Protein AF-0000000080391213 (afdb_homodimer)

Radius of gyration: 27.23 Å; Cα contacts (8 Å, |Δi|>4): 1472; chains: 2; bounding box: 66×68×64 Å

InterPro domains:
  IPR010766 DRTGG [PF07085] (215-320)
  IPR027417 P-loop containing nucleoside triphosphate hydrolase [G3DSA:3.40.50.300] (3-211)
  IPR027417 P-loop containing nucleoside triphosphate hydrolase [SSF52540] (1-216)
  IPR028979 HPr(Ser) kinase/phosphorylase-like, N-terminal domain superfamily [G3DSA:3.40.1390.20] (212-320)
  IPR028979 HPr(Ser) kinase/phosphorylase-like, N-terminal domain superfamily [SSF75138] (213-327)
  IPR050500 Phosphate Acetyltransferase/Butyryltransferase [PTHR43356] (2-353)

pLDDT: mean 91.55, std 7.46, range [51.5, 98.69]

Foldseek 3Di:
DFEEEEFELAALLCLLLVLLLLLQVLVVLVFFEFEAAQEAEQWDADPNDTAHPQQVLSCVLSVPDDDRCLRHVHYPDPVVLVCLVVVNDDPSLVSNQVSCVVRPPPGDYYYYYFDRHQCPPVSVLCGVLSSCVSNVHAYEYRYEPPDPCSLVSVVVSCVVNVDVLRYLAYEHEAAEPVCVCVCVPPVQVVCVVVVHHYQWYFHHDQQQLWAFQVVLCVLQVKAWLEQPVLRRDTAQEEEEDPDPLVVLLVVLLVGQAYEYEYALDCQSNLLSNLVSNYQEYEHECQHHHDPVSRVSCRVSSHIYIYGNHHRVVSVVSVVVDSSNDRPNDPVSSVVSNVRCVVIGNSCSVCVSRPHDRDD/DFEEEEFELAALLCLLLVLLLLLQVVVVLPFFEFEAAQEAEQWDADPNDTAHPQQVLSCVLSVPDDDRCLRHVHYPDPVVLVCLVVVNDDPSLVSNQVSCVVRPPPGDYYYYYFDRHQCPPVSVLCGVLSSCVSNVHAYEYRYEPPDPCSLVSVVVSCVVNVDVLRYLAYEHEAAEPVCVCVCVPPVQVVCVVVVHHYQWYFHHDQVQLWAFQVVLCVLQVKAWLEQPVLRRDTAQEEAEDPDPLVVLLVVLLVGQAYEYEYALDCQSNLLSNLVSNYQEYEHECQHHHDPVSRVSCRVSSHIYIYGNHHRVVSVVSVVVDSSNDRPNDPVSSVVSNVRCVVIGNSCSVCVSRPHDRDD

Secondary structure (DSSP, 8-state):
-EEEEEEESSTTSSHHHHHHHHHHHHHHTT--EEEE-SEE-SEEEETTEEEEHHHHHHHHHHT----HHHHS-EE--HHHHHHHHHT----HHHHHHHHHHHHTTT-SEEEEE--SSTTTTGGGT--HHHHHHHHT-EEEEEEE-SSTTHHHHHHHHHHHH--GGGEEEEEEEEE-GGGHHHIIIIIHHHHHHTT--EEEEEEP-HHHH-EEHHHHHHHHTPEEEE-GGGTT-EE-EEEE--S-HHHHHHHHHH-TTEEEEEETT-HHHHHHHHHTT-SEEEEETT-PPPHHHHHHHHHHT--EEE-SS-HHHHHHHHHHHHTS----SHHHHHHHHHHHHHHB-HHHHHHHTT-----/-EEEEEEESSTTSSHHHHHHHHHHHHHHTT--EEEE-SEE-SEEEETTEEEEHHHHHHHHHHT----HHHHS-EE--HHHHHHHHHT----HHHHHHHHHHHHTTT-SEEEEE--SSTTTTGGGT--HHHHHHHHT-EEEEEEE-SSTTHHHHHHHHHHHH--GGGEEEEEEEEE-GGGHHHIIIIIHHHHHHTT--EEEEEEP-HHHH-EEHHHHHHHHTPEEEE-GGGTT-EE-EEEE--S-HHHHHHHHHH-TTEEEEEETT-HHHHHHHHHTT-SEEEEETT-PPPHHHHHHHHHHT--EEE-SS-HHHHHHHHHHHHTS----SHHHHHHHHHHHHHHB-HHHHHHHTT-----

Nearest PDB structures (foldseek):
  2ioj-assembly2_B  TM=9.201E-01  e=5.196E-10  Archaeoglobus fulgidus
  1a82-assembly1_A  TM=7.954E-01  e=3.077E-09  Escherichia coli
  1dts-assembly1_A-2  TM=7.934E-01  e=1.525E-08  Escherichia coli
  1dae-assembly1_A  TM=7.671E-01  e=4.704E-08  Escherichia coli
  3l2b-assembly1_B  TM=6.735E-01  e=1.017E-07  Clostridium perfringens str. 13

Structure (mmCIF, N/CA/C/O backbone):
data_AF-0000000080391213-model_v1
#
loop_
_entity.id
_entity.type
_entity.pdbx_description
1 polymer 'Protein with phosphotransacetylase BioD-like N-terminal domain'
#
loop_
_atom_site.group_PDB
_atom_site.id
_atom_site.type_symbol
_atom_site.label_atom_id
_atom_site.label_alt_id
_atom_site.label_comp_id
_atom_site.label_asym_id
_atom_site.label_entity_id
_atom_site.label_seq_id
_atom_site.pdbx_PDB_ins_code
_atom_site.Cartn_x
_atom_site.Cartn_y
_atom_site.Cartn_z
_atom_site.occupancy
_atom_site.B_iso_or_equiv
_atom_site.auth_seq_id
_atom_site.auth_comp_id
_atom_site.auth_asym_id
_atom_site.auth_atom_id
_atom_site.pdbx_PDB_model_num
ATOM 1 N N . MET A 1 1 ? 24.5 25.812 12.531 1 89.44 1 MET A N 1
ATOM 2 C CA . MET A 1 1 ? 23.141 25.438 12.141 1 89.44 1 MET A CA 1
ATOM 3 C C . MET A 1 1 ? 23.047 23.953 11.828 1 89.44 1 MET A C 1
ATOM 5 O O . MET A 1 1 ? 23.922 23.391 11.164 1 89.44 1 MET A O 1
ATOM 9 N N . ALA A 1 2 ? 22.156 23.281 12.492 1 95.31 2 ALA A N 1
ATOM 10 C CA . ALA A 1 2 ? 21.953 21.844 12.312 1 95.31 2 ALA A CA 1
AT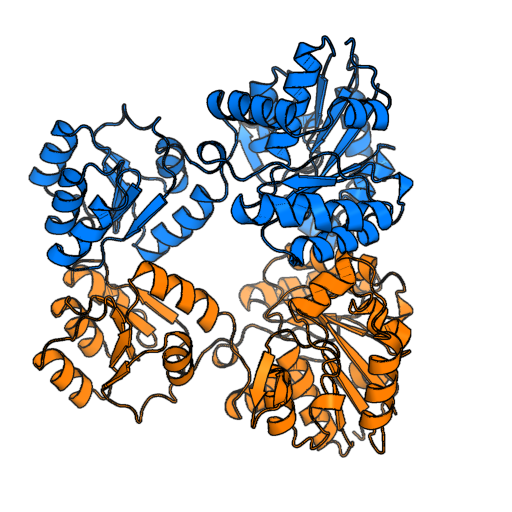OM 11 C C . ALA A 1 2 ? 20.734 21.562 11.445 1 95.31 2 ALA A C 1
ATOM 13 O O . ALA A 1 2 ? 19.812 22.391 11.367 1 95.31 2 ALA A O 1
ATOM 14 N N . SER A 1 3 ? 20.781 20.516 10.711 1 97.25 3 SER A N 1
ATOM 15 C CA . SER A 1 3 ? 19.625 20.141 9.898 1 97.25 3 SER A CA 1
ATOM 16 C C . SER A 1 3 ? 19.453 18.625 9.852 1 97.25 3 SER A C 1
ATOM 18 O O . SER A 1 3 ? 20.438 17.891 9.961 1 97.25 3 SER A O 1
ATOM 20 N N . ILE A 1 4 ? 18.297 18.219 9.68 1 98.19 4 ILE A N 1
ATOM 21 C CA . ILE A 1 4 ? 18 16.797 9.562 1 98.19 4 ILE A CA 1
ATOM 22 C C . ILE A 1 4 ? 16.828 16.578 8.617 1 98.19 4 ILE A C 1
ATOM 24 O O . ILE A 1 4 ? 15.836 17.328 8.664 1 98.19 4 ILE A O 1
ATOM 28 N N . LEU A 1 5 ? 16.984 15.727 7.707 1 98.56 5 LEU A N 1
ATOM 29 C CA . LEU A 1 5 ? 15.883 15.312 6.832 1 98.56 5 LEU A CA 1
ATOM 30 C C . LEU A 1 5 ? 15.086 14.18 7.465 1 98.56 5 LEU A C 1
ATOM 32 O O . LEU A 1 5 ? 15.641 13.141 7.824 1 98.56 5 LEU A O 1
ATOM 36 N N . VAL A 1 6 ? 13.82 14.422 7.691 1 98.25 6 VAL A N 1
ATOM 37 C CA . VAL A 1 6 ? 12.906 13.406 8.211 1 98.25 6 VAL A CA 1
ATOM 38 C C . VAL A 1 6 ? 12.273 12.641 7.055 1 98.25 6 VAL A C 1
ATOM 40 O O . VAL A 1 6 ? 11.414 13.164 6.352 1 98.25 6 VAL A O 1
ATOM 43 N N . SER A 1 7 ? 12.695 11.43 6.902 1 98 7 SER A N 1
ATOM 44 C CA . SER A 1 7 ? 12.227 10.562 5.824 1 98 7 SER A CA 1
ATOM 45 C C . SER A 1 7 ? 11.273 9.492 6.348 1 98 7 SER A C 1
ATOM 47 O O . SER A 1 7 ? 10.961 9.461 7.539 1 98 7 SER A O 1
ATOM 49 N N . SER A 1 8 ? 10.703 8.734 5.379 1 97.06 8 SER A N 1
ATOM 50 C CA . SER A 1 8 ? 9.797 7.664 5.785 1 97.06 8 SER A CA 1
ATOM 51 C C . SER A 1 8 ? 9.789 6.523 4.773 1 97.06 8 SER A C 1
ATOM 53 O O . SER A 1 8 ? 10.219 6.699 3.633 1 97.06 8 SER A O 1
ATOM 55 N N . SER A 1 9 ? 9.297 5.379 5.246 1 93.38 9 SER A N 1
ATOM 56 C CA . SER A 1 9 ? 9.188 4.203 4.387 1 93.38 9 SER A CA 1
ATOM 57 C C . SER A 1 9 ? 7.969 4.305 3.473 1 93.38 9 SER A C 1
ATOM 59 O O . SER A 1 9 ? 7.938 3.689 2.402 1 93.38 9 SER A O 1
ATOM 61 N N . GLU A 1 10 ? 7.004 5.055 3.936 1 91 10 GLU A N 1
ATOM 62 C CA . GLU A 1 10 ? 5.742 5.094 3.203 1 91 10 GLU A CA 1
ATOM 63 C C . GLU A 1 10 ? 4.957 6.359 3.529 1 91 10 GLU A C 1
ATOM 65 O O . GLU A 1 10 ? 5.285 7.074 4.477 1 91 10 GLU A O 1
ATOM 70 N N . GLU A 1 11 ? 3.986 6.539 2.73 1 86.81 11 GLU A N 1
ATOM 71 C CA . GLU A 1 11 ? 3.086 7.66 2.975 1 86.81 11 GLU A CA 1
ATOM 72 C C . GLU A 1 11 ? 2.342 7.496 4.297 1 86.81 11 GLU A C 1
ATOM 74 O O . GLU A 1 11 ? 2.123 6.375 4.754 1 86.81 11 GLU A O 1
ATOM 79 N N . PHE A 1 12 ? 2.039 8.555 4.945 1 83.81 12 PHE A N 1
ATOM 80 C CA . PHE A 1 12 ? 1.218 8.594 6.148 1 83.81 12 PHE A CA 1
ATOM 81 C C . PHE A 1 12 ? 1.909 7.879 7.301 1 83.81 12 PHE A C 1
ATOM 83 O O . PHE A 1 12 ? 1.252 7.246 8.133 1 83.81 12 PHE A O 1
ATOM 90 N N . SER A 1 13 ? 3.227 7.953 7.297 1 91.5 13 SER A N 1
ATOM 91 C CA . SER A 1 13 ? 3.998 7.297 8.352 1 91.5 13 SER A CA 1
ATOM 92 C C . SER A 1 13 ? 4.133 8.195 9.578 1 91.5 13 SER A C 1
ATOM 94 O O . SER A 1 13 ? 4.543 7.734 10.648 1 91.5 13 SER A O 1
ATOM 96 N N . GLY A 1 14 ? 3.873 9.469 9.422 1 90.44 14 GLY A N 1
ATOM 97 C CA . GLY A 1 14 ? 3.957 10.375 10.555 1 90.44 14 GLY A CA 1
ATOM 98 C C . GLY A 1 14 ? 5.078 11.391 10.43 1 90.44 14 GLY A C 1
ATOM 99 O O . GLY A 1 14 ? 5.414 12.078 11.398 1 90.44 14 GLY A O 1
ATOM 100 N N . LYS A 1 15 ? 5.648 11.539 9.273 1 93 15 LYS A N 1
ATOM 101 C CA . LYS A 1 15 ? 6.766 12.453 9.047 1 93 15 LYS A CA 1
ATOM 102 C C . LYS A 1 15 ? 6.406 13.867 9.477 1 93 15 LYS A C 1
ATOM 104 O O . LYS A 1 15 ? 7.16 14.508 10.219 1 93 15 LYS A O 1
ATOM 109 N N . SER A 1 16 ? 5.27 14.312 9 1 90.62 16 SER A N 1
ATOM 110 C CA . SER A 1 16 ? 4.836 15.672 9.297 1 90.62 16 SER A CA 1
ATOM 111 C C . SER A 1 16 ? 4.656 15.875 10.797 1 90.62 16 SER A C 1
ATOM 113 O O . SER A 1 16 ? 5.074 16.891 11.352 1 90.62 16 SER A O 1
ATOM 115 N N . SER A 1 17 ? 4.055 14.914 11.43 1 91.38 17 SER A N 1
ATOM 116 C CA . SER A 1 17 ? 3.848 14.984 12.875 1 91.38 17 SER A CA 1
ATOM 117 C C . SER A 1 17 ? 5.176 15.055 13.617 1 91.38 17 SER A C 1
ATOM 119 O O . SER A 1 17 ? 5.32 15.828 14.57 1 91.38 17 SER A O 1
ATOM 121 N N . ILE A 1 18 ? 6.102 14.297 13.219 1 95.06 18 ILE A N 1
ATOM 122 C CA . ILE A 1 18 ? 7.41 14.258 13.867 1 95.06 18 ILE A CA 1
ATOM 123 C C . ILE A 1 18 ? 8.125 15.594 13.664 1 95.06 18 ILE A C 1
ATOM 125 O O . ILE A 1 18 ? 8.703 16.141 14.602 1 95.06 18 ILE A O 1
ATOM 129 N N . CYS A 1 19 ? 8.102 16.141 12.43 1 95.38 19 CYS A N 1
ATOM 130 C CA . CYS A 1 19 ? 8.695 17.438 12.148 1 95.38 19 CYS A CA 1
ATOM 131 C C . CYS A 1 19 ? 8.086 18.531 13.031 1 95.38 19 CYS A C 1
ATOM 133 O O . CYS A 1 19 ? 8.812 19.297 13.664 1 95.38 19 CYS A O 1
ATOM 135 N N . MET A 1 20 ? 6.809 18.516 13.125 1 93.62 20 MET A N 1
ATOM 136 C CA . MET A 1 20 ? 6.098 19.531 13.891 1 93.62 20 MET A CA 1
ATOM 137 C C . MET A 1 20 ? 6.363 19.375 15.383 1 93.62 20 MET A C 1
ATOM 139 O O . MET A 1 20 ? 6.625 20.359 16.078 1 93.62 20 MET A O 1
ATOM 143 N N . GLY A 1 21 ? 6.211 18.172 15.828 1 95.62 21 GLY A N 1
ATOM 144 C CA . GLY A 1 21 ? 6.422 17.922 17.25 1 95.62 21 GLY A CA 1
ATOM 145 C C . GLY A 1 21 ? 7.832 18.234 17.703 1 95.62 21 GLY A C 1
ATOM 146 O O . GLY A 1 21 ? 8.016 18.922 18.719 1 95.62 21 GLY A O 1
ATOM 147 N N . LEU A 1 22 ? 8.828 17.766 17.016 1 97.19 22 LEU A N 1
ATOM 148 C CA . LEU A 1 22 ? 10.211 18.062 17.359 1 97.19 22 LEU A CA 1
ATOM 149 C C . LEU A 1 22 ? 10.492 19.562 17.219 1 97.19 22 LEU A C 1
ATOM 151 O O . LEU A 1 22 ? 11.203 20.141 18.047 1 97.19 22 LEU A O 1
ATOM 155 N N . GLY A 1 23 ? 9.938 20.141 16.094 1 96.56 23 GLY A N 1
ATOM 156 C CA . GLY A 1 23 ? 10.062 21.578 15.945 1 96.56 23 GLY A CA 1
ATOM 157 C C . GLY A 1 23 ? 9.578 22.344 17.156 1 96.56 23 GLY A C 1
ATOM 158 O O . GLY A 1 23 ? 10.289 23.219 17.672 1 96.56 23 GLY A O 1
ATOM 159 N N . LYS A 1 24 ? 8.422 22 17.609 1 96.06 24 LYS A N 1
ATOM 160 C CA . LYS A 1 24 ? 7.844 22.672 18.781 1 96.06 24 LYS A CA 1
ATOM 161 C C . LYS A 1 24 ? 8.703 22.453 20.016 1 96.06 24 LYS A C 1
ATOM 163 O O . LYS A 1 24 ? 8.969 23.391 20.766 1 96.06 24 LYS A O 1
ATOM 168 N N . ILE A 1 25 ? 9.125 21.266 20.25 1 96.94 25 ILE A N 1
ATOM 169 C CA . ILE A 1 25 ? 9.938 20.922 21.406 1 96.94 25 ILE A CA 1
ATOM 170 C C . ILE A 1 25 ? 11.234 21.734 21.391 1 96.94 25 ILE A C 1
ATOM 172 O O . ILE A 1 25 ? 11.641 22.281 22.406 1 96.94 25 ILE A O 1
ATOM 176 N N . PHE A 1 26 ? 11.867 21.828 20.25 1 97.12 26 PHE A N 1
ATOM 177 C CA . PHE A 1 26 ? 13.117 22.578 20.125 1 97.12 26 PHE A CA 1
ATOM 178 C C . PHE A 1 26 ? 12.867 24.062 20.297 1 97.12 26 PHE A C 1
ATOM 180 O O . PHE A 1 26 ? 13.68 24.766 20.906 1 97.12 26 PHE A O 1
ATOM 187 N N . GLN A 1 27 ? 11.727 24.547 19.781 1 96 27 GLN A N 1
ATOM 188 C CA . GLN A 1 27 ? 11.344 25.938 20.016 1 96 27 GLN A CA 1
ATOM 189 C C . GLN A 1 27 ? 11.219 26.234 21.516 1 96 27 GLN A C 1
ATOM 191 O O . GLN A 1 27 ? 11.703 27.266 21.984 1 96 27 GLN A O 1
ATOM 196 N N . GLU A 1 28 ? 10.586 25.359 22.141 1 95.19 28 GLU A N 1
ATOM 197 C CA . GLU A 1 28 ? 10.367 25.531 23.562 1 95.19 28 GLU A CA 1
ATOM 198 C C . GLU A 1 28 ? 11.68 25.5 24.344 1 95.19 28 GLU A C 1
ATOM 200 O O . GLU A 1 28 ? 11.758 25.969 25.469 1 95.19 28 GLU A O 1
ATOM 205 N N . SER A 1 29 ? 12.625 24.938 23.766 1 94.88 29 SER A N 1
ATOM 206 C CA . SER A 1 29 ? 13.953 24.891 24.375 1 94.88 29 SER A CA 1
ATOM 207 C C . SER A 1 29 ? 14.766 26.141 24.016 1 94.88 29 SER A C 1
ATOM 209 O O . SER A 1 29 ? 15.969 26.203 24.297 1 94.88 29 SER A O 1
ATOM 211 N N . GLY A 1 30 ? 14.211 27.047 23.219 1 94.88 30 GLY A N 1
ATOM 212 C CA . GLY A 1 30 ? 14.844 28.328 22.953 1 94.88 30 GLY A CA 1
ATOM 213 C C . GLY A 1 30 ? 15.555 28.375 21.609 1 94.88 30 GLY A C 1
ATOM 214 O O . GLY A 1 30 ? 16.281 29.328 21.328 1 94.88 30 GLY A O 1
ATOM 215 N N . LEU A 1 31 ? 15.398 27.406 20.828 1 96.5 31 LEU A N 1
ATOM 216 C CA . LEU A 1 31 ? 16.078 27.359 19.547 1 96.5 31 LEU A CA 1
ATOM 217 C C . LEU A 1 31 ? 15.219 27.969 18.453 1 96.5 31 LEU A C 1
ATOM 219 O O . LEU A 1 31 ? 14 27.812 18.453 1 96.5 31 LEU A O 1
ATOM 223 N N . LYS A 1 32 ? 15.859 28.656 17.547 1 96.69 32 LYS A N 1
ATOM 224 C CA . LYS A 1 32 ? 15.195 29.125 16.328 1 96.69 32 LYS A CA 1
ATOM 225 C C . LYS A 1 32 ? 15.086 28.016 15.289 1 96.69 32 LYS A C 1
ATOM 227 O O . LYS A 1 32 ? 16.094 27.484 14.828 1 96.69 32 LYS A O 1
ATOM 232 N N . ILE A 1 33 ? 13.891 27.781 14.859 1 96.56 33 ILE A N 1
ATOM 233 C CA . ILE A 1 33 ? 13.664 26.609 14.016 1 96.56 33 ILE A CA 1
ATOM 234 C C . ILE A 1 33 ? 13.266 27.062 12.609 1 96.56 33 ILE A C 1
ATOM 236 O O . ILE A 1 33 ? 12.57 28.062 12.445 1 96.56 33 ILE A O 1
ATOM 240 N N . GLY A 1 34 ? 13.766 26.312 11.625 1 96.94 34 GLY A N 1
ATOM 241 C CA . GLY A 1 34 ? 13.289 26.391 10.258 1 96.94 34 GLY A CA 1
ATOM 242 C C . GLY A 1 34 ? 12.68 25.094 9.758 1 96.94 34 GLY A C 1
ATOM 243 O O . GLY A 1 34 ? 12.797 24.062 10.414 1 96.94 34 GLY A O 1
ATOM 244 N N . TYR A 1 35 ? 12.031 25.219 8.672 1 97 35 TYR A N 1
ATOM 245 C CA . TYR A 1 35 ? 11.344 24.078 8.078 1 97 35 TYR A CA 1
ATOM 246 C C . TYR A 1 35 ? 11.383 24.141 6.555 1 97 35 TYR A C 1
ATOM 248 O O . TYR A 1 35 ? 11.289 25.234 5.973 1 97 35 TYR A O 1
ATOM 256 N N . MET A 1 36 ? 11.547 22.969 6.008 1 97.12 36 MET A N 1
ATOM 257 C CA . MET A 1 36 ? 11.539 22.875 4.551 1 97.12 36 MET A CA 1
ATOM 258 C C . MET A 1 36 ? 10.891 21.562 4.098 1 97.12 36 MET A C 1
ATOM 260 O O . MET A 1 36 ? 11.094 20.516 4.719 1 97.12 36 MET A O 1
ATOM 264 N N . LYS A 1 37 ? 10.117 21.562 3.074 1 96 37 LYS A N 1
ATOM 265 C CA . LYS A 1 37 ? 9.656 20.422 2.281 1 96 37 LYS A CA 1
ATOM 266 C C . LYS A 1 37 ? 10.102 20.547 0.828 1 96 37 LYS A C 1
ATOM 268 O O . LYS A 1 37 ? 9.391 21.125 -0 1 96 37 LYS A O 1
ATOM 273 N N . PRO A 1 38 ? 11.281 20.031 0.536 1 96.44 38 PRO A N 1
ATOM 274 C CA . PRO A 1 38 ? 11.914 20.328 -0.751 1 96.44 38 PRO A CA 1
ATOM 275 C C . PRO A 1 38 ? 10.992 20.047 -1.939 1 96.44 38 PRO A C 1
ATOM 277 O O . PRO A 1 38 ? 10.984 20.797 -2.91 1 96.44 38 PRO A O 1
ATOM 280 N N . VAL A 1 39 ? 10.305 18.953 -1.823 1 93.81 39 VAL A N 1
ATOM 281 C CA . VAL A 1 39 ? 9.469 18.5 -2.932 1 93.81 39 VAL A CA 1
ATOM 282 C C . VAL A 1 39 ? 8.008 18.453 -2.49 1 93.81 39 VAL A C 1
ATOM 284 O O . VAL A 1 39 ? 7.641 17.672 -1.61 1 93.81 39 VAL A O 1
ATOM 287 N N . GLY A 1 40 ? 7.195 19.344 -3.098 1 89.31 40 GLY A N 1
ATOM 288 C CA . GLY A 1 40 ? 5.773 19.359 -2.781 1 89.31 40 GLY A CA 1
ATOM 289 C C . GLY A 1 40 ? 4.945 18.469 -3.689 1 89.31 40 GLY A C 1
ATOM 290 O O . GLY A 1 40 ? 5.152 18.453 -4.902 1 89.31 40 GLY A O 1
ATOM 291 N N . ASN A 1 41 ? 4.066 17.672 -3.092 1 81.19 41 ASN A N 1
ATOM 292 C CA . ASN A 1 41 ? 3.24 16.781 -3.895 1 81.19 41 ASN A CA 1
ATOM 293 C C . ASN A 1 41 ? 1.754 17.062 -3.693 1 81.19 41 ASN A C 1
ATOM 295 O O . ASN A 1 41 ? 0.919 16.609 -4.473 1 81.19 41 ASN A O 1
ATOM 299 N N . LEU A 1 42 ? 1.383 17.688 -2.625 1 80.06 42 LEU A N 1
ATOM 300 C CA . LEU A 1 42 ? 0.011 18.125 -2.398 1 80.06 42 LEU A CA 1
ATOM 301 C C . LEU A 1 42 ? -0.128 19.625 -2.662 1 80.06 42 LEU A C 1
ATOM 303 O O . LEU A 1 42 ? -0.155 20.422 -1.724 1 80.06 42 LEU A O 1
ATOM 307 N N . LEU A 1 43 ? -0.282 19.922 -3.904 1 79.75 43 LEU A N 1
ATOM 308 C CA . LEU A 1 43 ? -0.176 21.312 -4.324 1 79.75 43 LEU A CA 1
ATOM 309 C C . LEU A 1 43 ? -1.533 22 -4.258 1 79.75 43 LEU A C 1
ATOM 311 O O . LEU A 1 43 ? -2.541 21.453 -4.707 1 79.75 43 LEU A O 1
ATOM 315 N N . ILE A 1 44 ? -1.602 23.062 -3.576 1 76.62 44 ILE A N 1
ATOM 316 C CA . ILE A 1 44 ? -2.787 23.906 -3.479 1 76.62 44 ILE A CA 1
ATOM 317 C C . ILE A 1 44 ? -2.438 25.344 -3.893 1 76.62 44 ILE A C 1
ATOM 319 O O . ILE A 1 44 ? -1.264 25.719 -3.912 1 76.62 44 ILE A O 1
ATOM 323 N N . ASP A 1 45 ? -3.469 26 -4.293 1 79.75 45 ASP A N 1
ATOM 324 C CA . ASP A 1 45 ? -3.324 27.422 -4.598 1 79.75 45 ASP A CA 1
ATOM 325 C C . ASP A 1 45 ? -3.713 28.297 -3.4 1 79.75 45 ASP A C 1
ATOM 327 O O . ASP A 1 45 ? -4.828 28.172 -2.883 1 79.75 45 ASP A O 1
ATOM 331 N N . VAL A 1 46 ? -2.789 29 -2.836 1 73.56 46 VAL A N 1
ATOM 332 C CA . VAL A 1 46 ? -3.053 29.953 -1.759 1 73.56 46 VAL A CA 1
ATOM 333 C C . VAL A 1 46 ? -2.742 31.375 -2.232 1 73.56 46 VAL A C 1
ATOM 335 O O . VAL A 1 46 ? -1.578 31.719 -2.436 1 73.56 46 VAL A O 1
ATOM 338 N N . ASP A 1 47 ? -3.768 32.219 -2.354 1 74.19 47 ASP A N 1
ATOM 339 C CA . ASP A 1 47 ? -3.652 33.594 -2.771 1 74.19 47 ASP A CA 1
ATOM 340 C C . ASP A 1 47 ? -2.893 33.719 -4.09 1 74.19 47 ASP A C 1
ATOM 342 O O . ASP A 1 47 ? -1.99 34.531 -4.223 1 74.19 47 ASP A O 1
ATOM 346 N N . GLY A 1 48 ? -3.096 32.719 -5.027 1 76.19 48 GLY A N 1
ATOM 347 C CA . GLY A 1 48 ? -2.525 32.781 -6.363 1 76.19 48 GLY A CA 1
ATOM 348 C C . GLY A 1 48 ? -1.153 32.156 -6.457 1 76.19 48 GLY A C 1
ATOM 349 O O . GLY A 1 48 ? -0.53 32.156 -7.52 1 76.19 48 GLY A O 1
ATOM 350 N N . SER A 1 49 ? -0.688 31.688 -5.324 1 78.19 49 SER A N 1
ATOM 351 C CA . SER A 1 49 ? 0.62 31.047 -5.324 1 78.19 49 SER A CA 1
ATOM 352 C C . SER A 1 49 ? 0.5 29.562 -5.016 1 78.19 49 SER A C 1
ATOM 354 O O . SER A 1 49 ? -0.228 29.156 -4.105 1 78.19 49 SER A O 1
ATOM 356 N N . LEU A 1 50 ? 1.184 28.781 -5.844 1 82.25 50 LEU A N 1
ATOM 357 C CA . LEU A 1 50 ? 1.205 27.344 -5.66 1 82.25 50 LEU A CA 1
ATOM 358 C C . LEU A 1 50 ? 2.078 26.953 -4.469 1 82.25 50 LEU A C 1
ATOM 360 O O . LEU A 1 50 ? 3.197 27.453 -4.328 1 82.25 50 LEU A O 1
ATOM 364 N N . THR A 1 51 ? 1.467 26.297 -3.559 1 82.56 51 THR A N 1
ATOM 365 C CA . THR A 1 51 ? 2.217 25.812 -2.402 1 82.56 51 THR A CA 1
ATOM 366 C C . THR A 1 51 ? 1.753 24.422 -2 1 82.56 51 THR A C 1
ATOM 368 O O . THR A 1 51 ? 0.864 23.844 -2.635 1 82.56 51 THR A O 1
ATOM 371 N N . ASP A 1 52 ? 2.49 23.875 -1.105 1 86.25 52 ASP A N 1
ATOM 372 C CA . ASP A 1 52 ? 2.146 22.562 -0.583 1 86.25 52 ASP A CA 1
ATOM 373 C C . ASP A 1 52 ? 1.284 22.672 0.672 1 86.25 52 ASP A C 1
ATOM 375 O O . ASP A 1 52 ? 1.625 23.406 1.601 1 86.25 52 ASP A O 1
ATOM 379 N N . GLU A 1 53 ? 0.197 22 0.701 1 81.25 53 GLU A N 1
ATOM 380 C CA . GLU A 1 53 ? -0.785 22.094 1.776 1 81.25 53 GLU A CA 1
ATOM 381 C C . GLU A 1 53 ? -0.175 21.703 3.119 1 81.25 53 GLU A C 1
ATOM 383 O O . GLU A 1 53 ? -0.375 22.406 4.121 1 81.25 53 GLU A O 1
ATOM 388 N N . ASP A 1 54 ? 0.584 20.672 3.158 1 83.31 54 ASP A N 1
ATOM 389 C CA . ASP A 1 54 ? 1.188 20.188 4.398 1 83.31 54 ASP A CA 1
ATOM 390 C C . ASP A 1 54 ? 2.201 21.203 4.941 1 83.31 54 ASP A C 1
ATOM 392 O O . ASP A 1 54 ? 2.211 21.5 6.137 1 83.31 54 ASP A O 1
ATOM 396 N N . SER A 1 55 ? 2.986 21.719 4.07 1 87.81 55 SER A N 1
ATOM 397 C CA . SER A 1 55 ? 4.023 22.672 4.473 1 87.81 55 SER A CA 1
ATOM 398 C C . SER A 1 55 ? 3.418 23.938 5.066 1 87.81 55 SER A C 1
ATOM 400 O O . SER A 1 55 ? 3.939 24.484 6.039 1 87.81 55 SER A O 1
ATOM 402 N N . GLU A 1 56 ? 2.33 24.359 4.488 1 85.56 56 GLU A N 1
ATOM 403 C CA . GLU A 1 56 ? 1.67 25.562 5 1 85.56 56 GLU A CA 1
ATOM 404 C C . GLU A 1 56 ? 1.112 25.328 6.402 1 85.56 56 GLU A C 1
ATOM 406 O O . GLU A 1 56 ? 1.181 26.203 7.258 1 85.56 56 GLU A O 1
ATOM 411 N N . GLY A 1 57 ? 0.542 24.188 6.598 1 84.75 57 GLY A N 1
ATOM 412 C CA . GLY A 1 57 ? 0.025 23.844 7.91 1 84.75 57 GLY A CA 1
ATOM 413 C C . GLY A 1 57 ? 1.098 23.812 8.984 1 84.75 57 GLY A C 1
ATOM 414 O O . GLY A 1 57 ? 0.919 24.375 10.062 1 84.75 57 GLY A O 1
ATOM 415 N N . ILE A 1 58 ? 2.191 23.203 8.672 1 89.62 58 ILE A N 1
ATOM 416 C CA . ILE A 1 58 ? 3.291 23.078 9.617 1 89.62 58 ILE A CA 1
ATOM 417 C C . ILE A 1 58 ? 3.885 24.453 9.914 1 89.62 58 ILE A C 1
ATOM 419 O O . ILE A 1 58 ? 4.148 24.781 11.07 1 89.62 58 ILE A O 1
ATOM 423 N N . LYS A 1 59 ? 4.082 25.266 8.867 1 90.31 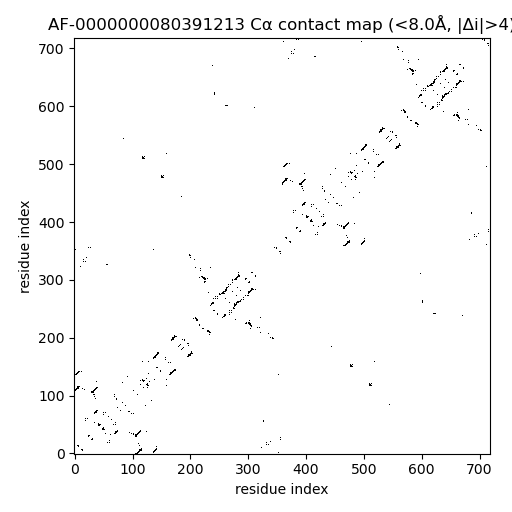59 LYS A N 1
ATOM 424 C CA . LYS A 1 59 ? 4.59 26.625 9.039 1 90.31 59 LYS A CA 1
ATOM 425 C C . LYS A 1 59 ? 3.713 27.422 10 1 90.31 59 LYS A C 1
ATOM 427 O O . LYS A 1 59 ? 4.219 28.078 10.914 1 90.31 59 LYS A O 1
ATOM 432 N N . SER A 1 60 ? 2.473 27.312 9.773 1 88.69 60 SER A N 1
ATOM 433 C CA . SER A 1 60 ? 1.518 28.047 10.594 1 88.69 60 SER A CA 1
ATOM 434 C C . SER A 1 60 ? 1.576 27.594 12.047 1 88.69 60 SER A C 1
ATOM 436 O O . SER A 1 60 ? 1.647 28.438 12.953 1 88.69 60 SER A O 1
ATOM 438 N N . LEU A 1 61 ? 1.603 26.344 12.289 1 88.81 61 LEU A N 1
ATOM 439 C CA . LEU A 1 61 ? 1.558 25.781 13.633 1 88.81 61 LEU A CA 1
ATOM 440 C C . LEU A 1 61 ? 2.846 26.094 14.391 1 88.81 61 LEU A C 1
ATOM 442 O O . LEU A 1 61 ? 2.826 26.281 15.609 1 88.81 61 LEU A O 1
ATOM 446 N N . LEU A 1 62 ? 3.99 26.203 13.656 1 93.06 62 LEU A N 1
ATOM 447 C CA . LEU A 1 62 ? 5.277 26.438 14.297 1 93.06 62 LEU A CA 1
ATOM 448 C C . LEU A 1 62 ? 5.633 27.922 14.281 1 93.06 62 LEU A C 1
ATOM 450 O O . LEU A 1 62 ? 6.66 28.312 14.828 1 93.06 62 LEU A O 1
ATOM 454 N N . GLY A 1 63 ? 4.805 28.734 13.57 1 93.06 63 GLY A N 1
ATOM 455 C CA . GLY A 1 63 ? 5.059 30.156 13.508 1 93.06 63 GLY A CA 1
ATOM 456 C C . GLY A 1 63 ? 6.238 30.531 12.625 1 93.06 63 GLY A C 1
ATOM 457 O O . GLY A 1 63 ? 7 31.438 12.945 1 93.06 63 GLY A O 1
ATOM 458 N N . ILE A 1 64 ? 6.449 29.766 11.633 1 93.44 64 ILE A N 1
ATOM 459 C CA . ILE A 1 64 ? 7.539 30 10.688 1 93.44 64 ILE A CA 1
ATOM 460 C C . ILE A 1 64 ? 7.055 30.938 9.578 1 93.44 64 ILE A C 1
ATOM 462 O O . ILE A 1 64 ? 6.027 30.672 8.945 1 93.44 64 ILE A O 1
ATOM 466 N N . GLU A 1 65 ? 7.793 31.922 9.258 1 92.81 65 GLU A N 1
ATOM 467 C CA . GLU A 1 65 ? 7.324 33 8.367 1 92.81 65 GLU A CA 1
ATOM 468 C C . GLU A 1 65 ? 8.055 32.938 7.027 1 92.81 65 GLU A C 1
ATOM 470 O O . GLU A 1 65 ? 7.793 33.75 6.148 1 92.81 65 GLU A O 1
ATOM 475 N N . ASP A 1 66 ? 8.914 32.031 6.871 1 94.06 66 ASP A N 1
ATOM 476 C CA . ASP A 1 66 ? 9.641 31.922 5.609 1 94.06 66 ASP A CA 1
ATOM 477 C C . ASP A 1 66 ? 8.688 31.828 4.426 1 94.06 66 ASP A C 1
ATOM 479 O O . ASP A 1 66 ? 7.59 31.281 4.547 1 94.06 66 ASP A O 1
ATOM 483 N N . SER A 1 67 ? 9.086 32.406 3.314 1 92.88 67 SER A N 1
ATOM 484 C CA . SER A 1 67 ? 8.258 32.375 2.111 1 92.88 67 SER A CA 1
ATOM 485 C C . SER A 1 67 ? 8.047 30.953 1.614 1 92.88 67 SER A C 1
ATOM 487 O O . SER A 1 67 ? 8.977 30.141 1.619 1 92.88 67 SER A O 1
ATOM 489 N N . ALA A 1 68 ? 6.844 30.703 1.084 1 91.38 68 ALA A N 1
ATOM 490 C CA . ALA A 1 68 ? 6.445 29.375 0.616 1 91.38 68 ALA A CA 1
ATOM 491 C C . ALA A 1 68 ? 7.371 28.875 -0.49 1 91.38 68 ALA A C 1
ATOM 493 O O . ALA A 1 68 ? 7.672 27.688 -0.571 1 91.38 68 ALA A O 1
ATOM 494 N N . LYS A 1 69 ? 7.863 29.797 -1.276 1 92.56 69 LYS A N 1
ATOM 495 C CA . LYS A 1 69 ? 8.68 29.422 -2.43 1 92.56 69 LYS A CA 1
ATOM 496 C C . LYS A 1 69 ? 10.008 28.828 -1.989 1 92.56 69 LYS A C 1
ATOM 498 O O . LYS A 1 69 ? 10.617 28.047 -2.727 1 92.56 69 LYS A O 1
ATOM 503 N N . TYR A 1 70 ? 10.453 29.219 -0.773 1 94.81 70 TYR A N 1
ATOM 504 C CA . TYR A 1 70 ? 11.703 28.672 -0.269 1 94.81 70 TYR A CA 1
ATOM 505 C C . TYR A 1 70 ? 11.453 27.453 0.616 1 94.81 70 TYR A C 1
ATOM 507 O O . TYR A 1 70 ? 12.312 26.578 0.748 1 94.81 70 TYR A O 1
ATOM 515 N N . VAL A 1 71 ? 10.297 27.375 1.207 1 95.38 71 VAL A N 1
ATOM 516 C CA . VAL A 1 71 ? 9.93 26.234 2.053 1 95.38 71 VAL A CA 1
ATOM 517 C C . VAL A 1 71 ? 9.688 25 1.186 1 95.38 71 VAL A C 1
ATOM 519 O O . VAL A 1 71 ? 10.117 23.906 1.531 1 95.38 71 VAL A O 1
ATOM 522 N N . THR A 1 72 ? 9 25.203 0.1 1 95.69 72 THR A N 1
ATOM 523 C CA . THR A 1 72 ? 8.781 24.156 -0.898 1 95.69 72 THR A CA 1
ATOM 524 C C . THR A 1 72 ? 9.203 24.641 -2.283 1 95.69 72 THR A C 1
ATOM 526 O O . THR A 1 72 ? 8.367 25.031 -3.098 1 95.69 72 THR A O 1
ATOM 529 N N . PRO A 1 73 ? 10.438 24.453 -2.58 1 95.38 73 PRO A N 1
ATOM 530 C CA . PRO A 1 73 ? 10.969 25.078 -3.793 1 95.38 73 PRO A CA 1
ATOM 531 C C . PRO A 1 73 ? 10.641 24.297 -5.059 1 95.38 73 PRO A C 1
ATOM 533 O O . PRO A 1 73 ? 10.734 24.828 -6.164 1 95.38 73 PRO A O 1
ATOM 536 N N . ILE A 1 74 ? 10.352 23.062 -4.934 1 95.44 74 ILE A N 1
ATOM 537 C CA . ILE A 1 74 ? 10.125 22.234 -6.105 1 95.44 74 ILE A CA 1
ATOM 538 C C . ILE A 1 74 ? 8.727 21.609 -6.031 1 95.44 74 ILE A C 1
ATOM 540 O O . ILE A 1 74 ? 8.383 20.969 -5.039 1 95.44 74 ILE A O 1
ATOM 544 N N . HIS A 1 75 ? 7.938 21.812 -7.043 1 91.62 75 HIS A N 1
ATOM 545 C CA . HIS A 1 75 ? 6.578 21.281 -7.133 1 91.62 75 HIS A CA 1
ATOM 546 C C . HIS A 1 75 ? 6.484 20.156 -8.156 1 91.62 75 HIS A C 1
ATOM 548 O O . HIS A 1 75 ? 6.91 20.328 -9.305 1 91.62 75 HIS A O 1
ATOM 554 N N . LEU A 1 76 ? 5.977 19.047 -7.703 1 88.31 76 LEU A N 1
ATOM 555 C CA . LEU A 1 76 ? 5.785 17.922 -8.625 1 88.31 76 LEU A CA 1
ATOM 556 C C . LEU A 1 76 ? 4.566 18.156 -9.508 1 88.31 76 LEU A C 1
ATOM 558 O O . LEU A 1 76 ? 3.477 17.656 -9.211 1 88.31 76 LEU A O 1
ATOM 562 N N . THR A 1 77 ? 4.773 18.812 -10.633 1 87.62 77 THR A N 1
ATOM 563 C CA . THR A 1 77 ? 3.725 19.078 -11.617 1 87.62 77 THR A CA 1
ATOM 564 C C . THR A 1 77 ? 3.832 18.109 -12.789 1 87.62 77 THR A C 1
ATOM 566 O O . THR A 1 77 ? 4.863 17.453 -12.977 1 87.62 77 THR A O 1
ATOM 569 N N . ASP A 1 78 ? 2.771 18 -13.555 1 87.69 78 ASP A N 1
ATOM 570 C CA . ASP A 1 78 ? 2.787 17.156 -14.75 1 87.69 78 ASP A CA 1
ATOM 571 C C . ASP A 1 78 ? 3.871 17.609 -15.727 1 87.69 78 ASP A C 1
ATOM 573 O O . ASP A 1 78 ? 4.531 16.797 -16.359 1 87.69 78 ASP A O 1
ATOM 577 N N . SER A 1 79 ? 3.994 18.922 -15.789 1 90.19 79 SER A N 1
ATOM 578 C CA . SER A 1 79 ? 5.016 19.469 -16.672 1 90.19 79 SER A CA 1
ATOM 579 C C . SER A 1 79 ? 6.414 19.062 -16.219 1 90.19 79 SER A C 1
ATOM 581 O O . SER A 1 79 ? 7.266 18.734 -17.047 1 90.19 79 SER A O 1
ATOM 583 N N . LEU A 1 80 ? 6.664 19.094 -14.945 1 91.75 80 LEU A N 1
ATOM 584 C CA . LEU A 1 80 ? 7.969 18.688 -14.43 1 91.75 80 LEU A CA 1
ATOM 585 C C . LEU A 1 80 ? 8.211 17.203 -14.688 1 91.75 80 LEU A C 1
ATOM 587 O O . LEU A 1 80 ? 9.328 16.797 -15.008 1 91.75 80 LEU A O 1
ATOM 591 N N . ILE A 1 81 ? 7.172 16.422 -14.539 1 91.44 81 ILE A N 1
ATOM 592 C CA . ILE A 1 81 ? 7.262 14.992 -14.797 1 91.44 81 ILE A CA 1
ATOM 593 C C . ILE A 1 81 ? 7.672 14.758 -16.25 1 91.44 81 ILE A C 1
ATOM 595 O O . ILE A 1 81 ? 8.625 14.023 -16.531 1 91.44 81 ILE A O 1
ATOM 599 N N . ASP A 1 82 ? 7.012 15.453 -17.109 1 92 82 ASP A N 1
ATOM 600 C CA . ASP A 1 82 ? 7.289 15.305 -18.531 1 92 82 ASP A CA 1
ATOM 601 C C . ASP A 1 82 ? 8.719 15.727 -18.859 1 92 82 ASP A C 1
ATOM 603 O O . ASP A 1 82 ? 9.422 15.047 -19.609 1 92 82 ASP A O 1
ATOM 607 N N . ASP A 1 83 ? 9.086 16.797 -18.312 1 93.75 83 ASP A N 1
ATOM 608 C CA . ASP A 1 83 ? 10.43 17.312 -18.562 1 93.75 83 ASP A CA 1
ATOM 609 C C . ASP A 1 83 ? 11.484 16.328 -18.062 1 93.75 83 ASP A C 1
ATOM 611 O O . ASP A 1 83 ? 12.469 16.047 -18.75 1 93.75 83 ASP A O 1
ATOM 615 N N . ALA A 1 84 ? 11.258 15.805 -16.891 1 92.69 84 ALA A N 1
ATOM 616 C CA . ALA A 1 84 ? 12.195 14.844 -16.312 1 92.69 84 ALA A CA 1
ATOM 617 C C . ALA A 1 84 ? 12.312 13.602 -17.188 1 92.69 84 ALA A C 1
ATOM 619 O O . ALA A 1 84 ? 13.422 13.133 -17.484 1 92.69 84 ALA A O 1
ATOM 620 N N . LEU A 1 85 ? 11.211 13.172 -17.688 1 93.69 85 LEU A N 1
ATOM 621 C CA . LEU A 1 85 ? 11.164 11.945 -18.469 1 93.69 85 LEU A CA 1
ATOM 622 C C . LEU A 1 85 ? 11.781 12.164 -19.844 1 93.69 85 LEU A C 1
ATOM 624 O O . LEU A 1 85 ? 12.359 11.242 -20.438 1 93.69 85 LEU A O 1
ATOM 628 N N . LYS A 1 86 ? 11.727 13.367 -20.312 1 93.06 86 LYS A N 1
ATOM 629 C CA . LYS A 1 86 ? 12.266 13.688 -21.641 1 93.06 86 LYS A CA 1
ATOM 630 C C . LYS A 1 86 ? 13.727 14.125 -21.547 1 93.06 86 LYS A C 1
ATOM 632 O O . LYS A 1 86 ? 14.375 14.367 -22.562 1 93.06 86 LYS A O 1
ATOM 637 N N . GLY A 1 87 ? 14.188 14.266 -20.297 1 90.62 87 GLY A N 1
ATOM 638 C CA . GLY A 1 87 ? 15.594 14.602 -20.109 1 90.62 87 GLY A CA 1
ATOM 639 C C . GLY A 1 87 ? 15.875 16.094 -20.188 1 90.62 87 GLY A C 1
ATOM 640 O O . GLY A 1 87 ? 17 16.5 -20.484 1 90.62 87 GLY A O 1
ATOM 641 N N . VAL A 1 88 ? 14.852 16.859 -20.016 1 91.31 88 VAL A N 1
ATOM 642 C CA . VAL A 1 88 ? 15.023 18.297 -20.016 1 91.31 88 VAL A CA 1
ATOM 643 C C . VAL A 1 88 ? 15.602 18.75 -18.672 1 91.31 88 VAL A C 1
ATOM 645 O O . VAL A 1 88 ? 15.062 18.438 -17.609 1 91.31 88 VAL A O 1
ATOM 648 N N . GLU A 1 89 ? 16.641 19.438 -18.766 1 88.44 89 GLU A N 1
ATOM 649 C CA . GLU A 1 89 ? 17.312 19.906 -17.547 1 88.44 89 GLU A CA 1
ATOM 650 C C . GLU A 1 89 ? 16.562 21.078 -16.938 1 88.44 89 GLU A C 1
ATOM 652 O O . GLU A 1 89 ? 16.156 22 -17.641 1 88.44 89 GLU A O 1
ATOM 657 N N . LYS A 1 90 ? 16.234 21.156 -15.578 1 90.12 90 LYS A N 1
ATOM 658 C CA . LYS A 1 90 ? 15.461 22.203 -14.922 1 90.12 90 LYS A CA 1
ATOM 659 C C . LYS A 1 90 ? 16.234 22.797 -13.742 1 90.12 90 LYS A C 1
ATOM 661 O O . LYS A 1 90 ? 15.664 23.562 -12.953 1 90.12 90 LYS A O 1
ATOM 666 N N . ASP A 1 91 ? 17.547 22.578 -13.602 1 93.69 91 ASP A N 1
ATOM 667 C CA . ASP A 1 91 ? 18.406 23.125 -12.555 1 93.69 91 ASP A CA 1
ATOM 668 C C . ASP A 1 91 ? 17.797 22.891 -11.172 1 93.69 91 ASP A C 1
ATOM 670 O O . ASP A 1 91 ? 17.75 23.797 -10.344 1 93.69 91 ASP A O 1
ATOM 674 N N . LEU A 1 92 ? 17.219 21.875 -10.828 1 96.31 92 LEU A N 1
ATOM 675 C CA . LEU A 1 92 ? 16.516 21.562 -9.586 1 96.31 92 LEU A CA 1
ATOM 676 C C . LEU A 1 92 ? 17.484 21.562 -8.406 1 96.31 92 LEU A C 1
ATOM 678 O O . LEU A 1 92 ? 17.125 21.969 -7.297 1 96.31 92 LEU A O 1
ATOM 682 N N . ASP A 1 93 ? 18.75 21.172 -8.664 1 96.88 93 ASP A N 1
ATOM 683 C CA . ASP A 1 93 ? 19.75 21.172 -7.613 1 96.88 93 ASP A CA 1
ATOM 684 C C . ASP A 1 93 ? 20.016 22.594 -7.105 1 96.88 93 ASP A C 1
ATOM 686 O O . ASP A 1 93 ? 20.094 22.812 -5.895 1 96.88 93 ASP A O 1
ATOM 690 N N . LYS A 1 94 ? 20.141 23.469 -8.047 1 97.25 94 LYS A N 1
ATOM 691 C CA . LYS A 1 94 ? 20.391 24.859 -7.684 1 97.25 94 LYS A CA 1
ATOM 692 C C . LYS A 1 94 ? 19.219 25.453 -6.926 1 97.25 94 LYS A C 1
ATOM 694 O O . LYS A 1 94 ? 19.391 26.156 -5.93 1 97.25 94 LYS A O 1
ATOM 699 N N . ARG A 1 95 ? 18.031 25.172 -7.414 1 97 95 ARG A N 1
ATOM 700 C CA . ARG A 1 95 ? 16.828 25.656 -6.746 1 97 95 ARG A CA 1
ATOM 701 C C . ARG A 1 95 ? 16.75 25.156 -5.309 1 97 95 ARG A C 1
ATOM 703 O O . ARG A 1 95 ? 16.438 25.922 -4.395 1 97 95 ARG A O 1
ATOM 710 N N . LEU A 1 96 ? 17.062 23.891 -5.113 1 98 96 LEU A N 1
ATOM 711 C CA . LEU A 1 96 ? 17.062 23.266 -3.795 1 98 96 LEU A CA 1
ATOM 712 C C . LEU A 1 96 ? 18.094 23.938 -2.885 1 98 96 LEU A C 1
ATOM 714 O O . LEU A 1 96 ? 17.766 24.359 -1.775 1 98 96 LEU A O 1
ATOM 718 N N . SER A 1 97 ? 19.281 24.078 -3.354 1 98.12 97 SER A N 1
ATOM 719 C CA . SER A 1 97 ? 20.375 24.641 -2.559 1 98.12 97 SER A CA 1
ATOM 720 C C . SER A 1 97 ? 20.125 26.109 -2.225 1 98.12 97 SER A C 1
ATOM 722 O O . SER A 1 97 ? 20.375 26.547 -1.104 1 98.12 97 SER A O 1
ATOM 724 N N . ASP A 1 98 ? 19.609 26.844 -3.232 1 98.19 98 ASP A N 1
ATOM 725 C CA . ASP A 1 98 ? 19.297 28.25 -3.014 1 98.19 98 ASP A CA 1
ATOM 726 C C . ASP A 1 98 ? 18.219 28.422 -1.943 1 98.19 98 ASP A C 1
ATOM 728 O O . ASP A 1 98 ? 18.359 29.234 -1.036 1 98.19 98 ASP A O 1
ATOM 732 N N . ALA A 1 99 ? 17.219 27.672 -2.076 1 97.88 99 ALA A N 1
ATOM 733 C CA . ALA A 1 99 ? 16.125 27.75 -1.112 1 97.88 99 ALA A CA 1
ATOM 734 C C . ALA A 1 99 ? 16.594 27.391 0.292 1 97.88 99 ALA A C 1
ATOM 736 O O . ALA A 1 99 ? 16.266 28.078 1.262 1 97.88 99 ALA A O 1
ATOM 737 N N . PHE A 1 100 ? 17.391 26.391 0.403 1 98.38 100 PHE A N 1
ATOM 738 C CA . PHE A 1 100 ? 17.922 25.953 1.691 1 98.38 100 PHE A CA 1
ATOM 739 C C . PHE A 1 100 ? 18.781 27.031 2.322 1 98.38 100 PHE A C 1
ATOM 741 O O . PHE A 1 100 ? 18.703 27.281 3.529 1 98.38 100 PHE A O 1
ATOM 748 N N . SER A 1 101 ? 19.531 27.594 1.473 1 97.94 101 SER A N 1
ATOM 749 C CA . SER A 1 101 ? 20.391 28.672 1.945 1 97.94 101 SER A CA 1
ATOM 750 C C . SER A 1 101 ? 19.578 29.828 2.531 1 97.94 101 SER A C 1
ATOM 752 O O . SER A 1 101 ? 19.938 30.391 3.557 1 97.94 101 SER A O 1
ATOM 754 N N . VAL A 1 102 ? 18.516 30.125 1.937 1 97.56 102 VAL A N 1
ATOM 755 C CA . VAL A 1 102 ? 17.672 31.219 2.383 1 97.56 102 VAL A CA 1
ATOM 756 C C . VAL A 1 102 ? 16.984 30.828 3.691 1 97.56 102 VAL A C 1
ATOM 758 O O . VAL A 1 102 ? 17.016 31.594 4.66 1 97.56 102 VAL A O 1
ATOM 761 N N . ILE A 1 103 ? 16.438 29.641 3.789 1 96.12 103 ILE A N 1
ATOM 762 C CA . ILE A 1 103 ? 15.648 29.203 4.926 1 96.12 103 ILE A CA 1
ATOM 763 C C . ILE A 1 103 ? 16.547 29 6.145 1 96.12 103 ILE A C 1
ATOM 765 O O . ILE A 1 103 ? 16.094 29.109 7.285 1 96.12 103 ILE A O 1
ATOM 769 N N . SER A 1 104 ? 17.734 28.719 5.879 1 96.25 104 SER A N 1
ATOM 770 C CA . SER A 1 104 ? 18.672 28.391 6.945 1 96.25 104 SER A CA 1
ATOM 771 C C . SER A 1 104 ? 19.172 29.641 7.664 1 96.25 104 SER A C 1
ATOM 773 O O . SER A 1 104 ? 19.734 29.562 8.758 1 96.25 104 SER A O 1
ATOM 775 N N . LYS A 1 105 ? 18.953 30.781 7.066 1 95.75 105 LYS A N 1
ATOM 776 C CA . LYS A 1 105 ? 19.453 32.031 7.652 1 95.75 105 LYS A CA 1
ATOM 777 C C . LYS A 1 105 ? 18.844 32.25 9.031 1 95.75 105 LYS A C 1
ATOM 779 O O . LYS A 1 105 ? 17.625 32.188 9.195 1 95.75 105 LYS A O 1
ATOM 784 N N . GLU A 1 106 ? 19.719 32.531 10.016 1 94.88 106 GLU A N 1
ATOM 785 C CA . GLU A 1 106 ? 19.359 32.906 11.375 1 94.88 106 GLU A CA 1
ATOM 786 C C . GLU A 1 106 ? 18.562 31.797 12.07 1 94.88 106 GLU A C 1
ATOM 788 O O . GLU A 1 106 ? 17.688 32.094 12.891 1 94.88 106 GLU A O 1
ATOM 793 N N . LYS A 1 107 ? 18.688 30.578 11.648 1 97.25 107 LYS A N 1
ATOM 794 C CA . LYS A 1 107 ? 18.047 29.453 12.312 1 97.25 107 LYS A CA 1
ATOM 795 C C . LYS A 1 107 ? 19.078 28.578 13.031 1 97.25 107 LYS A C 1
ATOM 797 O O . LYS A 1 107 ? 20.25 28.531 12.633 1 97.25 107 LYS A O 1
ATOM 802 N N . ASP A 1 108 ? 18.672 28 14.078 1 97 108 ASP A N 1
ATOM 803 C CA . ASP A 1 108 ? 19.516 27.047 14.812 1 97 108 ASP A CA 1
ATOM 804 C C . ASP A 1 108 ? 19.359 25.641 14.258 1 97 108 ASP A C 1
ATOM 806 O O . ASP A 1 108 ? 20.328 24.891 14.172 1 97 108 ASP A O 1
ATOM 810 N N . VAL A 1 109 ? 18.156 25.234 13.922 1 97.75 109 VAL A N 1
ATOM 811 C CA . VAL A 1 109 ? 17.859 23.891 13.438 1 97.75 109 VAL A CA 1
ATOM 812 C C . VAL A 1 109 ? 16.859 23.969 12.281 1 97.75 109 VAL A C 1
ATOM 814 O O . VAL A 1 109 ? 15.875 24.719 12.359 1 97.75 109 VAL A O 1
ATOM 817 N N . ILE A 1 110 ? 17.078 23.234 11.211 1 98.12 110 ILE A N 1
ATOM 818 C CA . ILE A 1 110 ? 16.156 23.125 10.094 1 98.12 110 ILE A CA 1
ATOM 819 C C . ILE A 1 110 ? 15.641 21.688 10 1 98.12 110 ILE A C 1
ATOM 821 O O . ILE A 1 110 ? 16.438 20.75 9.922 1 98.12 110 ILE A O 1
ATOM 825 N N . PHE A 1 111 ? 14.375 21.516 10.062 1 97.94 111 PHE A N 1
ATOM 826 C CA . PHE A 1 111 ? 13.758 20.219 9.766 1 97.94 111 PHE A CA 1
ATOM 827 C C . PHE A 1 111 ? 13.344 20.156 8.297 1 97.94 111 PHE A C 1
ATOM 829 O O . PHE A 1 111 ? 12.555 20.969 7.824 1 97.94 111 PHE A O 1
ATOM 836 N N . VAL A 1 112 ? 13.898 19.234 7.602 1 98.06 112 VAL A N 1
ATOM 837 C CA . VAL A 1 112 ? 13.578 18.984 6.199 1 98.06 112 VAL A CA 1
ATOM 838 C C . VAL A 1 112 ? 12.664 17.766 6.078 1 98.06 112 VAL A C 1
ATOM 840 O O . VAL A 1 112 ? 13.047 16.656 6.453 1 98.06 112 VAL A O 1
ATOM 843 N N . GLU A 1 113 ? 11.453 17.969 5.602 1 96.81 113 GLU A N 1
ATOM 844 C CA . GLU A 1 113 ? 10.484 16.891 5.465 1 96.81 113 GLU A CA 1
ATOM 845 C C . GLU A 1 113 ? 10.617 16.188 4.113 1 96.81 113 GLU A C 1
ATOM 847 O O . GLU A 1 113 ? 10.539 16.844 3.066 1 96.81 113 GLU A O 1
ATOM 852 N N . GLY A 1 114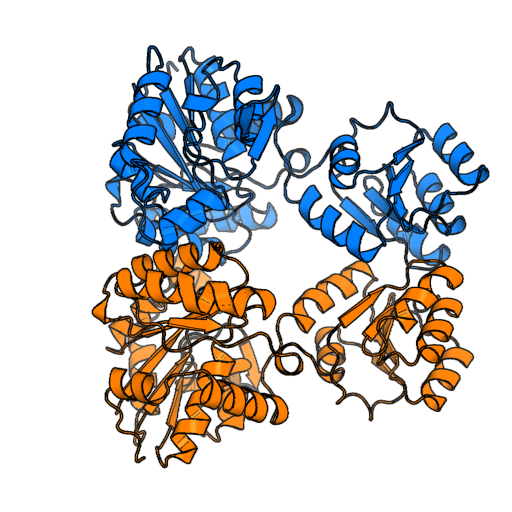 ? 10.867 14.938 4.164 1 96.31 114 GLY A N 1
ATOM 853 C CA . GLY A 1 114 ? 11 14.156 2.947 1 96.31 114 GLY A CA 1
ATOM 854 C C . GLY A 1 114 ? 9.688 13.969 2.211 1 96.31 114 GLY A C 1
ATOM 855 O O . GLY A 1 114 ? 8.641 14.43 2.67 1 96.31 114 GLY A O 1
ATOM 856 N N . THR A 1 115 ? 9.828 13.289 1.107 1 90.25 115 THR A N 1
ATOM 857 C CA . THR A 1 115 ? 8.664 13.023 0.271 1 90.25 115 THR A CA 1
ATOM 858 C C . THR A 1 115 ? 7.863 11.844 0.826 1 90.25 115 THR A C 1
ATOM 860 O O . THR A 1 115 ? 8.117 11.391 1.942 1 90.25 115 THR A O 1
ATOM 863 N N . GLY A 1 116 ? 6.785 11.43 0.118 1 86.81 116 GLY A N 1
ATOM 864 C CA . GLY A 1 116 ? 5.883 10.375 0.545 1 86.81 116 GLY A CA 1
ATOM 865 C C . GLY A 1 116 ? 6.602 9.109 0.967 1 86.81 116 GLY A C 1
ATOM 866 O O . GLY A 1 116 ? 6.148 8.406 1.874 1 86.81 116 GLY A O 1
ATOM 867 N N . CYS A 1 117 ? 7.715 8.812 0.358 1 91.75 117 CYS A N 1
ATOM 868 C CA . CYS A 1 117 ? 8.555 7.676 0.726 1 91.75 117 CYS A CA 1
ATOM 869 C C . CYS A 1 117 ? 10.023 7.973 0.44 1 91.75 117 CYS A C 1
ATOM 871 O O . CYS A 1 117 ? 10.344 8.938 -0.256 1 91.75 117 CYS A O 1
ATOM 873 N N . ILE A 1 118 ? 10.891 7.195 0.938 1 95.12 118 ILE A N 1
ATOM 874 C CA . ILE A 1 118 ? 12.328 7.449 0.951 1 95.12 118 ILE A CA 1
ATOM 875 C C . ILE A 1 118 ? 12.844 7.562 -0.481 1 95.12 118 ILE A C 1
ATOM 877 O O . ILE A 1 118 ? 13.805 8.289 -0.745 1 95.12 118 ILE A O 1
ATOM 881 N N . GLY A 1 119 ? 12.211 6.938 -1.409 1 93.25 119 GLY A N 1
ATOM 882 C CA . GLY A 1 119 ? 12.641 6.965 -2.797 1 93.25 119 GLY A CA 1
ATOM 883 C C . GLY A 1 119 ? 11.852 7.934 -3.65 1 93.25 119 GLY A C 1
ATOM 884 O O . GLY A 1 119 ? 12.109 8.07 -4.848 1 93.25 119 GLY A O 1
ATOM 885 N N . GLY A 1 120 ? 10.867 8.562 -3.025 1 92.5 120 GLY A N 1
ATOM 886 C CA . GLY A 1 120 ? 10.078 9.531 -3.768 1 92.5 120 GLY A CA 1
ATOM 887 C C . GLY A 1 120 ? 10.906 10.656 -4.363 1 92.5 120 GLY A C 1
ATOM 888 O O . GLY A 1 120 ? 11.812 11.18 -3.709 1 92.5 120 GLY A O 1
ATOM 889 N N . GLY A 1 121 ? 10.609 10.992 -5.684 1 93.75 121 GLY A N 1
ATOM 890 C CA . GLY A 1 121 ? 11.328 12.055 -6.363 1 93.75 121 GLY A CA 1
ATOM 891 C C . GLY A 1 121 ? 12.586 11.57 -7.07 1 93.75 121 GLY A C 1
ATOM 892 O O . GLY A 1 121 ? 13.32 12.367 -7.652 1 93.75 121 GLY A O 1
ATOM 893 N N . SER A 1 122 ? 12.828 10.289 -7.055 1 94.06 122 SER A N 1
ATOM 894 C CA . SER A 1 122 ? 14.016 9.734 -7.688 1 94.06 122 SER A CA 1
ATOM 895 C C . SER A 1 122 ? 14.07 10.086 -9.172 1 94.06 122 SER A C 1
ATOM 897 O O . SER A 1 122 ? 15.156 10.281 -9.727 1 94.06 122 SER A O 1
ATOM 899 N N . MET A 1 123 ? 12.969 10.148 -9.797 1 93.31 123 MET A N 1
ATOM 900 C CA . MET A 1 123 ? 12.906 10.477 -11.219 1 93.31 123 MET A CA 1
ATOM 901 C C . MET A 1 123 ? 13.547 11.828 -11.492 1 93.31 123 MET A C 1
ATOM 903 O O . MET A 1 123 ? 14.07 12.07 -12.586 1 93.31 123 MET A O 1
ATOM 907 N N . TYR A 1 124 ? 13.633 12.703 -10.445 1 93.88 124 TYR A N 1
ATOM 908 C CA . TYR A 1 124 ? 14.164 14.055 -10.578 1 93.88 124 TYR A CA 1
ATOM 909 C C . TYR A 1 124 ? 15.555 14.148 -9.961 1 93.88 124 TYR A C 1
ATOM 911 O O . TYR A 1 124 ? 16.156 15.227 -9.953 1 93.88 124 TYR A O 1
ATOM 919 N N . GLY A 1 125 ? 16 13.055 -9.391 1 93.88 125 GLY A N 1
ATOM 920 C CA . GLY A 1 125 ? 17.234 13.117 -8.617 1 93.88 125 GLY A CA 1
ATOM 921 C C . GLY A 1 125 ? 17.062 13.773 -7.262 1 93.88 125 GLY A C 1
ATOM 922 O O . GLY A 1 125 ? 17.969 14.43 -6.762 1 93.88 125 GLY A O 1
ATOM 923 N N . LEU A 1 126 ? 15.836 13.633 -6.766 1 96.12 126 LEU A N 1
ATOM 924 C CA . LEU A 1 126 ? 15.516 14.328 -5.527 1 96.12 126 LEU A CA 1
ATOM 925 C C . LEU A 1 126 ? 14.938 13.367 -4.496 1 96.12 126 LEU A C 1
ATOM 927 O O . LEU A 1 126 ? 14.086 13.758 -3.691 1 96.12 126 LEU A O 1
ATOM 931 N N . SER A 1 127 ? 15.289 12.062 -4.574 1 95.88 127 SER A N 1
ATOM 932 C CA . SER A 1 127 ? 14.914 11.18 -3.475 1 95.88 127 SER A CA 1
ATOM 933 C C . SER A 1 127 ? 15.453 11.695 -2.143 1 95.88 127 SER A C 1
ATOM 935 O O . SER A 1 127 ? 16.328 12.562 -2.115 1 95.88 127 SER A O 1
ATOM 937 N N . ASP A 1 128 ? 14.945 11.172 -1.077 1 97.12 128 ASP A N 1
ATOM 938 C CA . ASP A 1 128 ? 15.344 11.648 0.242 1 97.12 128 ASP A CA 1
ATOM 939 C C . ASP A 1 128 ? 16.859 11.531 0.431 1 97.12 128 ASP A C 1
ATOM 941 O O . ASP A 1 128 ? 17.5 12.492 0.859 1 97.12 128 ASP A O 1
ATOM 945 N N . PRO A 1 129 ? 17.469 10.367 0.081 1 97.12 129 PRO A N 1
ATOM 946 C CA . PRO A 1 129 ? 18.938 10.289 0.216 1 97.12 129 PRO A CA 1
ATOM 947 C C . PRO A 1 129 ? 19.656 11.273 -0.701 1 97.12 129 PRO A C 1
ATOM 949 O O . PRO A 1 129 ? 20.688 11.82 -0.323 1 97.12 129 PRO A O 1
ATOM 952 N N . GLU A 1 130 ? 19.156 11.492 -1.857 1 96.62 130 GLU A N 1
ATOM 953 C CA . GLU A 1 130 ? 19.781 12.43 -2.779 1 96.62 130 GLU A CA 1
ATOM 954 C C . GLU A 1 130 ? 19.688 13.859 -2.258 1 96.62 130 GLU A C 1
ATOM 956 O O . GLU A 1 130 ? 20.656 14.617 -2.328 1 96.62 130 GLU A O 1
ATOM 961 N N . VAL A 1 131 ? 18.547 14.211 -1.755 1 97.62 131 VAL A N 1
ATOM 962 C CA . VAL A 1 131 ? 18.359 15.539 -1.168 1 97.62 131 VAL A CA 1
ATOM 963 C C . VAL A 1 131 ? 19.297 15.711 0.018 1 97.62 131 VAL A C 1
ATOM 965 O O . VAL A 1 131 ? 19.969 16.75 0.14 1 97.62 131 VAL A O 1
ATOM 968 N N . ALA A 1 132 ? 19.359 14.727 0.884 1 97.75 132 ALA A N 1
ATOM 969 C CA . ALA A 1 132 ? 20.25 14.781 2.035 1 97.75 132 ALA A CA 1
ATOM 970 C C . ALA A 1 132 ? 21.703 14.977 1.596 1 97.75 132 ALA A C 1
ATOM 972 O O . ALA A 1 132 ? 22.422 15.789 2.174 1 97.75 132 ALA A O 1
ATOM 973 N N . SER A 1 133 ? 22.078 14.219 0.612 1 97.06 133 SER A N 1
ATOM 974 C CA . SER A 1 133 ? 23.438 14.312 0.093 1 97.06 133 SER A CA 1
ATOM 975 C C . SER A 1 133 ? 23.719 15.688 -0.489 1 97.06 133 SER A C 1
ATOM 977 O O . SER A 1 133 ? 24.75 16.297 -0.198 1 97.06 133 SER A O 1
ATOM 979 N N . LYS A 1 134 ? 22.844 16.188 -1.323 1 97.06 134 LYS A N 1
ATOM 980 C CA . LYS A 1 134 ? 23 17.484 -1.991 1 97.06 134 LYS A CA 1
ATOM 981 C C . LYS A 1 134 ? 23.094 18.625 -0.979 1 97.06 134 LYS A C 1
ATOM 983 O O . LYS A 1 134 ? 23.828 19.578 -1.188 1 97.06 134 LYS A O 1
ATOM 988 N N . LEU A 1 135 ? 22.359 18.5 0.092 1 97.5 135 LEU A N 1
ATOM 989 C CA . LEU A 1 135 ? 22.344 19.547 1.107 1 97.5 135 LEU A CA 1
ATOM 990 C C . LEU A 1 135 ? 23.391 19.281 2.178 1 97.5 135 LEU A C 1
ATOM 992 O O . LEU A 1 135 ? 23.656 20.141 3.025 1 97.5 135 LEU A O 1
ATOM 996 N N . GLY A 1 136 ? 23.969 18.109 2.178 1 96.06 136 GLY A N 1
ATOM 997 C CA . GLY A 1 136 ? 24.969 17.75 3.174 1 96.06 136 GLY A CA 1
ATOM 998 C C . GLY A 1 136 ? 24.391 17.609 4.57 1 96.06 136 GLY A C 1
ATOM 999 O O . GLY A 1 136 ? 24.953 18.125 5.539 1 96.06 136 GLY A O 1
ATOM 1000 N N . ILE A 1 137 ? 23.25 17 4.656 1 97.12 137 ILE A N 1
ATOM 1001 C CA . ILE A 1 137 ? 22.609 16.906 5.961 1 97.12 137 ILE A CA 1
ATOM 1002 C C . ILE A 1 137 ? 22.328 15.445 6.293 1 97.12 137 ILE A C 1
ATOM 1004 O O . ILE A 1 137 ? 22.297 14.594 5.402 1 97.12 137 ILE A O 1
ATOM 1008 N N . ALA A 1 138 ? 22.078 15.125 7.57 1 97.06 138 ALA A N 1
ATOM 1009 C CA . ALA A 1 138 ? 21.766 13.781 8.047 1 97.06 138 ALA A CA 1
ATOM 1010 C C . ALA A 1 138 ? 20.281 13.453 7.844 1 97.06 138 ALA A C 1
ATOM 1012 O O . ALA A 1 138 ? 19.484 14.336 7.516 1 97.06 138 ALA A O 1
ATOM 1013 N N . MET A 1 139 ? 19.984 12.172 8.031 1 98.06 139 MET A N 1
ATOM 1014 C CA . MET A 1 139 ? 18.609 11.719 7.855 1 98.06 139 MET A CA 1
ATOM 1015 C C . MET A 1 139 ? 18.125 10.953 9.086 1 98.06 139 MET A C 1
ATOM 1017 O O . MET A 1 139 ? 18.922 10.359 9.805 1 98.06 139 MET A O 1
ATOM 1021 N N . MET A 1 140 ? 16.922 11.047 9.32 1 98.31 140 MET A N 1
ATOM 1022 C CA . MET A 1 140 ? 16.203 10.164 10.242 1 98.31 140 MET A CA 1
ATOM 1023 C C . MET A 1 140 ? 15.008 9.516 9.539 1 98.31 140 MET A C 1
ATOM 1025 O O . MET A 1 140 ? 14.367 10.125 8.688 1 98.31 140 MET A O 1
ATOM 1029 N N . LEU A 1 141 ? 14.719 8.281 9.875 1 98.38 141 LEU A N 1
ATOM 1030 C CA . LEU A 1 141 ? 13.672 7.508 9.211 1 98.38 141 LEU A CA 1
ATOM 1031 C C . LEU A 1 141 ? 12.5 7.25 10.148 1 98.38 141 LEU A C 1
ATOM 1033 O O . LEU A 1 141 ? 12.695 6.785 11.273 1 98.38 141 LEU A O 1
ATOM 1037 N N . VAL A 1 142 ? 11.359 7.664 9.734 1 98.19 142 VAL A N 1
ATOM 1038 C CA . VAL A 1 142 ? 10.133 7.324 10.445 1 98.19 142 VAL A CA 1
ATOM 1039 C C . VAL A 1 142 ? 9.438 6.152 9.75 1 98.19 142 VAL A C 1
ATOM 1041 O O . VAL A 1 142 ? 9.141 6.223 8.555 1 98.19 142 VAL A O 1
ATOM 1044 N N . THR A 1 143 ? 9.203 5.082 10.469 1 97.81 143 THR A N 1
ATOM 1045 C CA . THR A 1 143 ? 8.57 3.9 9.898 1 97.81 143 THR A CA 1
ATOM 1046 C C . THR A 1 143 ? 7.328 3.516 10.703 1 97.81 143 THR A C 1
ATOM 1048 O O . THR A 1 143 ? 7.402 3.332 11.922 1 97.81 143 THR A O 1
ATOM 1051 N N . ARG A 1 144 ? 6.215 3.449 9.969 1 95.81 144 ARG A N 1
ATOM 1052 C CA . ARG A 1 144 ? 5.031 2.879 10.609 1 95.81 144 ARG A CA 1
ATOM 1053 C C . ARG A 1 144 ? 5.23 1.396 10.898 1 95.81 144 ARG A C 1
ATOM 1055 O O . ARG A 1 144 ? 5.617 0.63 10.016 1 95.81 144 ARG A O 1
ATOM 1062 N N . PHE A 1 145 ? 5.031 1.02 12.109 1 96.88 145 PHE A N 1
ATOM 1063 C CA . PHE A 1 145 ? 5.199 -0.378 12.492 1 96.88 145 PHE A CA 1
ATOM 1064 C C . PHE A 1 145 ? 3.846 -1.069 12.617 1 96.88 145 PHE A C 1
ATOM 1066 O O . PHE A 1 145 ? 3.354 -1.28 13.727 1 96.88 145 PHE A O 1
ATOM 1073 N N . ASP A 1 146 ? 3.361 -1.478 11.531 1 92.38 146 ASP A N 1
ATOM 1074 C CA . ASP A 1 146 ? 2.053 -2.125 11.484 1 92.38 146 ASP A CA 1
ATOM 1075 C C . ASP A 1 146 ? 2.18 -3.635 11.664 1 92.38 146 ASP A C 1
ATOM 1077 O O . ASP A 1 146 ? 1.21 -4.309 12.016 1 92.38 146 ASP A O 1
ATOM 1081 N N . SER A 1 147 ? 3.299 -4.219 11.391 1 91.94 147 SER A N 1
ATOM 1082 C CA . SER A 1 147 ? 3.602 -5.637 11.547 1 91.94 147 SER A CA 1
ATOM 1083 C C . SER A 1 147 ? 5.105 -5.883 11.578 1 91.94 147 SER A C 1
ATOM 1085 O O . SER A 1 147 ? 5.895 -4.961 11.352 1 91.94 147 SER A O 1
ATOM 1087 N N . ILE A 1 148 ? 5.453 -7.078 11.766 1 91.94 148 ILE A N 1
ATOM 1088 C CA . ILE A 1 148 ? 6.855 -7.473 11.852 1 91.94 148 ILE A CA 1
ATOM 1089 C C . ILE A 1 148 ? 7.547 -7.219 10.508 1 91.94 148 ILE A C 1
ATOM 1091 O O . ILE A 1 148 ? 8.773 -7.082 10.453 1 91.94 148 ILE A O 1
ATOM 1095 N N . ASN A 1 149 ? 6.762 -7.062 9.477 1 91.44 149 ASN A N 1
ATOM 1096 C CA . ASN A 1 149 ? 7.312 -6.801 8.148 1 91.44 149 ASN A CA 1
ATOM 1097 C C . ASN A 1 149 ? 7.934 -5.41 8.062 1 91.44 149 ASN A C 1
ATOM 1099 O O . ASN A 1 149 ? 8.672 -5.113 7.121 1 91.44 149 ASN A O 1
ATOM 1103 N N . ALA A 1 150 ? 7.586 -4.578 9.016 1 95.94 150 ALA A N 1
ATOM 1104 C CA . ALA A 1 150 ? 8.203 -3.254 9.078 1 95.94 150 ALA A CA 1
ATOM 1105 C C . ALA A 1 150 ? 9.719 -3.357 9.188 1 95.94 150 ALA A C 1
ATOM 1107 O O . ALA A 1 150 ? 10.445 -2.463 8.742 1 95.94 150 ALA A O 1
ATOM 1108 N N . ILE A 1 151 ? 10.219 -4.453 9.75 1 96.62 151 ILE A N 1
ATOM 1109 C CA . ILE A 1 151 ? 11.656 -4.668 9.898 1 96.62 151 ILE A CA 1
ATOM 1110 C C . ILE A 1 151 ? 12.312 -4.766 8.523 1 96.62 151 ILE A C 1
ATOM 1112 O O . ILE A 1 151 ? 13.312 -4.098 8.258 1 96.62 151 ILE A O 1
ATOM 1116 N N . ASP A 1 152 ? 11.719 -5.543 7.66 1 94.94 152 ASP A N 1
ATOM 1117 C CA . ASP A 1 152 ? 12.242 -5.664 6.301 1 94.94 152 ASP A CA 1
ATOM 1118 C C . ASP A 1 152 ? 12.203 -4.32 5.578 1 94.94 152 ASP A C 1
ATOM 1120 O O . ASP A 1 152 ? 13.109 -3.994 4.812 1 94.94 152 ASP A O 1
ATOM 1124 N N . ARG A 1 153 ? 11.133 -3.547 5.812 1 95.12 153 ARG A N 1
ATOM 1125 C CA . ARG A 1 153 ? 11.031 -2.225 5.199 1 95.12 153 ARG A CA 1
ATOM 1126 C C . ARG A 1 153 ? 12.18 -1.326 5.645 1 95.12 153 ARG A C 1
ATOM 1128 O O . ARG A 1 153 ? 12.789 -0.635 4.824 1 95.12 153 ARG A O 1
ATOM 1135 N N . ILE A 1 154 ? 12.508 -1.366 6.918 1 97.12 154 ILE A N 1
ATOM 1136 C CA . ILE A 1 154 ? 13.594 -0.559 7.465 1 97.12 154 ILE A CA 1
ATOM 1137 C C . ILE A 1 154 ? 14.922 -0.991 6.848 1 97.12 154 ILE A C 1
ATOM 1139 O O . ILE A 1 154 ? 15.711 -0.151 6.41 1 97.12 154 ILE A O 1
ATOM 1143 N N . LEU A 1 155 ? 15.141 -2.268 6.801 1 95.62 155 LEU A N 1
ATOM 1144 C CA . LEU A 1 155 ? 16.391 -2.777 6.258 1 95.62 155 LEU A CA 1
ATOM 1145 C C . LEU A 1 155 ? 16.547 -2.4 4.789 1 95.62 155 LEU A C 1
ATOM 1147 O O . LEU A 1 155 ? 17.656 -2.09 4.332 1 95.62 155 LEU A O 1
ATOM 1151 N N . CYS A 1 156 ? 15.477 -2.375 4.105 1 94.06 156 CYS A N 1
ATOM 1152 C CA . CYS A 1 156 ? 15.492 -1.942 2.713 1 94.06 156 CYS A CA 1
ATOM 1153 C C . CYS A 1 156 ? 15.812 -0.456 2.607 1 94.06 156 CYS A C 1
ATOM 1155 O O . CYS A 1 156 ? 16.609 -0.047 1.762 1 94.06 156 CYS A O 1
ATOM 1157 N N . ASP A 1 157 ? 15.141 0.28 3.432 1 96 157 ASP A N 1
ATOM 1158 C CA . ASP A 1 157 ? 15.375 1.721 3.428 1 96 157 ASP A CA 1
ATOM 1159 C C . ASP A 1 157 ? 16.844 2.041 3.699 1 96 157 ASP A C 1
ATOM 1161 O O . ASP A 1 157 ? 17.406 2.957 3.098 1 96 157 ASP A O 1
ATOM 1165 N N . VAL A 1 158 ? 17.453 1.295 4.582 1 95.25 158 VAL A N 1
ATOM 1166 C CA . VAL A 1 158 ? 18.859 1.478 4.898 1 95.25 158 VAL A CA 1
ATOM 1167 C C . VAL A 1 158 ? 19.703 1.229 3.648 1 95.25 158 VAL A C 1
ATOM 1169 O O . VAL A 1 158 ? 20.672 1.956 3.385 1 95.25 158 VAL A O 1
ATOM 1172 N N . ARG A 1 159 ? 19.328 0.265 2.844 1 93.06 159 ARG A N 1
ATOM 1173 C CA . ARG A 1 159 ? 20.031 -0.013 1.594 1 93.06 159 ARG A CA 1
ATOM 1174 C C . ARG A 1 159 ? 19.875 1.139 0.607 1 93.06 159 ARG A C 1
ATOM 1176 O O . ARG A 1 159 ? 20.797 1.478 -0.119 1 93.06 159 ARG A O 1
ATOM 1183 N N . ILE A 1 160 ? 18.688 1.675 0.598 1 94.25 160 ILE A N 1
ATOM 1184 C CA . ILE A 1 160 ? 18.391 2.779 -0.312 1 94.25 160 ILE A CA 1
ATOM 1185 C C . ILE A 1 160 ? 19.25 3.99 0.065 1 94.25 160 ILE A C 1
ATOM 1187 O O . ILE A 1 160 ? 19.75 4.703 -0.809 1 94.25 160 ILE A O 1
ATOM 1191 N N . VAL A 1 161 ? 19.391 4.219 1.354 1 94.81 161 VAL A N 1
ATOM 1192 C CA . VAL A 1 161 ? 20.203 5.324 1.831 1 94.81 161 VAL A CA 1
ATOM 1193 C C . VAL A 1 161 ? 21.656 5.102 1.413 1 94.81 161 VAL A C 1
ATOM 1195 O O . VAL A 1 161 ? 22.328 6.031 0.955 1 94.81 161 VAL A O 1
ATOM 1198 N N . GLY A 1 162 ? 22.156 3.822 1.496 1 88.81 162 GLY A N 1
ATOM 1199 C CA . GLY A 1 162 ? 23.5 3.459 1.07 1 88.81 162 GLY A CA 1
ATOM 1200 C C . GLY A 1 162 ? 24.562 3.779 2.107 1 88.81 162 GLY A C 1
ATOM 1201 O O . GLY A 1 162 ? 25.141 2.873 2.715 1 88.81 162 GLY A O 1
ATOM 1202 N N . ASP A 1 163 ? 24.703 5.113 2.41 1 88.25 163 ASP A N 1
ATOM 1203 C CA . ASP A 1 163 ? 25.688 5.527 3.402 1 88.25 163 ASP A CA 1
ATOM 1204 C C . ASP A 1 163 ? 25.094 5.512 4.809 1 88.25 163 ASP A C 1
ATOM 1206 O O . ASP A 1 163 ? 24.266 6.371 5.152 1 88.25 163 ASP A O 1
ATOM 1210 N N . LYS A 1 164 ? 25.562 4.594 5.594 1 84.69 164 LYS A N 1
ATOM 1211 C CA . LYS A 1 164 ? 25.047 4.414 6.949 1 84.69 164 LYS A CA 1
ATOM 1212 C C . LYS A 1 164 ? 25.25 5.672 7.785 1 84.69 164 LYS A C 1
ATOM 1214 O O . LYS A 1 164 ? 24.469 5.957 8.695 1 84.69 164 LYS A O 1
ATOM 1219 N N . ALA A 1 165 ? 26.266 6.402 7.402 1 89.56 165 ALA A N 1
ATOM 1220 C CA . ALA A 1 165 ? 26.578 7.602 8.172 1 89.56 165 ALA A CA 1
ATOM 1221 C C . ALA A 1 165 ? 25.5 8.672 7.977 1 89.56 165 ALA A C 1
ATOM 1223 O O . ALA A 1 165 ? 25.375 9.578 8.805 1 89.56 165 ALA A O 1
ATOM 1224 N N . THR A 1 166 ? 24.797 8.555 6.902 1 95 166 THR A N 1
ATOM 1225 C CA . THR A 1 166 ? 23.781 9.539 6.578 1 95 166 THR A CA 1
ATOM 1226 C C . THR A 1 166 ? 22.531 9.336 7.453 1 95 166 THR A C 1
ATOM 1228 O O . THR A 1 166 ? 21.859 10.305 7.801 1 95 166 THR A O 1
ATOM 1231 N N . LEU A 1 167 ? 22.25 8.109 7.852 1 97.06 167 LEU A N 1
ATOM 1232 C CA . LEU A 1 167 ? 21.078 7.801 8.656 1 97.06 167 LEU A CA 1
ATOM 1233 C C . LEU A 1 167 ? 21.422 7.828 10.148 1 97.06 167 LEU A C 1
ATOM 1235 O O . LEU A 1 167 ? 22.219 7.027 10.617 1 97.06 167 LEU A O 1
ATOM 1239 N N . THR A 1 168 ? 20.797 8.734 10.844 1 97.5 168 THR A N 1
ATOM 1240 C CA . THR A 1 168 ? 21.125 8.898 12.258 1 97.5 168 THR A CA 1
ATOM 1241 C C . THR A 1 168 ? 20.344 7.895 13.109 1 97.5 168 THR A C 1
ATOM 1243 O O . THR A 1 168 ? 20.781 7.555 14.219 1 97.5 168 THR A O 1
ATOM 1246 N N . GLY A 1 169 ? 19.25 7.461 12.633 1 97.88 169 GLY A N 1
ATOM 1247 C CA . GLY A 1 169 ? 18.422 6.512 13.359 1 97.88 169 GLY A CA 1
ATOM 1248 C C . GLY A 1 169 ? 17.016 6.422 12.82 1 97.88 169 GLY A C 1
ATOM 1249 O O . GLY A 1 169 ? 16.703 6.984 11.773 1 97.88 169 GLY A O 1
ATOM 1250 N N . VAL A 1 170 ? 16.156 5.594 13.555 1 98.44 170 VAL A N 1
ATOM 1251 C CA . VAL A 1 170 ? 14.789 5.363 13.102 1 98.44 170 VAL A CA 1
ATOM 1252 C C . VAL A 1 170 ? 13.82 5.586 14.266 1 98.44 170 VAL A C 1
ATOM 1254 O O . VAL A 1 170 ? 14.195 5.449 15.43 1 98.44 170 VAL A O 1
ATOM 1257 N N . ILE A 1 171 ? 12.688 6.07 13.969 1 98.62 171 ILE A N 1
ATOM 1258 C CA . ILE A 1 171 ? 11.547 6.125 14.883 1 98.62 171 ILE A CA 1
ATOM 1259 C C . ILE A 1 171 ? 10.484 5.125 14.438 1 98.62 171 ILE A C 1
ATOM 1261 O O . ILE A 1 171 ? 10.078 5.113 13.273 1 98.62 171 ILE A O 1
ATOM 1265 N N . LEU A 1 172 ? 10.117 4.199 15.32 1 98.62 172 LEU A N 1
ATOM 1266 C CA . LEU A 1 172 ? 8.984 3.316 15.062 1 98.62 172 LEU A CA 1
ATOM 1267 C C . LEU A 1 172 ? 7.68 3.975 15.492 1 98.62 172 LEU A C 1
ATOM 1269 O O . LEU A 1 172 ? 7.469 4.234 16.672 1 98.62 172 LEU A O 1
ATOM 1273 N N . ASN A 1 173 ? 6.867 4.262 14.508 1 97 173 ASN A N 1
ATOM 1274 C CA . ASN A 1 173 ? 5.645 5.016 14.758 1 97 173 ASN A CA 1
ATOM 1275 C C . ASN A 1 173 ? 4.406 4.137 14.625 1 97 173 ASN A C 1
ATOM 1277 O O . ASN A 1 173 ? 4.422 3.139 13.906 1 97 173 ASN A O 1
ATOM 1281 N N . GLU A 1 174 ? 3.385 4.484 15.398 1 94.75 174 GLU A N 1
ATOM 1282 C CA . GLU A 1 174 ? 2.072 3.842 15.375 1 94.75 174 GLU A CA 1
ATOM 1283 C C . GLU A 1 174 ? 2.184 2.35 15.672 1 94.75 174 GLU A C 1
ATOM 1285 O O . GLU A 1 174 ? 1.585 1.527 14.977 1 94.75 174 GLU A O 1
ATOM 1290 N N . VAL A 1 175 ? 2.971 2.045 16.625 1 97.31 175 VAL A N 1
ATOM 1291 C CA . VAL A 1 175 ? 3.117 0.66 17.062 1 97.31 175 VAL A CA 1
ATOM 1292 C C . VAL A 1 175 ? 1.854 0.212 17.797 1 97.31 175 VAL A C 1
ATOM 1294 O O . VAL A 1 175 ? 1.417 0.865 18.734 1 97.31 175 VAL A O 1
ATOM 1297 N N . PRO A 1 176 ? 1.265 -0.873 17.328 1 95.06 176 PRO A N 1
ATOM 1298 C CA . PRO A 1 176 ? 0.115 -1.373 18.094 1 95.06 176 PRO A CA 1
ATOM 1299 C C . PRO A 1 176 ? 0.456 -1.674 19.547 1 95.06 176 PRO A C 1
ATOM 1301 O O . PRO A 1 176 ? 1.524 -2.217 19.828 1 95.06 176 PRO A O 1
ATOM 1304 N N . ARG A 1 177 ? -0.479 -1.384 20.406 1 93.38 177 ARG A N 1
ATOM 1305 C CA . ARG A 1 177 ? -0.232 -1.545 21.844 1 93.38 177 ARG A CA 1
ATOM 1306 C C . ARG A 1 177 ? 0.036 -3.006 22.188 1 93.38 177 ARG A C 1
ATOM 1308 O O . ARG A 1 177 ? 0.835 -3.301 23.078 1 93.38 177 ARG A O 1
ATOM 1315 N N . ASN A 1 178 ? -0.554 -3.857 21.453 1 94.31 178 ASN A N 1
ATOM 1316 C CA . ASN A 1 178 ? -0.388 -5.277 21.734 1 94.31 178 ASN A CA 1
ATOM 1317 C C . ASN A 1 178 ? 0.971 -5.789 21.266 1 94.31 178 ASN A C 1
ATOM 1319 O O . ASN A 1 178 ? 1.333 -6.938 21.531 1 94.31 178 ASN A O 1
ATOM 1323 N N . MET A 1 179 ? 1.726 -4.949 20.625 1 95.12 179 MET A N 1
ATOM 1324 C CA . MET A 1 179 ? 3.049 -5.348 20.156 1 95.12 179 MET A CA 1
ATOM 1325 C C . MET A 1 179 ? 4.145 -4.656 20.969 1 95.12 179 MET A C 1
ATOM 1327 O O . MET A 1 179 ? 5.328 -4.789 20.656 1 95.12 179 MET A O 1
ATOM 1331 N N . GLU A 1 180 ? 3.754 -3.955 21.938 1 95.12 180 GLU A N 1
ATOM 1332 C CA . GLU A 1 180 ? 4.688 -3.135 22.703 1 95.12 180 GLU A CA 1
ATOM 1333 C C . GLU A 1 180 ? 5.883 -3.953 23.172 1 95.12 180 GLU A C 1
ATOM 1335 O O . GLU A 1 180 ? 7.031 -3.605 22.891 1 95.12 180 GLU A O 1
ATOM 1340 N N . ASP A 1 181 ? 5.645 -5.082 23.859 1 95.38 181 ASP A N 1
ATOM 1341 C CA . ASP A 1 181 ? 6.715 -5.898 24.422 1 95.38 181 ASP A CA 1
ATOM 1342 C C . ASP A 1 181 ? 7.598 -6.48 23.312 1 95.38 181 ASP A C 1
ATOM 1344 O O . ASP A 1 181 ? 8.828 -6.43 23.406 1 95.38 181 ASP A O 1
ATOM 1348 N N . ARG A 1 182 ? 6.969 -7.02 22.312 1 94.38 182 ARG A N 1
ATOM 1349 C CA . ARG A 1 182 ? 7.711 -7.613 21.203 1 94.38 182 ARG A CA 1
ATOM 1350 C C . ARG A 1 182 ? 8.617 -6.582 20.547 1 94.38 182 ARG A C 1
ATOM 1352 O O . ARG A 1 182 ? 9.773 -6.875 20.219 1 94.38 182 ARG A O 1
ATOM 1359 N N . VAL A 1 183 ? 8.125 -5.371 20.344 1 97.25 183 VAL A N 1
ATOM 1360 C CA . VAL A 1 183 ? 8.875 -4.328 19.656 1 97.25 183 VAL A CA 1
ATOM 1361 C C . VAL A 1 183 ? 10.031 -3.859 20.531 1 97.25 183 VAL A C 1
ATOM 1363 O O . VAL A 1 183 ? 11.18 -3.793 20.078 1 97.25 183 VAL A O 1
ATOM 1366 N N . THR A 1 184 ? 9.797 -3.609 21.812 1 96.62 184 THR A N 1
ATOM 1367 C CA . THR A 1 184 ? 10.805 -3.039 22.703 1 96.62 184 THR A CA 1
ATOM 1368 C C . THR A 1 184 ? 11.844 -4.09 23.078 1 96.62 184 THR A C 1
ATOM 1370 O O . THR A 1 184 ? 13.039 -3.781 23.188 1 96.62 184 THR A O 1
ATOM 1373 N N . GLU A 1 185 ? 11.453 -5.316 23.172 1 95.75 185 GLU A N 1
ATOM 1374 C CA . GLU A 1 185 ? 12.336 -6.336 23.719 1 95.75 185 GLU A CA 1
ATOM 1375 C C . GLU A 1 185 ? 13.023 -7.137 22.625 1 95.75 185 GLU A C 1
ATOM 1377 O O . GLU A 1 185 ? 14.055 -7.766 22.859 1 95.75 185 GLU A O 1
ATOM 1382 N N . ILE A 1 186 ? 12.414 -7.117 21.5 1 95.31 186 ILE A N 1
ATOM 1383 C CA . ILE A 1 186 ? 12.938 -8.008 20.469 1 95.31 186 ILE A CA 1
ATOM 1384 C C . ILE A 1 186 ? 13.344 -7.191 19.234 1 95.31 186 ILE A C 1
ATOM 1386 O O . ILE A 1 186 ? 14.5 -7.234 18.812 1 95.31 186 ILE A O 1
ATOM 1390 N N . VAL A 1 187 ? 12.445 -6.375 18.734 1 97.12 187 VAL A N 1
ATOM 1391 C CA . VAL A 1 187 ? 12.656 -5.672 17.469 1 97.12 187 VAL A CA 1
ATOM 1392 C C . VAL A 1 187 ? 13.742 -4.613 17.641 1 97.12 187 VAL A C 1
ATOM 1394 O O . VAL A 1 187 ? 14.672 -4.539 16.844 1 97.12 187 VAL A O 1
ATOM 1397 N N . VAL A 1 188 ? 13.641 -3.785 18.703 1 98.06 188 VAL A N 1
ATOM 1398 C CA . VAL A 1 188 ? 14.586 -2.689 18.922 1 98.06 188 VAL A CA 1
ATOM 1399 C C . VAL A 1 188 ? 16 -3.246 19.078 1 98.06 188 VAL A C 1
ATOM 1401 O O . VAL A 1 188 ? 16.922 -2.832 18.375 1 98.06 188 VAL A O 1
ATOM 1404 N N . PRO A 1 189 ? 16.203 -4.23 19.922 1 97.44 189 PRO A N 1
ATOM 1405 C CA . PRO A 1 189 ? 17.547 -4.797 20.031 1 97.44 189 PRO A CA 1
ATOM 1406 C C . PRO A 1 189 ? 18.062 -5.379 18.719 1 97.44 189 PRO A C 1
ATOM 1408 O O . PRO A 1 189 ? 19.25 -5.262 18.406 1 97.44 189 PRO A O 1
ATOM 1411 N N . PHE A 1 190 ? 17.219 -6.008 17.953 1 96.69 190 PHE A N 1
ATOM 1412 C CA . PHE A 1 190 ? 17.609 -6.547 16.656 1 96.69 190 PHE A CA 1
ATOM 1413 C C . PHE A 1 190 ? 18.141 -5.445 15.742 1 96.69 190 PHE A C 1
ATOM 1415 O O . PHE A 1 190 ? 19.203 -5.582 15.148 1 96.69 190 PHE A O 1
ATOM 1422 N N . LEU A 1 191 ? 17.359 -4.367 15.664 1 97.56 191 LEU A N 1
ATOM 1423 C CA . LEU A 1 191 ? 17.766 -3.252 14.812 1 97.56 191 LEU A CA 1
ATOM 1424 C C . LEU A 1 191 ? 19.094 -2.654 15.297 1 97.56 191 LEU A C 1
ATOM 1426 O O . LEU A 1 191 ? 19.969 -2.332 14.484 1 97.56 191 LEU A O 1
ATOM 1430 N N . GLU A 1 192 ? 19.25 -2.527 16.578 1 97.25 192 GLU A N 1
ATOM 1431 C CA . GLU A 1 192 ? 20.484 -1.963 17.141 1 97.25 192 GLU A CA 1
ATOM 1432 C C . GLU A 1 192 ? 21.672 -2.871 16.875 1 97.25 192 GLU A C 1
ATOM 1434 O O . GLU A 1 192 ? 22.781 -2.393 16.625 1 97.25 192 GLU A O 1
ATOM 1439 N N . ARG A 1 193 ? 21.469 -4.152 16.922 1 95.31 193 ARG A N 1
ATOM 1440 C CA . ARG A 1 193 ? 22.531 -5.094 16.594 1 95.31 193 ARG A CA 1
ATOM 1441 C C . ARG A 1 193 ? 22.938 -4.961 15.141 1 95.31 193 ARG A C 1
ATOM 1443 O O . ARG A 1 193 ? 24.094 -5.254 14.781 1 95.31 193 ARG A O 1
ATOM 1450 N N . LYS A 1 194 ? 22.016 -4.523 14.344 1 94.25 194 LYS A N 1
ATOM 1451 C CA . LYS A 1 194 ? 22.312 -4.309 12.93 1 94.25 194 LYS A CA 1
ATOM 1452 C C . LYS A 1 194 ? 22.938 -2.932 12.695 1 94.25 194 LYS A C 1
ATOM 1454 O O . LYS A 1 194 ? 23.156 -2.529 11.547 1 94.25 194 LYS A O 1
ATOM 1459 N N . GLY A 1 195 ? 23.141 -2.191 13.758 1 95.06 195 GLY A N 1
ATOM 1460 C CA . GLY A 1 195 ? 23.766 -0.881 13.672 1 95.06 195 GLY A CA 1
ATOM 1461 C C . GLY A 1 195 ? 22.781 0.236 13.406 1 95.06 195 GLY A C 1
ATOM 1462 O O . GLY A 1 195 ? 23.156 1.33 12.992 1 95.06 195 GLY A O 1
ATOM 1463 N N . ILE A 1 196 ? 21.484 -0.018 13.594 1 96.88 196 ILE A N 1
ATOM 1464 C CA . ILE A 1 196 ? 20.453 0.978 13.352 1 96.88 196 ILE A CA 1
ATOM 1465 C C . ILE A 1 196 ? 19.922 1.507 14.688 1 96.88 196 ILE A C 1
ATOM 1467 O O . ILE A 1 196 ? 19.219 0.797 15.414 1 96.88 196 ILE A O 1
ATOM 1471 N N . LYS A 1 197 ? 20.25 2.711 15.016 1 97.88 197 LYS A N 1
ATOM 1472 C CA . LYS A 1 197 ? 19.781 3.32 16.266 1 97.88 197 LYS A CA 1
ATOM 1473 C C . LYS A 1 197 ? 18.281 3.562 16.234 1 97.88 197 LYS A C 1
ATOM 1475 O O . LYS A 1 197 ? 17.75 4.066 15.234 1 97.88 197 LYS A O 1
ATOM 1480 N N . VAL A 1 198 ? 17.594 3.137 17.266 1 98.62 198 VAL A N 1
ATOM 1481 C CA . VAL A 1 198 ? 16.172 3.438 17.406 1 98.62 198 VAL A CA 1
ATOM 1482 C C . VAL A 1 198 ? 15.984 4.578 18.406 1 98.62 198 VAL A C 1
ATOM 1484 O O . VAL A 1 198 ? 16.297 4.43 19.594 1 98.62 198 VAL A O 1
ATOM 1487 N N . PHE A 1 199 ? 15.438 5.703 17.953 1 98.69 199 PHE A N 1
ATOM 1488 C CA . PHE A 1 199 ? 15.289 6.891 18.781 1 98.69 199 PHE A CA 1
ATOM 1489 C C . PHE A 1 199 ? 14.07 6.766 19.703 1 98.69 199 PHE A C 1
ATOM 1491 O O . PHE A 1 199 ? 13.969 7.465 20.703 1 98.69 199 PHE A O 1
ATOM 1498 N N . GLY A 1 200 ? 13.148 5.949 19.266 1 98.38 200 GLY A N 1
ATOM 1499 C CA . GLY A 1 200 ? 11.977 5.754 20.109 1 98.38 200 GLY A CA 1
ATOM 1500 C C . GLY A 1 200 ? 10.867 4.98 19.406 1 98.38 200 GLY A C 1
ATOM 1501 O O . GLY A 1 200 ? 10.961 4.695 18.219 1 98.38 200 GLY A O 1
ATOM 1502 N N . VAL A 1 201 ? 9.906 4.578 20.234 1 98.38 201 VAL A N 1
ATOM 1503 C CA . VAL A 1 201 ? 8.734 3.822 19.812 1 98.38 201 VAL A CA 1
ATOM 1504 C C . VAL A 1 201 ? 7.465 4.578 20.219 1 98.38 201 VAL A C 1
ATOM 1506 O O . VAL A 1 201 ? 7.191 4.762 21.406 1 98.38 201 VAL A O 1
ATOM 1509 N N . ILE A 1 202 ? 6.789 5.051 19.188 1 97.75 202 ILE A N 1
ATOM 1510 C CA . ILE A 1 202 ? 5.535 5.75 19.438 1 97.75 202 ILE A CA 1
ATOM 1511 C C . ILE A 1 202 ? 4.359 4.816 19.172 1 97.75 202 ILE A C 1
ATOM 1513 O O . ILE A 1 202 ? 4.273 4.203 18.109 1 97.75 202 ILE A O 1
ATOM 1517 N N . TYR A 1 203 ? 3.447 4.754 20.094 1 96.38 203 TYR A N 1
ATOM 1518 C CA . TYR A 1 203 ? 2.336 3.816 20 1 96.38 203 TYR A CA 1
ATOM 1519 C C . TYR A 1 203 ? 1.132 4.469 19.328 1 96.38 203 TYR A C 1
ATOM 1521 O O . TYR A 1 203 ? 1.049 5.695 19.234 1 96.38 203 TYR A O 1
ATOM 1529 N N . GLU A 1 204 ? 0.261 3.617 18.797 1 92.25 204 GLU A N 1
ATOM 1530 C CA . GLU A 1 204 ? -0.985 4.113 18.219 1 92.25 204 GLU A CA 1
ATOM 1531 C C . GLU A 1 204 ? -1.721 5.023 19.203 1 92.25 204 GLU A C 1
ATOM 1533 O O . GLU A 1 204 ? -1.752 4.758 20.406 1 92.25 204 GLU A O 1
ATOM 1538 N N . ASP A 1 205 ? -2.176 6.102 18.656 1 89.5 205 ASP A N 1
ATOM 1539 C CA . ASP A 1 205 ? -2.881 7.09 19.469 1 89.5 205 ASP A CA 1
ATOM 1540 C C . ASP A 1 205 ? -4.227 7.449 18.859 1 89.5 205 ASP A C 1
ATOM 1542 O O . ASP A 1 205 ? -4.293 7.848 17.688 1 89.5 205 ASP A O 1
ATOM 1546 N N . HIS A 1 206 ? -5.254 7.367 19.594 1 81.94 206 HIS A N 1
ATOM 1547 C CA . HIS A 1 206 ? -6.621 7.574 19.125 1 81.94 206 HIS A CA 1
ATOM 1548 C C . HIS A 1 206 ? -6.816 9 18.609 1 81.94 206 HIS A C 1
ATOM 1550 O O . HIS A 1 206 ? -7.48 9.203 17.594 1 81.94 206 HIS A O 1
ATOM 1556 N N . THR A 1 207 ? -6.297 9.938 19.297 1 81.62 207 THR A N 1
ATOM 1557 C CA . THR A 1 207 ? -6.449 11.336 18.922 1 81.62 207 THR A CA 1
ATOM 1558 C C . THR A 1 207 ? -5.797 11.609 17.578 1 81.62 207 THR A C 1
ATOM 1560 O O . THR A 1 207 ? -6.371 12.297 16.719 1 81.62 207 THR A O 1
ATOM 1563 N N . LEU A 1 208 ? -4.664 11.039 17.344 1 83.38 208 LEU A N 1
ATOM 1564 C CA . LEU A 1 208 ? -3.926 11.305 16.109 1 83.38 208 LEU A CA 1
ATOM 1565 C C . LEU A 1 208 ? -4.543 10.555 14.938 1 83.38 208 LEU A C 1
ATOM 1567 O O . LEU A 1 208 ? -4.391 10.961 13.789 1 83.38 208 LEU A O 1
ATOM 1571 N N . ARG A 1 209 ? -5.262 9.531 15.188 1 80.12 209 ARG A N 1
ATOM 1572 C CA . ARG A 1 209 ? -5.895 8.75 14.125 1 80.12 209 ARG A CA 1
ATOM 1573 C C . ARG A 1 209 ? -7.277 9.297 13.789 1 80.12 209 ARG A C 1
ATOM 1575 O O . ARG A 1 209 ? -7.852 8.961 12.758 1 80.12 209 ARG A O 1
ATOM 1582 N N . SER A 1 210 ? -7.738 10.078 14.672 1 82.75 210 SER A N 1
ATOM 1583 C CA . SER A 1 210 ? -9.078 10.617 14.492 1 82.75 210 SER A CA 1
ATOM 1584 C C . SER A 1 210 ? -9.078 11.781 13.508 1 82.75 210 SER A C 1
ATOM 1586 O O . SER A 1 210 ? -8.039 12.398 13.266 1 82.75 210 SER A O 1
ATOM 1588 N N . VAL A 1 211 ? -10.203 12.016 12.906 1 86.06 211 VAL A N 1
ATOM 1589 C CA . VAL A 1 211 ? -10.375 13.133 11.984 1 86.06 211 VAL A CA 1
ATOM 1590 C C . VAL A 1 211 ? -11.562 13.984 12.422 1 86.06 211 VAL A C 1
ATOM 1592 O O . VAL A 1 211 ? -12.547 13.469 12.953 1 86.06 211 VAL A O 1
ATOM 1595 N N . PHE A 1 212 ? -11.391 15.234 12.219 1 87.06 212 PHE A N 1
ATOM 1596 C CA . PHE A 1 212 ? -12.516 16.125 12.492 1 87.06 212 PHE A CA 1
ATOM 1597 C C . PHE A 1 212 ? -13.617 15.938 11.453 1 87.06 212 PHE A C 1
ATOM 1599 O O . PHE A 1 212 ? -13.336 15.711 10.273 1 87.06 212 PHE A O 1
ATOM 1606 N N . ILE A 1 213 ? -14.875 16.094 11.891 1 92.12 213 ILE A N 1
ATOM 1607 C CA . ILE A 1 213 ? -16 16 10.961 1 92.12 213 ILE A CA 1
ATOM 1608 C C . ILE A 1 213 ? -15.852 17.062 9.875 1 92.12 213 ILE A C 1
ATOM 1610 O O . ILE A 1 213 ? -16.203 16.828 8.719 1 92.12 213 ILE A O 1
ATOM 1614 N N . SER A 1 214 ? -15.25 18.172 10.25 1 90.69 214 SER A N 1
ATOM 1615 C CA . SER A 1 214 ? -15.031 19.234 9.281 1 90.69 214 SER A CA 1
ATOM 1616 C C . SER A 1 214 ? -14.133 18.766 8.141 1 90.69 214 SER A C 1
ATOM 1618 O O . SER A 1 214 ? -14.312 19.172 6.988 1 90.69 214 SER A O 1
ATOM 1620 N N . GLU A 1 215 ? -13.148 18 8.445 1 86.88 215 GLU A N 1
ATOM 1621 C CA . GLU A 1 215 ? -12.266 17.438 7.43 1 86.88 215 GLU A CA 1
ATOM 1622 C C . GLU A 1 215 ? -13.008 16.469 6.512 1 86.88 215 GLU A C 1
ATOM 1624 O O . GLU A 1 215 ? -12.742 16.406 5.309 1 86.88 215 GLU A O 1
ATOM 1629 N N . ILE A 1 216 ? -13.938 15.75 7.102 1 91.31 216 ILE A N 1
ATOM 1630 C CA . ILE A 1 216 ? -14.766 14.828 6.328 1 91.31 216 ILE A CA 1
ATOM 1631 C C . ILE A 1 216 ? -15.617 15.617 5.34 1 91.31 216 ILE A C 1
ATOM 1633 O O . ILE A 1 216 ? -15.688 15.273 4.156 1 91.31 216 ILE A O 1
ATOM 1637 N N . VAL A 1 217 ? -16.203 16.672 5.848 1 94.31 217 VAL A N 1
ATOM 1638 C CA . VAL A 1 217 ? -17.047 17.516 5.02 1 94.31 217 VAL A CA 1
ATOM 1639 C C . VAL A 1 217 ? -16.25 18.047 3.84 1 94.31 217 VAL A C 1
ATOM 1641 O O . VAL A 1 217 ? -16.719 18.016 2.697 1 94.31 217 VAL A O 1
ATOM 1644 N N . GLU A 1 218 ? -15.102 18.453 4.152 1 88.25 218 GLU A N 1
ATOM 1645 C CA . GLU A 1 218 ? -14.25 19.047 3.123 1 88.25 218 GLU A CA 1
ATOM 1646 C C . GLU A 1 218 ? -13.828 17.984 2.096 1 88.25 218 GLU A C 1
ATOM 1648 O O . GLU A 1 218 ? -13.953 18.203 0.89 1 88.25 218 GLU A O 1
ATOM 1653 N N . ASP A 1 219 ? -13.398 16.891 2.537 1 87.5 219 ASP A N 1
ATOM 1654 C CA . ASP A 1 219 ? -12.875 15.852 1.654 1 87.5 219 ASP A CA 1
ATOM 1655 C C . ASP A 1 219 ? -13.977 15.281 0.77 1 87.5 219 ASP A C 1
ATOM 1657 O O . ASP A 1 219 ? -13.742 14.969 -0.401 1 87.5 219 ASP A O 1
ATOM 1661 N N . LEU A 1 220 ? -15.188 15.156 1.352 1 92.88 220 LEU A N 1
ATOM 1662 C CA . LEU A 1 220 ? -16.297 14.555 0.617 1 92.88 220 LEU A CA 1
ATOM 1663 C C . LEU A 1 220 ? -17.062 15.609 -0.165 1 92.88 220 LEU A C 1
ATOM 1665 O O . LEU A 1 220 ? -18 15.289 -0.891 1 92.88 220 LEU A O 1
ATOM 1669 N N . HIS A 1 221 ? -16.672 16.859 -0.005 1 93 221 HIS A N 1
ATOM 1670 C CA . HIS A 1 221 ? -17.453 17.953 -0.574 1 93 221 HIS A CA 1
ATOM 1671 C C . HIS A 1 221 ? -18.922 17.844 -0.181 1 93 221 HIS A C 1
ATOM 1673 O O . HIS A 1 221 ? -19.797 17.922 -1.039 1 93 221 HIS A O 1
ATOM 1679 N N . ALA A 1 222 ? -19.094 17.641 1.007 1 96.12 222 ALA A N 1
ATOM 1680 C CA . ALA A 1 222 ? -20.438 17.359 1.518 1 96.12 222 ALA A CA 1
ATOM 1681 C C . ALA A 1 222 ? -21.188 18.656 1.829 1 96.12 222 ALA A C 1
ATOM 1683 O O . ALA A 1 222 ? -20.578 19.688 2.061 1 96.12 222 ALA A O 1
ATOM 1684 N N . GLU A 1 223 ? -22.453 18.547 1.761 1 97.12 223 GLU A N 1
ATOM 1685 C CA . GLU A 1 223 ? -23.344 19.594 2.254 1 97.12 223 GLU A CA 1
ATOM 1686 C C . GLU A 1 223 ? -23.75 19.344 3.699 1 97.12 223 GLU A C 1
ATOM 1688 O O . GLU A 1 223 ? -24.234 18.25 4.023 1 97.12 223 GLU A O 1
ATOM 1693 N N . VAL A 1 224 ? -23.547 20.359 4.508 1 97.88 224 VAL A N 1
ATOM 1694 C CA . VAL A 1 224 ? -23.953 20.219 5.902 1 97.88 224 VAL A CA 1
ATOM 1695 C C . VAL A 1 224 ? -25.438 20.562 6.051 1 97.88 224 VAL A C 1
ATOM 1697 O O . VAL A 1 224 ? -25.828 21.688 5.801 1 97.88 224 VAL A O 1
ATOM 1700 N N . LEU A 1 225 ? -26.188 19.656 6.48 1 97.62 225 LEU A N 1
ATOM 1701 C CA . LEU A 1 225 ? -27.625 19.859 6.602 1 97.62 225 LEU A CA 1
ATOM 1702 C C . LEU A 1 225 ? -28 20.234 8.031 1 97.62 225 LEU A C 1
ATOM 1704 O O . LEU A 1 225 ? -28.922 21.016 8.25 1 97.62 225 LEU A O 1
ATOM 1708 N N . VAL A 1 226 ? -27.344 19.578 8.922 1 97.25 226 VAL A N 1
ATOM 1709 C CA . VAL A 1 226 ? -27.688 19.781 10.32 1 97.25 226 VAL A CA 1
ATOM 1710 C C . VAL A 1 226 ? -26.406 20.016 11.141 1 97.25 226 VAL A C 1
ATOM 1712 O O . VAL A 1 226 ? -25.375 19.406 10.852 1 97.25 226 VAL A O 1
ATOM 1715 N N . ALA A 1 227 ? -26.469 20.938 12.203 1 96.19 227 ALA A N 1
ATOM 1716 C CA . ALA A 1 227 ? -25.516 21.172 13.281 1 96.19 227 ALA A CA 1
ATOM 1717 C C . ALA A 1 227 ? -24.141 21.547 12.734 1 96.19 227 ALA A C 1
ATOM 1719 O O . ALA A 1 227 ? -23.125 20.938 13.086 1 96.19 227 ALA A O 1
ATOM 1720 N N . PRO A 1 228 ? -24.047 22.578 11.922 1 95.19 228 PRO A N 1
ATOM 1721 C CA . PRO A 1 228 ? -22.766 23.047 11.391 1 95.19 228 PRO A CA 1
ATOM 1722 C C . PRO A 1 228 ? -21.797 23.484 12.484 1 95.19 228 PRO A C 1
ATOM 1724 O O . PRO A 1 228 ? -20.594 23.578 12.242 1 95.19 228 PRO A O 1
ATOM 1727 N N . ASP A 1 229 ? -22.297 23.672 13.664 1 94.19 229 ASP A N 1
ATOM 1728 C CA . ASP A 1 229 ? -21.469 24.141 14.766 1 94.19 229 ASP A CA 1
ATOM 1729 C C . ASP A 1 229 ? -20.781 22.984 15.469 1 94.19 229 ASP A C 1
ATOM 1731 O O . ASP A 1 229 ? -19.938 23.188 16.359 1 94.19 229 ASP A O 1
ATOM 1735 N N . LYS A 1 230 ? -21.078 21.766 15.094 1 94.88 230 LYS A N 1
ATOM 1736 C CA . LYS A 1 230 ? -20.531 20.578 15.773 1 94.88 230 LYS A CA 1
ATOM 1737 C C . LYS A 1 230 ? -19.547 19.844 14.883 1 94.88 230 LYS A C 1
ATOM 1739 O O . LYS A 1 230 ? -19.281 18.656 15.086 1 94.88 230 LYS A O 1
ATOM 1744 N N . LEU A 1 231 ? -18.938 20.516 13.992 1 94.06 231 LEU A N 1
ATOM 1745 C CA . LEU A 1 231 ? -18.062 19.891 13.031 1 94.06 231 LEU A CA 1
ATOM 1746 C C . LEU A 1 231 ? -16.641 19.75 13.594 1 94.06 231 LEU A C 1
ATOM 1748 O O . LEU A 1 231 ? -15.789 19.094 12.992 1 94.06 231 LEU A O 1
ATOM 1752 N N . ASP A 1 232 ? -16.406 20.281 14.734 1 88.56 232 ASP A N 1
ATOM 1753 C CA . ASP A 1 232 ? -15.086 20.203 15.367 1 88.56 232 ASP A CA 1
ATOM 1754 C C . ASP A 1 232 ? -14.984 18.984 16.281 1 88.56 232 ASP A C 1
ATOM 1756 O O . ASP A 1 232 ? -14.141 18.938 17.172 1 88.56 232 ASP A O 1
ATOM 1760 N N . GLN A 1 233 ? -15.812 18.016 16.016 1 89 233 GLN A N 1
ATOM 1761 C CA . GLN A 1 233 ? -15.75 16.766 16.75 1 89 233 GLN A CA 1
ATOM 1762 C C . GLN A 1 233 ? -14.859 15.75 16.047 1 89 233 GLN A C 1
ATOM 1764 O O . GLN A 1 233 ? -14.789 15.727 14.812 1 89 233 GLN A O 1
ATOM 1769 N N . LEU A 1 234 ? -14.148 14.953 16.875 1 84.81 234 LEU A N 1
ATOM 1770 C CA . LEU A 1 234 ? -13.234 13.945 16.359 1 84.81 234 LEU A CA 1
ATOM 1771 C C . LEU A 1 234 ? -13.953 12.609 16.172 1 84.81 234 LEU A C 1
ATOM 1773 O O . LEU A 1 234 ? -14.758 12.211 17.031 1 84.81 234 LEU A O 1
ATOM 1777 N N . VAL A 1 235 ? -13.719 12.039 15.062 1 87.81 235 VAL A N 1
ATOM 1778 C CA . VAL A 1 235 ? -14.258 10.711 14.812 1 87.81 235 VAL A CA 1
ATOM 1779 C C . VAL A 1 235 ? -13.125 9.75 14.469 1 87.81 235 VAL A C 1
ATOM 1781 O O . VAL A 1 235 ? -12.148 10.133 13.812 1 87.81 235 VAL A O 1
ATOM 1784 N N . GLU A 1 236 ? -13.312 8.484 14.945 1 79.62 236 GLU A N 1
ATOM 1785 C CA . GLU A 1 236 ? -12.242 7.512 14.766 1 79.62 236 GLU A CA 1
ATOM 1786 C C . GLU A 1 236 ? -12.688 6.359 13.867 1 79.62 236 GLU A C 1
ATOM 1788 O O . GLU A 1 236 ? -11.859 5.621 13.336 1 79.62 236 GLU A O 1
ATOM 1793 N N . ASN A 1 237 ? -14.023 6.172 13.789 1 82.5 237 ASN A N 1
ATOM 1794 C CA . ASN A 1 237 ? -14.547 5.023 13.062 1 82.5 237 ASN A CA 1
ATOM 1795 C C . ASN A 1 237 ? -15.797 5.383 12.273 1 82.5 237 ASN A C 1
ATOM 1797 O O . ASN A 1 237 ? -16.422 6.414 12.523 1 82.5 237 ASN A O 1
ATOM 1801 N N . TYR A 1 238 ? -16.047 4.598 11.289 1 87.62 238 TYR A N 1
ATOM 1802 C CA . TYR A 1 238 ? -17.297 4.75 10.562 1 87.62 238 TYR A CA 1
ATOM 1803 C C . TYR A 1 238 ? -17.984 3.4 10.375 1 87.62 238 TYR A C 1
ATOM 1805 O O . TYR A 1 238 ? -17.328 2.355 10.391 1 87.62 238 TYR A O 1
ATOM 1813 N N . LEU A 1 239 ? -19.312 3.441 10.289 1 87.62 239 LEU A N 1
ATOM 1814 C CA . LEU A 1 239 ? -20.172 2.289 10.031 1 87.62 239 LEU A CA 1
ATOM 1815 C C . LEU A 1 239 ? -21.031 2.508 8.789 1 87.62 239 LEU A C 1
ATOM 1817 O O . LEU A 1 239 ? -21.281 3.65 8.398 1 87.62 239 LEU A O 1
ATOM 1821 N N . VAL A 1 240 ? -21.344 1.397 8.18 1 87.25 240 VAL A N 1
ATOM 1822 C CA . VAL A 1 240 ? -22.203 1.475 7.008 1 87.25 240 VAL A CA 1
ATOM 1823 C C . VAL A 1 240 ? -23.562 0.861 7.324 1 87.25 240 VAL A C 1
ATOM 1825 O O . VAL A 1 240 ? -23.641 -0.278 7.789 1 87.25 240 VAL A O 1
ATOM 1828 N N . GLY A 1 241 ? -24.594 1.602 7.109 1 86.31 241 GLY A N 1
ATOM 1829 C CA . GLY A 1 241 ? -25.938 1.124 7.316 1 86.31 241 GLY A CA 1
ATOM 1830 C C . GLY A 1 241 ? -26.531 0.439 6.098 1 86.31 241 GLY A C 1
ATOM 1831 O O . GLY A 1 241 ? -27.422 0.98 5.445 1 86.31 241 GLY A O 1
ATOM 1832 N N . ALA A 1 242 ? -26.125 -0.738 5.852 1 80.5 242 ALA A N 1
ATOM 1833 C CA . ALA A 1 242 ? -26.609 -1.49 4.695 1 80.5 242 ALA A CA 1
ATOM 1834 C C . ALA A 1 242 ? -27.641 -2.535 5.105 1 80.5 242 ALA A C 1
ATOM 1836 O O . ALA A 1 242 ? -28.422 -3 4.277 1 80.5 242 ALA A O 1
ATOM 1837 N N . MET A 1 243 ? -27.656 -2.832 6.34 1 76.5 243 MET A N 1
ATOM 1838 C CA . MET A 1 243 ? -28.547 -3.875 6.836 1 76.5 243 MET A CA 1
ATOM 1839 C C . MET A 1 243 ? -29.922 -3.307 7.164 1 76.5 243 MET A C 1
ATOM 1841 O O . MET A 1 243 ? -30.125 -2.094 7.078 1 76.5 243 MET A O 1
ATOM 1845 N N . GLU A 1 244 ? -30.828 -4.289 7.406 1 81.06 244 GLU A N 1
ATOM 1846 C CA . GLU A 1 244 ? -32.094 -3.844 7.98 1 81.06 244 GLU A CA 1
ATOM 1847 C C . GLU A 1 244 ? -31.875 -3.217 9.359 1 81.06 244 GLU A C 1
ATOM 1849 O O . GLU A 1 244 ? -30.906 -3.545 10.055 1 81.06 244 GLU A O 1
ATOM 1854 N N . VAL A 1 245 ? -32.812 -2.324 9.664 1 84.81 245 VAL A N 1
ATOM 1855 C CA . VAL A 1 245 ? -32.656 -1.464 10.836 1 84.81 245 VAL A CA 1
ATOM 1856 C C . VAL A 1 245 ? -32.5 -2.318 12.086 1 84.81 245 VAL A C 1
ATOM 1858 O O . VAL A 1 245 ? -31.734 -1.981 12.992 1 84.81 245 VAL A O 1
ATOM 1861 N N . GLY A 1 246 ? -33.219 -3.346 12.172 1 81.38 246 GLY A N 1
ATOM 1862 C CA . GLY A 1 246 ? -33.156 -4.195 13.352 1 81.38 246 GLY A CA 1
ATOM 1863 C C . GLY A 1 246 ? -31.781 -4.773 13.602 1 81.38 246 GLY A C 1
ATOM 1864 O O . GLY A 1 246 ? -31.344 -4.914 14.75 1 81.38 246 GLY A O 1
ATOM 1865 N N . SER A 1 247 ? -31.094 -5.02 12.711 1 80 247 SER A N 1
ATOM 1866 C CA . SER A 1 247 ? -29.734 -5.566 12.789 1 80 247 SER A CA 1
ATOM 1867 C C . SER A 1 247 ? -28.703 -4.457 12.914 1 80 247 SER A C 1
ATOM 1869 O O . SER A 1 247 ? -27.734 -4.578 13.68 1 80 247 SER A O 1
ATOM 1871 N N . ALA A 1 248 ? -28.906 -3.375 12.234 1 82.5 248 ALA A N 1
ATOM 1872 C CA . ALA A 1 248 ? -27.953 -2.273 12.172 1 82.5 248 ALA A CA 1
ATOM 1873 C C . ALA A 1 248 ? -27.797 -1.615 13.539 1 82.5 248 ALA A C 1
ATOM 1875 O O . ALA A 1 248 ? -26.688 -1.221 13.914 1 82.5 248 ALA A O 1
ATOM 1876 N N . ILE A 1 249 ? -28.828 -1.579 14.281 1 86.31 249 ILE A N 1
ATOM 1877 C CA . ILE A 1 249 ? -28.844 -0.835 15.539 1 86.31 249 ILE A CA 1
ATOM 1878 C C . ILE A 1 249 ? -27.859 -1.463 16.516 1 86.31 249 ILE A C 1
ATOM 1880 O O . ILE A 1 249 ? -27.234 -0.758 17.312 1 86.31 249 ILE A O 1
ATOM 1884 N N . LYS A 1 250 ? -27.734 -2.748 16.469 1 84.88 250 LYS A N 1
ATOM 1885 C CA . LYS A 1 250 ? -26.797 -3.434 17.344 1 84.88 250 LYS A CA 1
ATOM 1886 C C . LYS A 1 250 ? -25.359 -2.938 17.125 1 84.88 250 LYS A C 1
ATOM 1888 O O . LYS A 1 250 ? -24.609 -2.768 18.078 1 84.88 250 LYS A O 1
ATOM 1893 N N . TYR A 1 251 ? -25.047 -2.65 15.984 1 81.56 251 TYR A N 1
ATOM 1894 C CA . TYR A 1 251 ? -23.719 -2.182 15.641 1 81.56 251 TYR A CA 1
ATOM 1895 C C . TYR A 1 251 ? -23.531 -0.724 16.047 1 81.56 251 TYR A C 1
ATOM 1897 O O . TYR A 1 251 ? -22.469 -0.341 16.547 1 81.56 251 TYR A O 1
ATOM 1905 N N . PHE A 1 252 ? -24.547 0.071 15.859 1 86.81 252 PHE A N 1
ATOM 1906 C CA . PHE A 1 252 ? -24.469 1.479 16.219 1 86.81 252 PHE A CA 1
ATOM 1907 C C . PHE A 1 252 ? -24.234 1.638 17.719 1 86.81 252 PHE A C 1
ATOM 1909 O O . PHE A 1 252 ? -23.438 2.479 18.141 1 86.81 252 PHE A O 1
ATOM 1916 N N . ARG A 1 253 ? -24.797 0.799 18.5 1 86.31 253 ARG A N 1
ATOM 1917 C CA . ARG A 1 253 ? -24.719 0.884 19.953 1 86.31 253 ARG A CA 1
ATOM 1918 C C . ARG A 1 253 ? -23.344 0.406 20.453 1 86.31 253 ARG A C 1
ATOM 1920 O O . ARG A 1 253 ? -22.844 0.884 21.469 1 86.31 253 ARG A O 1
ATOM 1927 N N . ARG A 1 254 ? -22.812 -0.433 19.734 1 84.06 254 ARG A N 1
ATOM 1928 C CA . ARG A 1 254 ? -21.531 -1.002 20.125 1 84.06 254 ARG A CA 1
ATOM 1929 C C . ARG A 1 254 ? -20.391 -0.037 19.812 1 84.06 254 ARG A C 1
ATOM 1931 O O . ARG A 1 254 ? -19.297 -0.148 20.391 1 84.06 254 ARG A O 1
ATOM 1938 N N . GLN A 1 255 ? -20.641 0.963 18.922 1 82.56 255 GLN A N 1
ATOM 1939 C CA . GLN A 1 255 ? -19.609 1.925 18.547 1 82.56 255 GLN A CA 1
ATOM 1940 C C . GLN A 1 255 ? -20.156 3.352 18.578 1 82.56 255 GLN A C 1
ATOM 1942 O O . GLN A 1 255 ? -20.312 3.988 17.531 1 82.56 255 GLN A O 1
ATOM 1947 N N . PRO A 1 256 ? -20.359 3.896 19.703 1 73.81 256 PRO A N 1
ATOM 1948 C CA . PRO A 1 256 ? -21.062 5.184 19.844 1 73.81 256 PRO A CA 1
ATOM 1949 C C . PRO A 1 256 ? -20.25 6.344 19.25 1 73.81 256 PRO A C 1
ATOM 1951 O O . PRO A 1 256 ? -20.828 7.395 18.938 1 73.81 256 PRO A O 1
ATOM 1954 N N . ASN A 1 257 ? -19.031 6.285 18.969 1 79.81 257 ASN A N 1
ATOM 1955 C CA . ASN A 1 257 ? -18.219 7.383 18.453 1 79.81 257 ASN A CA 1
ATOM 1956 C C . ASN A 1 257 ? -17.891 7.199 16.969 1 79.81 257 ASN A C 1
ATOM 1958 O O . ASN A 1 257 ? -16.797 7.535 16.516 1 79.81 257 ASN A O 1
ATOM 1962 N N . SER A 1 258 ? -19.078 6.773 16.281 1 88.19 258 SER A N 1
ATOM 1963 C CA . SER A 1 258 ? -18.844 6.469 14.875 1 88.19 258 SER A CA 1
ATOM 1964 C C . SER A 1 258 ? -19.641 7.398 13.969 1 88.19 258 SER A C 1
ATOM 1966 O O . SER A 1 258 ? -20.594 8.039 14.414 1 88.19 258 SER A O 1
ATOM 1968 N N . VAL A 1 259 ? -19.156 7.508 12.766 1 93 259 VAL A N 1
ATOM 1969 C CA . VAL A 1 259 ? -19.906 8.07 11.656 1 93 259 VAL A CA 1
ATOM 1970 C C . VAL A 1 259 ? -20.672 6.965 10.93 1 93 259 VAL A C 1
ATOM 1972 O O . VAL A 1 259 ? -20.125 5.871 10.719 1 93 259 VAL A O 1
ATOM 1975 N N . VAL A 1 260 ? -21.906 7.285 10.695 1 93.44 260 VAL A N 1
ATOM 1976 C CA . VAL A 1 260 ? -22.672 6.277 9.977 1 93.44 260 VAL A CA 1
ATOM 1977 C C . VAL A 1 260 ? -22.922 6.738 8.547 1 93.44 260 VAL A C 1
ATOM 1979 O O . VAL A 1 260 ? -23.375 7.859 8.312 1 93.44 260 VAL A O 1
ATOM 1982 N N . ILE A 1 261 ? -22.578 5.918 7.625 1 93.25 261 ILE A N 1
ATOM 1983 C CA . ILE A 1 261 ? -22.797 6.148 6.199 1 93.25 261 ILE A CA 1
ATOM 1984 C C . ILE A 1 261 ? -24.016 5.348 5.73 1 93.25 261 ILE A C 1
ATOM 1986 O O . ILE A 1 261 ? -24.047 4.121 5.875 1 93.25 261 ILE A O 1
ATOM 1990 N N . THR A 1 262 ? -25.016 5.977 5.195 1 92.19 262 THR A N 1
ATOM 1991 C CA . THR A 1 262 ? -26.188 5.289 4.676 1 92.19 262 THR A CA 1
ATOM 1992 C C . THR A 1 262 ? -26.875 6.125 3.598 1 92.19 262 THR A C 1
ATOM 1994 O O . THR A 1 262 ? -26.5 7.285 3.381 1 92.19 262 THR A O 1
ATOM 1997 N N . GLY A 1 263 ? -27.781 5.477 2.938 1 89.69 263 GLY A N 1
ATOM 1998 C CA . GLY A 1 263 ? -28.5 6.191 1.904 1 89.69 263 GLY A CA 1
ATOM 1999 C C . GLY A 1 263 ? -29.391 7.293 2.455 1 89.69 263 GLY A C 1
ATOM 2000 O O . GLY A 1 263 ? -29.984 7.145 3.531 1 89.69 263 GLY A O 1
ATOM 2001 N N . GLY A 1 264 ? -29.469 8.328 1.659 1 90.75 264 GLY A N 1
ATOM 2002 C CA . GLY A 1 264 ? -30.359 9.414 2.057 1 90.75 264 GLY A CA 1
ATOM 2003 C C . GLY A 1 264 ? -31.812 9.023 2.082 1 90.75 264 GLY A C 1
ATOM 2004 O O . GLY A 1 264 ? -32.656 9.734 2.65 1 90.75 264 GLY A O 1
ATOM 2005 N N . ASP A 1 265 ? -32.094 7.918 1.519 1 89.25 265 ASP A N 1
ATOM 2006 C CA . ASP A 1 265 ? -33.469 7.449 1.413 1 89.25 265 ASP A CA 1
ATOM 2007 C C . ASP A 1 265 ? -33.781 6.395 2.479 1 89.25 265 ASP A C 1
ATOM 2009 O O . ASP A 1 265 ? -34.875 5.805 2.482 1 89.25 265 ASP A O 1
ATOM 2013 N N . ARG A 1 266 ? -32.875 6.215 3.402 1 90.75 266 ARG A N 1
ATOM 2014 C CA . ARG A 1 266 ? -33.031 5.184 4.426 1 90.75 266 ARG A CA 1
ATOM 2015 C C . ARG A 1 266 ? -33.406 5.801 5.77 1 90.75 266 ARG A C 1
ATOM 2017 O O . ARG A 1 266 ? -32.656 5.699 6.734 1 90.75 266 ARG A O 1
ATOM 2024 N N . ALA A 1 267 ? -34.594 6.238 5.855 1 93.31 267 ALA A N 1
ATOM 2025 C CA . ALA A 1 267 ? -35.062 6.969 7.035 1 93.31 267 ALA A CA 1
ATOM 2026 C C . ALA A 1 267 ? -34.969 6.094 8.281 1 93.31 267 ALA A C 1
ATOM 2028 O O . ALA A 1 267 ? -34.656 6.582 9.375 1 93.31 267 ALA A O 1
ATOM 2029 N N . ASP A 1 268 ? -35.25 4.879 8.102 1 92.38 268 ASP A N 1
ATOM 2030 C CA . ASP A 1 268 ? -35.25 3.971 9.25 1 92.38 268 ASP A CA 1
ATOM 2031 C C . ASP A 1 268 ? -33.844 3.838 9.828 1 92.38 268 ASP A C 1
ATOM 2033 O O . ASP A 1 268 ? -33.656 3.979 11.039 1 92.38 268 ASP A O 1
ATOM 2037 N N . ILE A 1 269 ? -32.844 3.688 9.016 1 92.38 269 ILE A N 1
ATOM 2038 C CA . ILE A 1 269 ? -31.453 3.557 9.445 1 92.38 269 ILE A CA 1
ATOM 2039 C C . ILE A 1 269 ? -30.969 4.887 10.008 1 92.38 269 ILE A C 1
ATOM 2041 O O . ILE A 1 269 ? -30.25 4.918 11.008 1 92.38 269 ILE A O 1
ATOM 2045 N N . GLN A 1 270 ? -31.391 5.945 9.367 1 95.94 270 GLN A N 1
ATOM 2046 C CA . GLN A 1 270 ? -31 7.277 9.82 1 95.94 270 GLN A CA 1
ATOM 2047 C C . GLN A 1 270 ? -31.484 7.539 11.242 1 95.94 270 GLN A C 1
ATOM 2049 O O . GLN A 1 270 ? -30.719 7.965 12.102 1 95.94 270 GLN A O 1
ATOM 2054 N N . MET A 1 271 ? -32.719 7.195 11.438 1 95.69 271 MET A N 1
ATOM 2055 C CA . MET A 1 271 ? -33.312 7.41 12.75 1 95.69 271 MET A CA 1
ATOM 2056 C C . MET A 1 271 ? -32.656 6.531 13.805 1 95.69 271 MET A C 1
ATOM 2058 O O . MET A 1 271 ? -32.406 6.977 14.922 1 95.69 271 MET A O 1
ATOM 2062 N N . ALA A 1 272 ? -32.375 5.355 13.422 1 93.62 272 ALA A N 1
ATOM 2063 C CA . ALA A 1 272 ? -31.703 4.434 14.336 1 93.62 272 ALA A CA 1
ATOM 2064 C C . ALA A 1 272 ? -30.328 4.945 14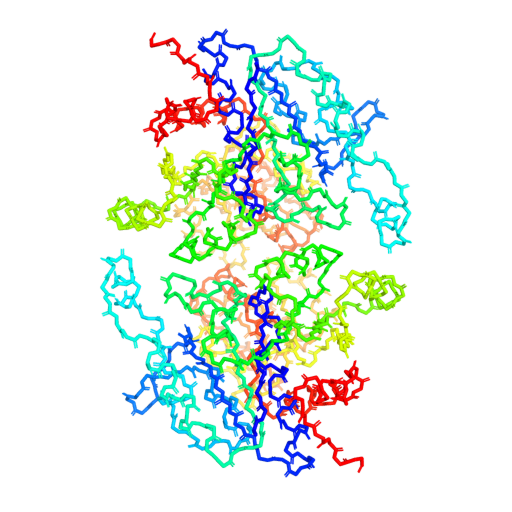.727 1 93.62 272 ALA A C 1
ATOM 2066 O O . ALA A 1 272 ? -29.922 4.84 15.883 1 93.62 272 ALA A O 1
ATOM 2067 N N . ALA A 1 273 ? -29.609 5.488 13.797 1 94.19 273 ALA A N 1
ATOM 2068 C CA . ALA A 1 273 ? -28.281 6.051 14.047 1 94.19 273 ALA A CA 1
ATOM 2069 C C . ALA A 1 273 ? -28.359 7.238 15 1 94.19 273 ALA A C 1
ATOM 2071 O O . ALA A 1 273 ? -27.562 7.344 15.938 1 94.19 273 ALA A O 1
ATOM 2072 N N . ILE A 1 274 ? -29.312 8.078 14.781 1 95.06 274 ILE A N 1
ATOM 2073 C CA . ILE A 1 274 ? -29.5 9.25 15.633 1 95.06 274 ILE A CA 1
ATOM 2074 C C . ILE A 1 274 ? -29.844 8.812 17.047 1 95.06 274 ILE A C 1
ATOM 2076 O O . ILE A 1 274 ? -29.266 9.312 18.016 1 95.06 274 ILE A O 1
ATOM 2080 N N . ASP A 1 275 ? -30.688 7.844 17.094 1 93.31 275 ASP A N 1
ATOM 2081 C CA . ASP A 1 275 ? -31.109 7.336 18.391 1 93.31 275 ASP A CA 1
ATOM 2082 C C . ASP A 1 275 ? -29.938 6.695 19.141 1 93.31 275 ASP A C 1
ATOM 2084 O O . ASP A 1 275 ? -29.906 6.699 20.359 1 93.31 275 ASP A O 1
ATOM 2088 N N . SER A 1 276 ? -29.016 6.18 18.453 1 92.19 276 SER A N 1
ATOM 2089 C CA . SER A 1 276 ? -27.859 5.531 19.047 1 92.19 276 SER A CA 1
ATOM 2090 C C . SER A 1 276 ? -26.766 6.547 19.359 1 92.19 276 SER A C 1
ATOM 2092 O O . SER A 1 276 ? -25.688 6.176 19.812 1 92.19 276 SER A O 1
ATOM 2094 N N . ARG A 1 277 ? -26.938 7.82 19.078 1 91.06 277 ARG A N 1
ATOM 2095 C CA . ARG A 1 277 ? -26.062 8.938 19.391 1 91.06 277 ARG A CA 1
ATOM 2096 C C . ARG A 1 277 ? -24.719 8.805 18.672 1 91.06 277 ARG A C 1
ATOM 2098 O O . ARG A 1 277 ? -23.672 8.969 19.281 1 91.06 277 ARG A O 1
ATOM 2105 N N . VAL A 1 278 ? -24.844 8.484 17.422 1 92.56 278 VAL A N 1
ATOM 2106 C CA . VAL A 1 278 ? -23.641 8.484 16.594 1 92.56 278 VAL A CA 1
ATOM 2107 C C . VAL A 1 278 ? -23.094 9.906 16.469 1 92.56 278 VAL A C 1
ATOM 2109 O O . VAL A 1 278 ? -23.797 10.875 16.766 1 92.56 278 VAL A O 1
ATOM 2112 N N . LYS A 1 279 ? -21.938 10.086 16.031 1 93.75 279 LYS A N 1
ATOM 2113 C CA . LYS A 1 279 ? -21.281 11.391 16 1 93.75 279 LYS A CA 1
ATOM 2114 C C . LYS A 1 279 ? -21.703 12.188 14.773 1 93.75 279 LYS A C 1
ATOM 2116 O O . LYS A 1 279 ? -21.734 13.422 14.812 1 93.75 279 LYS A O 1
ATOM 2121 N N . CYS A 1 280 ? -22.016 11.461 13.688 1 96.06 280 CYS A N 1
ATOM 2122 C CA . CYS A 1 280 ? -22.344 12.117 12.43 1 96.06 280 CYS A CA 1
ATOM 2123 C C . CYS A 1 280 ? -23.016 11.141 11.469 1 96.06 280 CYS A C 1
ATOM 2125 O O . CYS A 1 280 ? -22.734 9.945 11.5 1 96.06 280 CYS A O 1
ATOM 2127 N N . LEU A 1 281 ? -23.906 11.703 10.719 1 96.31 281 LEU A N 1
ATOM 2128 C CA . LEU A 1 281 ? -24.547 10.938 9.656 1 96.31 281 LEU A CA 1
ATOM 2129 C C . LEU A 1 281 ? -24.094 11.422 8.281 1 96.31 281 LEU A C 1
ATOM 2131 O O . LEU A 1 281 ? -24.156 12.617 7.992 1 96.31 281 LEU A O 1
ATOM 2135 N N . ILE A 1 282 ? -23.625 10.508 7.508 1 96.62 282 ILE A N 1
ATOM 2136 C CA . ILE A 1 282 ? -23.266 10.789 6.121 1 96.62 282 ILE A CA 1
ATOM 2137 C C . ILE A 1 282 ? -24.297 10.148 5.188 1 96.62 282 ILE A C 1
ATOM 2139 O O . ILE A 1 282 ? -24.391 8.922 5.105 1 96.62 282 ILE A O 1
ATOM 2143 N N . LEU A 1 283 ? -24.984 10.953 4.559 1 96 283 LEU A N 1
ATOM 2144 C CA . LEU A 1 283 ? -26.031 10.469 3.662 1 96 283 LEU A CA 1
ATOM 2145 C C . LEU A 1 283 ? -25.547 10.477 2.215 1 96 283 LEU A C 1
ATOM 2147 O O . LEU A 1 283 ? -25.094 11.508 1.714 1 96 283 LEU A O 1
ATOM 2151 N N . THR A 1 284 ? -25.719 9.391 1.575 1 92.12 284 THR A N 1
ATOM 2152 C CA . THR A 1 284 ? -25.125 9.219 0.25 1 92.12 284 THR A CA 1
ATOM 2153 C C . THR A 1 284 ? -26.203 9.344 -0.832 1 92.12 284 THR A C 1
ATOM 2155 O O . THR A 1 284 ? -27.391 9.391 -0.53 1 92.12 284 THR A O 1
ATOM 2158 N N . GLY A 1 285 ? -25.797 9.445 -2.129 1 87.75 285 GLY A N 1
ATOM 2159 C CA . GLY A 1 285 ? -26.672 9.398 -3.299 1 87.75 285 GLY A CA 1
ATOM 2160 C C . GLY A 1 285 ? -27.297 10.734 -3.623 1 87.75 285 GLY A C 1
ATOM 2161 O O . GLY A 1 285 ? -28.188 10.812 -4.48 1 87.75 285 GLY A O 1
ATOM 2162 N N . ASN A 1 286 ? -26.875 11.695 -2.869 1 89.75 286 ASN A N 1
ATOM 2163 C CA . ASN A 1 286 ? -27.438 13.023 -3.051 1 89.75 286 ASN A CA 1
ATOM 2164 C C . ASN A 1 286 ? -28.938 13.039 -2.812 1 89.75 286 ASN A C 1
ATOM 2166 O O . ASN A 1 286 ? -29.672 13.734 -3.512 1 89.75 286 ASN A O 1
ATOM 2170 N N . MET A 1 287 ? -29.375 12.305 -1.888 1 88.38 287 MET A N 1
ATOM 2171 C CA . MET A 1 287 ? -30.781 12.211 -1.521 1 88.38 287 MET A CA 1
ATOM 2172 C C . MET A 1 287 ? -31.031 12.867 -0.167 1 88.38 287 MET A C 1
ATOM 2174 O O . MET A 1 287 ? -30.531 12.398 0.857 1 88.38 287 MET A O 1
ATOM 2178 N N . ARG A 1 288 ? -31.844 13.82 -0.187 1 93.25 288 ARG A N 1
ATOM 2179 C CA . ARG A 1 288 ? -32.125 14.531 1.056 1 93.25 288 ARG A CA 1
ATOM 2180 C C . ARG A 1 288 ? -33.031 13.719 1.969 1 93.25 288 ARG A C 1
ATOM 2182 O O . ARG A 1 288 ? -34 13.094 1.507 1 93.25 288 ARG A O 1
ATOM 2189 N N . PRO A 1 289 ? -32.656 13.727 3.188 1 95.19 289 PRO A N 1
ATOM 2190 C CA . PRO A 1 289 ? -33.5 12.977 4.133 1 95.19 289 PRO A CA 1
ATOM 2191 C C . PRO A 1 289 ? -34.844 13.656 4.426 1 95.19 289 PRO A C 1
ATOM 2193 O O . PRO A 1 289 ? -35.031 14.805 4.023 1 95.19 289 PRO A O 1
ATOM 2196 N N . SER A 1 290 ? -35.656 12.938 5.113 1 94.81 290 SER A N 1
ATOM 2197 C CA . SER A 1 290 ? -36.969 13.469 5.469 1 94.81 290 SER A CA 1
ATOM 2198 C C . SER A 1 290 ? -36.875 14.562 6.523 1 94.81 290 SER A C 1
ATOM 2200 O O . SER A 1 290 ? -35.844 14.656 7.227 1 94.81 290 SER A O 1
ATOM 2202 N N . GLY A 1 291 ? -37.875 15.32 6.621 1 95.94 291 GLY A N 1
ATOM 2203 C CA . GLY A 1 291 ? -37.938 16.344 7.66 1 95.94 291 GLY A CA 1
ATOM 2204 C C . GLY A 1 291 ? -37.844 15.766 9.062 1 95.94 291 GLY A C 1
ATOM 2205 O O . GLY A 1 291 ? -37.25 16.375 9.953 1 95.94 291 GLY A O 1
ATOM 2206 N N . ALA A 1 292 ? -38.438 14.625 9.172 1 96.25 292 ALA A N 1
ATOM 2207 C CA . ALA A 1 292 ? -38.406 13.969 10.477 1 96.25 292 ALA A CA 1
ATOM 2208 C C . ALA A 1 292 ? -36.969 13.641 10.891 1 96.25 292 ALA A C 1
ATOM 2210 O O . ALA A 1 292 ? -36.594 13.828 12.055 1 96.25 292 ALA A O 1
ATOM 2211 N N . VAL A 1 293 ? -36.219 13.211 10.016 1 96.62 293 VAL A N 1
ATOM 2212 C CA . VAL A 1 293 ? -34.812 12.875 10.273 1 96.62 293 VAL A CA 1
ATOM 2213 C C . VAL A 1 293 ? -34.031 14.133 10.633 1 96.62 293 VAL A C 1
ATOM 2215 O O . VAL A 1 293 ? -33.281 14.156 11.609 1 96.62 293 VAL A O 1
ATOM 2218 N N . LEU A 1 294 ? -34.25 15.18 9.875 1 97.56 294 LEU A N 1
ATOM 2219 C CA . LEU A 1 294 ? -33.562 16.438 10.109 1 97.56 294 LEU A CA 1
ATOM 2220 C C . LEU A 1 294 ? -33.906 17.016 11.477 1 97.56 294 LEU A C 1
ATOM 2222 O O . LEU A 1 294 ? -33 17.469 12.211 1 97.56 294 LEU A O 1
ATOM 2226 N N . ALA A 1 295 ? -35.125 16.922 11.773 1 97.19 295 ALA A N 1
ATOM 2227 C CA . ALA A 1 295 ? -35.562 17.438 13.062 1 97.19 295 ALA A CA 1
ATOM 2228 C C . ALA A 1 295 ? -34.969 16.641 14.211 1 97.19 295 ALA A C 1
ATOM 2230 O O . ALA A 1 295 ? -34.531 17.203 15.211 1 97.19 295 ALA A O 1
ATOM 2231 N N . SER A 1 296 ? -35 15.359 14.086 1 97.38 296 SER A N 1
ATOM 2232 C CA . SER A 1 296 ? -34.438 14.5 15.125 1 97.38 296 SER A CA 1
ATOM 2233 C C . SER A 1 296 ? -32.938 14.75 15.305 1 97.38 296 SER A C 1
ATOM 2235 O O . SER A 1 296 ? -32.438 14.789 16.438 1 97.38 296 SER A O 1
ATOM 2237 N N . ALA A 1 297 ? -32.219 14.906 14.25 1 97.38 297 ALA A N 1
ATOM 2238 C CA . ALA A 1 297 ? -30.781 15.18 14.297 1 97.38 297 ALA A CA 1
ATOM 2239 C C . ALA A 1 297 ? -30.5 16.531 14.961 1 97.38 297 ALA A C 1
ATOM 2241 O O . ALA A 1 297 ? -29.562 16.656 15.734 1 97.38 297 ALA A O 1
ATOM 2242 N N . GLU A 1 298 ? -31.328 17.469 14.617 1 97.12 298 GLU A N 1
ATOM 2243 C CA . GLU A 1 298 ? -31.188 18.797 15.227 1 97.12 298 GLU A CA 1
ATOM 2244 C C . GLU A 1 298 ? -31.359 18.734 16.734 1 97.12 298 GLU A C 1
ATOM 2246 O O . GLU A 1 298 ? -30.578 19.312 17.484 1 97.12 298 GLU A O 1
ATOM 2251 N N . GLU A 1 299 ? -32.375 18.062 17.078 1 96.75 299 GLU A N 1
ATOM 2252 C CA . GLU A 1 299 ? -32.656 17.906 18.5 1 96.75 299 GLU A CA 1
ATOM 2253 C C . GLU A 1 299 ? -31.5 17.203 19.219 1 96.75 299 GLU A C 1
ATOM 2255 O O . GLU A 1 299 ? -31.141 17.578 20.344 1 96.75 299 GLU A O 1
ATOM 2260 N N . ALA A 1 300 ? -30.922 16.234 18.641 1 95.56 300 ALA A N 1
ATOM 2261 C CA . ALA A 1 300 ? -29.859 15.43 19.25 1 95.56 300 ALA A CA 1
ATOM 2262 C C . ALA A 1 300 ? -28.516 16.125 19.109 1 95.56 300 ALA A C 1
ATOM 2264 O O . ALA A 1 300 ? -27.531 15.742 19.766 1 95.56 300 ALA A O 1
ATOM 2265 N N . GLY A 1 301 ? -28.484 17.125 18.25 1 95.94 301 GLY A N 1
ATOM 2266 C CA . GLY A 1 301 ? -27.219 17.812 17.984 1 95.94 301 GLY A CA 1
ATOM 2267 C C . GLY A 1 301 ? -26.25 16.969 17.172 1 95.94 301 GLY A C 1
ATOM 2268 O O . GLY A 1 301 ? -25.047 17.016 17.406 1 95.94 301 GLY A O 1
ATOM 2269 N N . ILE A 1 302 ? -26.734 16.172 16.266 1 96.25 302 ILE A N 1
ATOM 2270 C CA . ILE A 1 302 ? -25.891 15.289 15.453 1 96.25 302 ILE A CA 1
ATOM 2271 C C . ILE A 1 302 ? -25.766 15.859 14.047 1 96.25 302 ILE A C 1
ATOM 2273 O O . ILE A 1 302 ? -26.766 16.047 13.352 1 96.25 302 ILE A O 1
ATOM 2277 N N . PRO A 1 303 ? -24.547 16.109 13.625 1 97.69 303 PRO A N 1
ATOM 2278 C CA . PRO A 1 303 ? -24.375 16.594 12.25 1 97.69 303 PRO A CA 1
ATOM 2279 C C . PRO A 1 303 ? -24.844 15.586 11.203 1 97.69 303 PRO A C 1
ATOM 2281 O O . PRO A 1 303 ? -24.641 14.383 11.359 1 97.69 303 PRO A O 1
ATOM 2284 N N . VAL A 1 304 ? -25.562 16.125 10.234 1 97.94 304 VAL A N 1
ATOM 2285 C CA . VAL A 1 304 ? -25.969 15.367 9.055 1 97.94 304 VAL A CA 1
ATOM 2286 C C . VAL A 1 304 ? -25.359 15.992 7.805 1 97.94 304 VAL A C 1
ATOM 2288 O O . VAL A 1 304 ? -25.562 17.172 7.531 1 97.94 304 VAL A O 1
ATOM 2291 N N . ILE A 1 305 ? -24.625 15.164 7.133 1 97.69 305 ILE A N 1
ATOM 2292 C CA . ILE A 1 305 ? -24.016 15.695 5.922 1 97.69 305 ILE A CA 1
ATOM 2293 C C . ILE A 1 305 ? -24.453 14.867 4.715 1 97.69 305 ILE A C 1
ATOM 2295 O O . ILE A 1 305 ? -24.656 13.656 4.828 1 97.69 305 ILE A O 1
ATOM 2299 N N . LEU A 1 306 ? -24.578 15.555 3.602 1 97.19 306 LEU A N 1
ATOM 2300 C CA . LEU A 1 306 ? -25.047 14.961 2.355 1 97.19 306 LEU A CA 1
ATOM 2301 C C . LEU A 1 306 ? -23.938 14.945 1.31 1 97.19 306 LEU A C 1
ATOM 2303 O O . LEU A 1 306 ? -23.266 15.953 1.09 1 97.19 306 LEU A O 1
ATOM 2307 N N . VAL A 1 307 ? -23.75 13.797 0.757 1 95.44 307 VAL A N 1
ATOM 2308 C CA . VAL A 1 307 ? -22.734 13.68 -0.279 1 95.44 307 VAL A CA 1
ATOM 2309 C C . VAL A 1 307 ? -23.375 13.234 -1.592 1 95.44 307 VAL A C 1
ATOM 2311 O O . VAL A 1 307 ? -24.391 12.539 -1.588 1 95.44 307 VAL A O 1
ATOM 2314 N N . ARG A 1 308 ? -22.766 13.633 -2.662 1 90.5 308 ARG A N 1
ATOM 2315 C CA . ARG A 1 308 ? -23.297 13.305 -3.982 1 90.5 308 ARG A CA 1
ATOM 2316 C C . ARG A 1 308 ? -22.953 11.875 -4.371 1 90.5 308 ARG A C 1
ATOM 2318 O O . ARG A 1 308 ? -23.688 11.227 -5.105 1 90.5 308 ARG A O 1
ATOM 2325 N N . GLY A 1 309 ? -21.875 11.344 -3.9 1 85.44 309 GLY A N 1
ATOM 2326 C CA . GLY A 1 309 ? -21.391 10.023 -4.273 1 85.44 309 GLY A CA 1
ATOM 2327 C C . GLY A 1 309 ? -22.234 8.898 -3.688 1 85.44 309 GLY A C 1
ATOM 2328 O O . GLY A 1 309 ? -23.047 9.125 -2.799 1 85.44 309 GLY A O 1
ATOM 2329 N N . ASP A 1 310 ? -22.047 7.695 -4.258 1 85.44 310 ASP A N 1
ATOM 2330 C CA . ASP A 1 310 ? -22.719 6.512 -3.721 1 85.44 310 ASP A CA 1
ATOM 2331 C C . ASP A 1 310 ? -21.984 5.973 -2.5 1 85.44 310 ASP A C 1
ATOM 2333 O O . ASP A 1 310 ? -20.938 6.512 -2.107 1 85.44 310 ASP A O 1
ATOM 2337 N N . THR A 1 311 ? -22.562 4.996 -1.939 1 83.31 311 THR A N 1
ATOM 2338 C CA . THR A 1 311 ? -22.047 4.453 -0.687 1 83.31 311 THR A CA 1
ATOM 2339 C C . THR A 1 311 ? -20.625 3.941 -0.862 1 83.31 311 THR A C 1
ATOM 2341 O O . THR A 1 311 ? -19.75 4.246 -0.051 1 83.31 311 THR A O 1
ATOM 2344 N N . MET A 1 312 ? -20.391 3.221 -1.903 1 81.75 312 MET A N 1
ATOM 2345 C CA . MET A 1 312 ? -19.078 2.629 -2.121 1 81.75 312 MET A CA 1
ATOM 2346 C C . MET A 1 312 ? -18.016 3.713 -2.271 1 81.75 312 MET A C 1
ATOM 2348 O O . MET A 1 312 ? -16.953 3.629 -1.66 1 81.75 312 MET A O 1
ATOM 2352 N N . ASN A 1 313 ? -18.312 4.652 -3.045 1 84.38 313 ASN A N 1
ATOM 2353 C CA . ASN A 1 313 ? -17.391 5.77 -3.238 1 84.38 313 ASN A CA 1
ATOM 2354 C C . ASN A 1 313 ? -17.141 6.516 -1.932 1 84.38 313 ASN A C 1
ATOM 2356 O O . ASN A 1 313 ? -16 6.887 -1.642 1 84.38 313 ASN A O 1
ATOM 2360 N N . THR A 1 314 ? -18.141 6.723 -1.191 1 89.25 314 THR A N 1
ATOM 2361 C CA . THR A 1 314 ? -18.031 7.418 0.087 1 89.25 314 THR A CA 1
ATOM 2362 C C . THR A 1 314 ? -17.156 6.621 1.056 1 89.25 314 THR A C 1
ATOM 2364 O O . THR A 1 314 ? -16.297 7.184 1.728 1 89.25 314 THR A O 1
ATOM 2367 N N . ILE A 1 315 ? -17.391 5.367 1.105 1 86.12 315 ILE A N 1
ATOM 2368 C CA . ILE A 1 315 ? -16.609 4.492 1.976 1 86.12 315 ILE A CA 1
ATOM 2369 C C . ILE A 1 315 ? -15.133 4.551 1.582 1 86.12 315 ILE A C 1
ATOM 2371 O O . ILE A 1 315 ? -14.258 4.645 2.445 1 86.12 315 ILE A O 1
ATOM 2375 N N . GLU A 1 316 ? -14.859 4.422 0.354 1 82.88 316 GLU A N 1
ATOM 2376 C CA . GLU A 1 316 ? -13.484 4.469 -0.132 1 82.88 316 GLU A CA 1
ATOM 2377 C C . GLU A 1 316 ? -12.789 5.758 0.3 1 82.88 316 GLU A C 1
ATOM 2379 O O . GLU A 1 316 ? -11.641 5.73 0.75 1 82.88 316 GLU A O 1
ATOM 2384 N N . ARG A 1 317 ? -13.43 6.84 0.183 1 85.88 317 ARG A N 1
ATOM 2385 C CA . ARG A 1 317 ? -12.875 8.133 0.565 1 85.88 317 ARG A CA 1
ATOM 2386 C C . ARG A 1 317 ? -12.68 8.227 2.074 1 85.88 317 ARG A C 1
ATOM 2388 O O . ARG A 1 317 ? -11.664 8.742 2.543 1 85.88 317 ARG A O 1
ATOM 2395 N N . MET A 1 318 ? -13.648 7.711 2.787 1 86.56 318 MET A N 1
ATOM 2396 C CA . MET A 1 318 ? -13.562 7.719 4.246 1 86.56 318 MET A CA 1
ATOM 2397 C C . MET A 1 318 ? -12.375 6.887 4.723 1 86.56 318 MET A C 1
ATOM 2399 O O . MET A 1 318 ? -11.695 7.258 5.684 1 86.56 318 MET A O 1
ATOM 2403 N N . GLU A 1 319 ? -12.211 5.781 4.117 1 78.62 319 GLU A N 1
ATOM 2404 C CA . GLU A 1 319 ? -11.094 4.91 4.457 1 78.62 319 GLU A CA 1
ATOM 2405 C C . GLU A 1 319 ? -9.766 5.629 4.293 1 78.62 319 GLU A C 1
ATOM 2407 O O . GLU A 1 319 ? -8.867 5.488 5.129 1 78.62 319 GLU A O 1
ATOM 2412 N N . ASN A 1 320 ? -9.68 6.383 3.311 1 74.56 320 ASN A N 1
ATOM 2413 C CA . ASN A 1 320 ? -8.469 7.141 3.041 1 74.56 320 ASN A CA 1
ATOM 2414 C C . ASN A 1 320 ? -8.281 8.281 4.035 1 74.56 320 ASN A C 1
ATOM 2416 O O . ASN A 1 320 ? -7.156 8.625 4.398 1 74.56 320 ASN A O 1
ATOM 2420 N N . LEU A 1 321 ? -9.391 8.82 4.445 1 78.44 321 LEU A N 1
ATOM 2421 C CA . LEU A 1 321 ? -9.352 9.992 5.316 1 78.44 321 LEU A CA 1
ATOM 2422 C C . LEU A 1 321 ? -9.031 9.594 6.75 1 78.44 321 LEU A C 1
ATOM 2424 O O . LEU A 1 321 ? -8.188 10.227 7.398 1 78.44 321 LEU A O 1
ATOM 2428 N N . ILE A 1 322 ? -9.789 8.703 7.445 1 72.06 322 ILE A N 1
ATOM 2429 C CA . ILE A 1 322 ? -9.641 8.352 8.852 1 72.06 322 ILE A CA 1
ATOM 2430 C C . ILE A 1 322 ? -8.281 7.684 9.07 1 72.06 322 ILE A C 1
ATOM 2432 O O . ILE A 1 322 ? -7.672 7.844 10.133 1 72.06 322 ILE A O 1
ATOM 2436 N N . GLY A 1 323 ? -7.484 7.301 8.086 1 59.41 323 GLY A N 1
ATOM 2437 C CA . GLY A 1 323 ? -6.156 6.719 8.18 1 59.41 323 GLY A CA 1
ATOM 2438 C C . GLY A 1 323 ? -5.047 7.699 7.855 1 59.41 323 GLY A C 1
ATOM 2439 O O . GLY A 1 323 ? -3.883 7.453 8.172 1 59.41 323 GLY A O 1
ATOM 2440 N N . HIS A 1 324 ? -5.516 8.898 7.375 1 59.28 324 HIS A N 1
ATOM 2441 C CA . HIS A 1 324 ? -4.512 9.82 6.855 1 59.28 324 HIS A CA 1
ATOM 2442 C C . HIS A 1 324 ? -4.707 11.227 7.422 1 59.28 324 HIS A C 1
ATOM 2444 O O . HIS A 1 324 ? -4.695 12.203 6.676 1 59.28 324 HIS A O 1
ATOM 2450 N N . ALA A 1 325 ? -4.738 11.289 8.789 1 57.28 325 ALA A N 1
ATOM 2451 C CA . ALA A 1 325 ? -5.086 12.57 9.398 1 57.28 325 ALA A CA 1
ATOM 2452 C C . ALA A 1 325 ? -3.967 13.586 9.195 1 57.28 325 ALA A C 1
ATOM 2454 O O . ALA A 1 325 ? -2.785 13.25 9.312 1 57.28 325 ALA A O 1
ATOM 2455 N N . HIS A 1 326 ? -4.352 14.703 8.562 1 62.44 326 HIS A N 1
ATOM 2456 C CA . HIS A 1 326 ? -3.475 15.859 8.445 1 62.44 326 HIS A CA 1
ATOM 2457 C C . HIS A 1 326 ? -3.455 16.688 9.727 1 62.44 326 HIS A C 1
ATOM 2459 O O . HIS A 1 326 ? -4.469 16.781 10.422 1 62.44 326 HIS A O 1
ATOM 2465 N N . ILE A 1 327 ? -2.236 16.906 10.156 1 58.53 327 ILE A N 1
ATOM 2466 C CA . ILE A 1 327 ? -2.104 17.672 11.383 1 58.53 327 ILE A CA 1
ATOM 2467 C C . ILE A 1 327 ? -2.309 19.156 11.086 1 58.53 327 ILE A C 1
ATOM 2469 O O . ILE A 1 327 ? -1.402 19.828 10.578 1 58.53 327 ILE A O 1
ATOM 2473 N N . LYS A 1 328 ? -3.455 19.625 11.125 1 66.5 328 LYS A N 1
ATOM 2474 C CA . LYS A 1 328 ? -3.721 21.047 10.898 1 66.5 328 LYS A CA 1
ATOM 2475 C C . LYS A 1 328 ? -4.305 21.703 12.148 1 66.5 328 LYS A C 1
ATOM 2477 O O . LYS A 1 328 ? -4.594 22.891 12.148 1 66.5 328 LYS A O 1
ATOM 2482 N N . GLN A 1 329 ? -4.223 20.891 13.203 1 75.44 329 GLN A N 1
ATOM 2483 C CA . GLN A 1 329 ? -4.934 21.391 14.367 1 75.44 329 GLN A CA 1
ATOM 2484 C C . GLN A 1 329 ? -4.031 21.406 15.602 1 75.44 329 GLN A C 1
ATOM 2486 O O . GLN A 1 329 ? -3.23 20.484 15.797 1 75.44 329 GLN A O 1
ATOM 2491 N N . GLN A 1 330 ? -4.277 22.438 16.391 1 81.12 330 GLN A N 1
ATOM 2492 C CA . GLN A 1 330 ? -3.484 22.625 17.594 1 81.12 330 GLN A CA 1
ATOM 2493 C C . GLN A 1 330 ? -3.602 21.422 18.516 1 81.12 330 GLN A C 1
ATOM 2495 O O . GLN A 1 330 ? -2.617 21 19.141 1 81.12 330 GLN A O 1
ATOM 2500 N N . VAL A 1 331 ? -4.758 20.891 18.562 1 81.94 331 VAL A N 1
ATOM 2501 C CA . VAL A 1 331 ? -5.004 19.766 19.469 1 81.94 331 VAL A CA 1
ATOM 2502 C C . VAL A 1 331 ? -4.098 18.594 19.094 1 81.94 331 VAL A C 1
ATOM 2504 O O . VAL A 1 331 ? -3.58 17.891 19.953 1 81.94 331 VAL A O 1
ATOM 2507 N N . LYS A 1 332 ? -3.885 18.406 17.891 1 84.31 332 LYS A N 1
ATOM 2508 C CA . LYS A 1 332 ? -3.039 17.312 17.438 1 84.31 332 LYS A CA 1
ATOM 2509 C C . LYS A 1 332 ? -1.562 17.625 17.672 1 84.31 332 LYS A C 1
ATOM 2511 O O . LYS A 1 332 ? -0.783 16.734 18 1 84.31 332 LYS A O 1
ATOM 2516 N N . LEU A 1 333 ? -1.194 18.906 17.484 1 88.56 333 LEU A N 1
ATOM 2517 C CA . LEU A 1 333 ? 0.181 19.297 17.781 1 88.56 333 LEU A CA 1
ATOM 2518 C C . LEU A 1 333 ? 0.514 19.047 19.25 1 88.56 333 LEU A C 1
ATOM 2520 O O . LEU A 1 333 ? 1.57 18.484 19.562 1 88.56 333 LEU A O 1
ATOM 2524 N N . ASP A 1 334 ? -0.388 19.438 20.125 1 92.62 334 ASP A N 1
ATOM 2525 C CA . ASP A 1 334 ? -0.171 19.234 21.547 1 92.62 334 ASP A CA 1
ATOM 2526 C C . ASP A 1 334 ? -0.018 17.75 21.875 1 92.62 334 ASP A C 1
ATOM 2528 O O . ASP A 1 334 ? 0.874 17.359 22.625 1 92.62 334 ASP A O 1
ATOM 2532 N N . ARG A 1 335 ? -0.86 16.984 21.266 1 91.94 335 ARG A N 1
ATOM 2533 C CA . ARG A 1 335 ? -0.824 15.539 21.516 1 91.94 335 ARG A CA 1
ATOM 2534 C C . ARG A 1 335 ? 0.466 14.922 20.984 1 91.94 335 ARG A C 1
ATOM 2536 O O . ARG A 1 335 ? 1.089 14.102 21.656 1 91.94 335 ARG A O 1
ATOM 2543 N N . VAL A 1 336 ? 0.854 15.328 19.828 1 93.75 336 VAL A N 1
ATOM 2544 C CA . VAL A 1 336 ? 2.086 14.82 19.234 1 93.75 336 VAL A CA 1
ATOM 2545 C C . VAL A 1 336 ? 3.275 15.18 20.125 1 93.75 336 VAL A C 1
ATOM 2547 O O . VAL A 1 336 ? 4.125 14.328 20.406 1 93.75 336 VAL A O 1
ATOM 2550 N N . THR A 1 337 ? 3.326 16.438 20.531 1 96 337 THR A N 1
ATOM 2551 C CA . THR A 1 337 ? 4.426 16.891 21.375 1 96 337 THR A CA 1
ATOM 2552 C C . THR A 1 337 ? 4.512 16.062 22.656 1 96 337 THR A C 1
ATOM 2554 O O . THR A 1 337 ? 5.598 15.648 23.062 1 96 337 THR A O 1
ATOM 2557 N N . GLU A 1 338 ? 3.391 15.805 23.188 1 96.62 338 GLU A N 1
ATOM 2558 C CA . GLU A 1 338 ? 3.338 14.977 24.391 1 96.62 338 GLU A CA 1
ATOM 2559 C C . GLU A 1 338 ? 3.865 13.57 24.125 1 96.62 338 GLU A C 1
ATOM 2561 O O . GLU A 1 338 ? 4.68 13.055 24.891 1 96.62 338 GLU A O 1
ATOM 2566 N N . LEU A 1 339 ? 3.449 13.008 23.078 1 96.56 339 LEU A N 1
ATOM 2567 C CA . LEU A 1 339 ? 3.869 11.656 22.734 1 96.56 339 LEU A CA 1
ATOM 2568 C C . LEU A 1 339 ? 5.371 11.602 22.469 1 96.56 339 LEU A C 1
ATOM 2570 O O . LEU A 1 339 ? 6.047 10.672 22.906 1 96.56 339 LEU A O 1
ATOM 2574 N N . LEU A 1 340 ? 5.867 12.586 21.781 1 97.94 340 LEU A N 1
ATOM 2575 C CA . LEU A 1 340 ? 7.293 12.609 21.469 1 97.94 340 LEU A CA 1
ATOM 2576 C C . LEU A 1 340 ? 8.125 12.742 22.734 1 97.94 340 LEU A C 1
ATOM 2578 O O . LEU A 1 340 ? 9.125 12.039 22.906 1 97.94 340 LEU A O 1
ATOM 2582 N N . ARG A 1 341 ? 7.715 13.609 23.641 1 97.44 341 ARG A N 1
ATOM 2583 C CA . ARG A 1 341 ? 8.43 13.789 24.906 1 97.44 341 ARG A CA 1
ATOM 2584 C C . ARG A 1 341 ? 8.469 12.5 25.703 1 97.44 341 ARG A C 1
ATOM 2586 O O . ARG A 1 341 ? 9.477 12.188 26.344 1 97.44 341 ARG A O 1
ATOM 2593 N N . ASN A 1 342 ? 7.445 11.766 25.625 1 97.31 342 ASN A N 1
ATOM 2594 C CA . ASN A 1 342 ? 7.301 10.578 26.469 1 97.31 342 ASN A CA 1
ATOM 2595 C C . ASN A 1 342 ? 7.996 9.375 25.859 1 97.31 342 ASN A C 1
ATOM 2597 O O . ASN A 1 342 ? 8.383 8.445 26.562 1 97.31 342 ASN A O 1
ATOM 2601 N N . HIS A 1 343 ? 8.195 9.406 24.531 1 97.62 343 HIS A N 1
ATOM 2602 C CA . HIS A 1 343 ? 8.523 8.117 23.922 1 97.62 343 HIS A CA 1
ATOM 2603 C C . HIS A 1 343 ? 9.789 8.219 23.078 1 97.62 343 HIS A C 1
ATOM 2605 O O . HIS A 1 343 ? 10.352 7.195 22.672 1 97.62 343 HIS A O 1
ATOM 2611 N N . LEU A 1 344 ? 10.258 9.398 22.797 1 98.06 344 LEU A N 1
ATOM 2612 C CA . LEU A 1 344 ? 11.469 9.555 21.984 1 98.06 344 LEU A CA 1
ATOM 2613 C C . LEU A 1 344 ? 12.656 9.945 22.859 1 98.06 344 LEU A C 1
ATOM 2615 O O . LEU A 1 344 ? 12.484 10.648 23.859 1 98.06 344 LEU A O 1
ATOM 2619 N N . ASP A 1 345 ? 13.805 9.484 22.516 1 97.94 345 ASP A N 1
ATOM 2620 C CA . ASP A 1 345 ? 15.055 9.984 23.062 1 97.94 345 ASP A CA 1
ATOM 2621 C C . ASP A 1 345 ? 15.477 11.289 22.391 1 97.94 345 ASP A C 1
ATOM 2623 O O . ASP A 1 345 ? 16.375 11.297 21.547 1 97.94 345 ASP A O 1
ATOM 2627 N N . ILE A 1 346 ? 14.836 12.383 22.781 1 97.5 346 ILE A N 1
ATOM 2628 C CA . ILE A 1 346 ? 14.992 13.688 22.156 1 97.5 346 ILE A CA 1
ATOM 2629 C C . ILE A 1 346 ? 16.438 14.141 22.25 1 97.5 346 ILE A C 1
ATOM 2631 O O . ILE A 1 346 ? 16.984 14.734 21.312 1 97.5 346 ILE A O 1
ATOM 2635 N N . SER A 1 347 ? 17.062 13.883 23.375 1 96.44 347 SER A N 1
ATOM 2636 C CA . SER A 1 347 ? 18.453 14.25 23.562 1 96.44 347 SER A CA 1
ATOM 2637 C C . SER A 1 347 ? 19.359 13.555 22.547 1 96.44 347 SER A C 1
ATOM 2639 O O . SER A 1 347 ? 20.25 14.18 21.969 1 96.44 347 SER A O 1
ATOM 2641 N N . ALA A 1 348 ? 19.109 12.305 22.328 1 96.94 348 ALA A N 1
ATOM 2642 C CA . ALA A 1 348 ? 19.906 11.547 21.375 1 96.94 348 ALA A CA 1
ATOM 2643 C C . ALA A 1 348 ? 19.703 12.078 19.953 1 96.94 348 ALA A C 1
ATOM 2645 O O . ALA A 1 348 ? 20.641 12.125 19.156 1 96.94 348 ALA A O 1
ATOM 2646 N N . ILE A 1 349 ? 18.453 12.438 19.656 1 97.56 349 ILE A N 1
ATOM 2647 C CA . ILE A 1 349 ? 18.156 13.023 18.344 1 97.56 349 ILE A CA 1
ATOM 2648 C C . ILE A 1 349 ? 18.938 14.328 18.172 1 97.56 349 ILE A C 1
ATOM 2650 O O . ILE A 1 349 ? 19.594 14.539 17.156 1 97.56 349 ILE A O 1
ATOM 2654 N N . ALA A 1 350 ? 18.875 15.172 19.188 1 96.94 350 ALA A N 1
ATOM 2655 C CA . ALA A 1 350 ? 19.578 16.453 19.156 1 96.94 350 ALA A CA 1
ATOM 2656 C C . ALA A 1 350 ? 21.078 16.25 19.016 1 96.94 350 ALA A C 1
ATOM 2658 O O . ALA A 1 350 ? 21.719 16.906 18.172 1 96.94 350 ALA A O 1
ATOM 2659 N N . GLU A 1 351 ? 21.609 15.32 19.703 1 95.75 351 GLU A N 1
ATOM 2660 C CA . GLU A 1 351 ? 23.031 15.031 19.656 1 95.75 351 GLU A CA 1
ATOM 2661 C C . GLU A 1 351 ? 23.438 14.516 18.266 1 95.75 351 GLU A C 1
ATOM 2663 O O . GLU A 1 351 ? 24.531 14.836 17.781 1 95.75 351 GLU A O 1
ATOM 2668 N N . SER A 1 352 ? 22.594 13.805 17.703 1 94.81 352 SER A N 1
ATOM 2669 C CA . SER A 1 352 ? 22.906 13.18 16.422 1 94.81 352 SER A CA 1
ATOM 2670 C C . SER A 1 352 ? 23.062 14.227 15.328 1 94.81 352 SER A C 1
ATOM 2672 O O . SER A 1 352 ? 23.688 13.961 14.297 1 94.81 352 SER A O 1
ATOM 2674 N N . ILE A 1 353 ? 22.484 15.391 15.562 1 94.12 353 ILE A N 1
ATOM 2675 C CA . ILE A 1 353 ? 22.609 16.422 14.539 1 94.12 353 ILE A CA 1
ATOM 2676 C C . ILE A 1 353 ? 23.438 17.594 15.078 1 94.12 353 ILE A C 1
ATOM 2678 O O . ILE A 1 353 ? 23.484 18.656 14.469 1 94.12 353 ILE A O 1
ATOM 2682 N N . GLY A 1 354 ? 24 17.391 16.188 1 93.38 354 GLY A N 1
ATOM 2683 C CA . GLY A 1 354 ? 24.953 18.359 16.719 1 93.38 354 GLY A CA 1
ATOM 2684 C C . GLY A 1 354 ? 24.281 19.531 17.422 1 93.38 354 GLY A C 1
ATOM 2685 O O . GLY A 1 354 ? 24.781 20.656 17.359 1 93.38 354 GLY A O 1
ATOM 2686 N N . VAL A 1 355 ? 23.125 19.312 17.953 1 93.94 355 VAL A N 1
ATOM 2687 C CA . VAL A 1 355 ? 22.406 20.359 18.688 1 93.94 355 VAL A CA 1
ATOM 2688 C C . VAL A 1 355 ? 22.469 20.078 20.188 1 93.94 355 VAL A C 1
ATOM 2690 O O . VAL A 1 355 ? 22.359 18.922 20.609 1 93.94 355 VAL A O 1
ATOM 2693 N N . GLU A 1 356 ? 22.797 21.016 20.953 1 88.12 356 GLU A N 1
ATOM 2694 C CA . GLU A 1 356 ? 22.766 20.938 22.406 1 88.12 356 GLU A CA 1
ATOM 2695 C C . GLU A 1 356 ? 21.469 21.516 22.969 1 88.12 356 GLU A C 1
ATOM 2697 O O . GLU A 1 356 ? 21.094 22.641 22.641 1 88.12 356 GLU A O 1
ATOM 2702 N N . LEU A 1 357 ? 20.719 20.625 23.594 1 84.88 357 LEU A N 1
ATOM 2703 C CA . LEU A 1 357 ? 19.484 21.094 24.219 1 84.88 357 LEU A CA 1
ATOM 2704 C C . LEU A 1 357 ? 19.734 21.5 25.672 1 84.88 357 LEU A C 1
ATOM 2706 O O . LEU A 1 357 ? 20.562 20.891 26.359 1 84.88 357 LEU A O 1
ATOM 2710 N N . ASP A 1 358 ? 19.625 22.719 26.062 1 69.56 358 ASP A N 1
ATOM 2711 C CA . ASP A 1 358 ? 19.797 23.141 27.453 1 69.56 358 ASP A CA 1
ATOM 2712 C C . ASP A 1 358 ? 18.875 22.359 28.375 1 69.56 358 ASP A C 1
ATOM 2714 O O . ASP A 1 358 ? 17.719 22.125 28.062 1 69.56 358 ASP A O 1
ATOM 2718 N N . GLY A 1 359 ? 19.391 21.297 29.219 1 51.5 359 GLY A N 1
ATOM 2719 C CA . GLY A 1 359 ? 18.656 20.609 30.266 1 51.5 359 GLY A CA 1
ATOM 2720 C C . GLY A 1 359 ? 17.766 21.531 31.078 1 51.5 359 GLY A C 1
ATOM 2721 O O . GLY A 1 359 ? 17.984 22.75 31.094 1 51.5 359 GLY A O 1
ATOM 2722 N N . MET B 1 1 ? 22.797 -24.766 -17.359 1 89.38 1 MET B N 1
ATOM 2723 C CA . MET B 1 1 ? 21.516 -24.469 -16.703 1 89.38 1 MET B CA 1
ATOM 2724 C C . MET B 1 1 ? 21.422 -22.984 -16.359 1 89.38 1 MET B C 1
ATOM 2726 O O . MET B 1 1 ? 22.375 -22.375 -15.891 1 89.38 1 MET B O 1
ATOM 2730 N N . ALA B 1 2 ? 20.391 -22.359 -16.844 1 95.31 2 ALA B N 1
ATOM 2731 C CA . ALA B 1 2 ? 20.156 -20.922 -16.609 1 95.31 2 ALA B CA 1
ATOM 2732 C C . ALA B 1 2 ? 19.125 -20.703 -15.516 1 95.31 2 ALA B C 1
ATOM 2734 O O . ALA B 1 2 ? 18.297 -21.594 -15.25 1 95.31 2 ALA B O 1
ATOM 2735 N N . SER B 1 3 ? 19.266 -19.672 -14.797 1 97.31 3 SER B N 1
ATOM 2736 C CA . SER B 1 3 ? 18.281 -19.344 -13.766 1 97.31 3 SER B CA 1
ATOM 2737 C C . SER B 1 3 ? 18.047 -17.844 -13.68 1 97.31 3 SER B C 1
ATOM 2739 O O . SER B 1 3 ? 18.938 -17.047 -13.984 1 97.31 3 SER B O 1
ATOM 2741 N N . ILE B 1 4 ? 16.922 -17.484 -13.266 1 98.25 4 ILE B N 1
ATOM 2742 C CA . ILE B 1 4 ? 16.578 -16.078 -13.094 1 98.25 4 ILE B CA 1
ATOM 2743 C C . ILE B 1 4 ? 15.609 -15.922 -11.922 1 98.25 4 ILE B C 1
ATOM 2745 O O . ILE B 1 4 ? 14.68 -16.703 -11.773 1 98.25 4 ILE B O 1
ATOM 2749 N N . LEU B 1 5 ? 15.891 -15.055 -11.07 1 98.62 5 LEU B N 1
ATOM 2750 C CA . LEU B 1 5 ? 14.977 -14.688 -9.992 1 98.62 5 LEU B CA 1
ATOM 2751 C C . LEU B 1 5 ? 14.008 -13.609 -10.445 1 98.62 5 LEU B C 1
ATOM 2753 O O . LEU B 1 5 ? 14.422 -12.539 -10.898 1 98.62 5 LEU B O 1
ATOM 2757 N N . VAL B 1 6 ? 12.742 -13.922 -10.406 1 98.31 6 VAL B N 1
ATOM 2758 C CA . VAL B 1 6 ? 11.688 -12.961 -10.727 1 98.31 6 VAL B CA 1
ATOM 2759 C C . VAL B 1 6 ? 11.266 -12.219 -9.461 1 98.31 6 VAL B C 1
ATOM 2761 O O . VAL B 1 6 ? 10.594 -12.789 -8.602 1 98.31 6 VAL B O 1
ATOM 2764 N N . SER B 1 7 ? 11.641 -10.984 -9.398 1 98 7 SER B N 1
ATOM 2765 C CA . SER B 1 7 ? 11.359 -10.133 -8.25 1 98 7 SER B CA 1
ATOM 2766 C C . SER B 1 7 ? 10.266 -9.117 -8.562 1 98 7 SER B C 1
ATOM 2768 O O . SER B 1 7 ? 9.719 -9.109 -9.664 1 98 7 SER B O 1
ATOM 2770 N N . SER B 1 8 ? 9.844 -8.391 -7.492 1 97 8 SER B N 1
ATOM 2771 C CA . SER B 1 8 ? 8.82 -7.375 -7.703 1 97 8 SER B CA 1
ATOM 2772 C C . SER B 1 8 ? 8.953 -6.234 -6.703 1 97 8 SER B C 1
ATOM 2774 O O . SER B 1 8 ? 9.617 -6.375 -5.676 1 97 8 SER B O 1
ATOM 2776 N N . SER B 1 9 ? 8.312 -5.117 -7.055 1 93.38 9 SER B N 1
ATOM 2777 C CA . SER B 1 9 ? 8.32 -3.949 -6.184 1 93.38 9 SER B CA 1
ATOM 2778 C C . SER B 1 9 ? 7.32 -4.109 -5.039 1 93.38 9 SER B C 1
ATOM 2780 O O . SER B 1 9 ? 7.473 -3.492 -3.982 1 93.38 9 SER B O 1
ATOM 2782 N N . GLU B 1 10 ? 6.32 -4.914 -5.312 1 91.06 10 GLU B N 1
ATOM 2783 C CA . GLU B 1 10 ? 5.238 -5.023 -4.336 1 91.06 10 GLU B CA 1
ATOM 2784 C C . GLU B 1 10 ? 4.477 -6.336 -4.504 1 91.06 10 GLU B C 1
ATOM 2786 O O . GLU B 1 10 ? 4.648 -7.039 -5.5 1 91.06 10 GLU B O 1
ATOM 2791 N N . GLU B 1 11 ? 3.701 -6.566 -3.525 1 87.06 11 GLU B N 1
ATOM 2792 C CA . GLU B 1 11 ? 2.832 -7.738 -3.594 1 87.06 11 GLU B CA 1
ATOM 2793 C C . GLU B 1 11 ? 1.828 -7.613 -4.738 1 87.06 11 GLU B C 1
ATOM 2795 O O . GLU B 1 11 ? 1.458 -6.504 -5.125 1 87.06 11 GLU B O 1
ATOM 2800 N N . PHE B 1 12 ? 1.457 -8.68 -5.32 1 84 12 PHE B N 1
ATOM 2801 C CA . PHE B 1 12 ? 0.41 -8.773 -6.332 1 84 12 PHE B CA 1
ATOM 2802 C C . PHE B 1 12 ? 0.813 -8.023 -7.594 1 84 12 PHE B C 1
ATOM 2804 O O . PHE B 1 12 ? -0.035 -7.434 -8.273 1 84 12 PHE B O 1
ATOM 2811 N N . SER B 1 13 ? 2.107 -8.023 -7.855 1 91.56 13 SER B N 1
ATOM 2812 C CA . SER B 1 13 ? 2.613 -7.328 -9.039 1 91.56 13 SER B CA 1
ATOM 2813 C C . SER B 1 13 ? 2.543 -8.219 -10.273 1 91.56 13 SER B C 1
ATOM 2815 O O . SER B 1 13 ? 2.705 -7.742 -11.398 1 91.56 13 SER B O 1
ATOM 2817 N N . GLY B 1 14 ? 2.396 -9.5 -10.086 1 90.44 14 GLY B N 1
ATOM 2818 C CA . GLY B 1 14 ? 2.301 -10.406 -11.211 1 90.44 14 GLY B CA 1
ATOM 2819 C C . GLY B 1 14 ? 3.479 -11.359 -11.32 1 90.44 14 GLY B C 1
ATOM 2820 O O . GLY B 1 14 ? 3.65 -12.031 -12.336 1 90.44 14 GLY B O 1
ATOM 2821 N N . LYS B 1 15 ? 4.281 -11.477 -10.297 1 93.12 15 LYS B N 1
ATOM 2822 C CA . LYS B 1 15 ? 5.465 -12.328 -10.312 1 93.12 15 LYS B CA 1
ATOM 2823 C C . LYS B 1 15 ? 5.105 -13.766 -10.664 1 93.12 15 LYS B C 1
ATOM 2825 O O . LYS B 1 15 ? 5.723 -14.375 -11.539 1 93.12 15 LYS B O 1
ATOM 2830 N N . SER B 1 16 ? 4.113 -14.266 -9.953 1 90.75 16 SER B N 1
ATOM 2831 C CA . SER B 1 16 ? 3.703 -15.656 -10.164 1 90.75 16 SER B CA 1
ATOM 2832 C C . SER B 1 16 ? 3.227 -15.875 -11.602 1 90.75 16 SER B C 1
ATOM 2834 O O . SER B 1 16 ? 3.576 -16.875 -12.227 1 90.75 16 SER B O 1
ATOM 2836 N N . SER B 1 17 ? 2.463 -14.945 -12.094 1 91.44 17 SER B N 1
ATOM 2837 C CA . SER B 1 17 ? 1.975 -15.031 -13.469 1 91.44 17 SER B CA 1
ATOM 2838 C C . SER B 1 17 ? 3.127 -15.047 -14.461 1 91.44 17 SER B C 1
ATOM 2840 O O . SER B 1 17 ? 3.113 -15.812 -15.43 1 91.44 17 SER B O 1
ATOM 2842 N N . ILE B 1 18 ? 4.074 -14.234 -14.258 1 95.06 18 ILE B N 1
ATOM 2843 C CA . ILE B 1 18 ? 5.219 -14.133 -15.156 1 95.06 18 ILE B CA 1
ATOM 2844 C C . ILE B 1 18 ? 6.031 -15.422 -15.109 1 95.06 18 ILE B C 1
ATOM 2846 O O . ILE B 1 18 ? 6.43 -15.953 -16.141 1 95.06 18 ILE B O 1
ATOM 2850 N N . CYS B 1 19 ? 6.281 -15.977 -13.898 1 95.44 19 CYS B N 1
ATOM 2851 C CA . CYS B 1 19 ? 6.992 -17.234 -13.75 1 95.44 19 CYS B CA 1
ATOM 2852 C C . CYS B 1 19 ? 6.273 -18.359 -14.492 1 95.44 19 CYS B C 1
ATOM 2854 O O . CYS B 1 19 ? 6.891 -19.094 -15.266 1 95.44 19 CYS B O 1
ATOM 2856 N N . MET B 1 20 ? 5 -18.406 -14.32 1 93.69 20 MET B N 1
ATOM 2857 C CA . MET B 1 20 ? 4.207 -19.469 -14.93 1 93.69 20 MET B CA 1
ATOM 2858 C C . MET B 1 20 ? 4.156 -19.312 -16.453 1 93.69 20 MET B C 1
ATOM 2860 O O . MET B 1 20 ? 4.328 -20.281 -17.188 1 93.69 20 MET B O 1
ATOM 2864 N N . GLY B 1 21 ? 3.844 -18.125 -16.859 1 95.62 21 GLY B N 1
ATOM 2865 C CA . GLY B 1 21 ? 3.75 -17.859 -18.281 1 95.62 21 GLY B CA 1
ATOM 2866 C C . GLY B 1 21 ? 5.051 -18.109 -19.016 1 95.62 21 GLY B C 1
ATOM 2867 O O . GLY B 1 21 ? 5.062 -18.797 -20.047 1 95.62 21 GLY B O 1
ATOM 2868 N N . LEU B 1 22 ? 6.145 -17.578 -18.547 1 97.19 22 LEU B N 1
ATOM 2869 C CA . LEU B 1 22 ? 7.441 -17.812 -19.156 1 97.19 22 LEU B CA 1
ATOM 2870 C C . LEU B 1 22 ? 7.82 -19.297 -19.078 1 97.19 22 LEU B C 1
ATOM 2872 O O . LEU B 1 22 ? 8.375 -19.844 -20.031 1 97.19 22 LEU B O 1
ATOM 2876 N N . GLY B 1 23 ? 7.539 -19.891 -17.875 1 96.56 23 GLY B N 1
ATOM 2877 C CA . GLY B 1 23 ? 7.766 -21.312 -17.766 1 96.56 23 GLY B CA 1
ATOM 2878 C C . GLY B 1 23 ? 7.09 -22.109 -18.859 1 96.56 23 GLY B C 1
ATOM 2879 O O . GLY B 1 23 ? 7.723 -22.953 -19.5 1 96.56 23 GLY B O 1
ATOM 2880 N N . LYS B 1 24 ? 5.848 -21.844 -19.062 1 96.06 24 LYS B N 1
ATOM 2881 C CA . LYS B 1 24 ? 5.082 -22.531 -20.094 1 96.06 24 LYS B CA 1
ATOM 2882 C C . LYS B 1 24 ? 5.656 -22.281 -21.484 1 96.06 24 LYS B C 1
ATOM 2884 O O . LYS B 1 24 ? 5.816 -23.219 -22.281 1 96.06 24 LYS B O 1
ATOM 2889 N N . ILE B 1 25 ? 5.961 -21.078 -21.781 1 96.94 25 ILE B N 1
ATOM 2890 C CA . ILE B 1 25 ? 6.504 -20.703 -23.078 1 96.94 25 ILE B CA 1
ATOM 2891 C C . ILE B 1 25 ? 7.816 -21.453 -23.328 1 96.94 25 ILE B C 1
ATOM 2893 O O . ILE B 1 25 ? 8.039 -21.984 -24.406 1 96.94 25 ILE B O 1
ATOM 2897 N N . PHE B 1 26 ? 8.68 -21.5 -22.344 1 97.12 26 PHE B N 1
ATOM 2898 C CA . PHE B 1 26 ? 9.961 -22.188 -22.469 1 97.12 26 PHE B CA 1
ATOM 2899 C C . PHE B 1 26 ? 9.766 -23.688 -22.594 1 97.12 26 PHE B C 1
ATOM 2901 O O . PHE B 1 26 ? 10.469 -24.344 -23.359 1 97.12 26 PHE B O 1
ATOM 2908 N N . GLN B 1 27 ? 8.766 -24.234 -21.859 1 96 27 GLN B N 1
ATOM 2909 C CA . GLN B 1 27 ? 8.422 -25.641 -22.016 1 96 27 GLN B CA 1
ATOM 2910 C C . GLN B 1 27 ? 8.016 -25.953 -23.469 1 96 27 GLN B C 1
ATOM 2912 O O . GLN B 1 27 ? 8.445 -26.953 -24.031 1 96 27 GLN B O 1
ATOM 2917 N N . GLU B 1 28 ? 7.227 -25.109 -23.938 1 95.19 28 GLU B N 1
ATOM 2918 C CA . GLU B 1 28 ? 6.73 -25.297 -25.297 1 95.19 28 GLU B CA 1
ATOM 2919 C C . GLU B 1 28 ? 7.859 -25.188 -26.328 1 95.19 28 GLU B C 1
ATOM 2921 O O . GLU B 1 28 ? 7.727 -25.672 -27.453 1 95.19 28 GLU B O 1
ATOM 2926 N N . SER B 1 29 ? 8.867 -24.594 -25.953 1 94.81 29 SER B N 1
ATOM 2927 C CA . SER B 1 29 ? 10.039 -24.484 -26.812 1 94.81 29 SER B CA 1
ATOM 2928 C C . SER B 1 29 ? 10.977 -25.672 -26.625 1 94.81 29 SER B C 1
ATOM 2930 O O . SER B 1 29 ? 12.094 -25.688 -27.156 1 94.81 29 SER B O 1
ATOM 2932 N N . GLY B 1 30 ? 10.641 -26.625 -25.734 1 94.88 30 GLY B N 1
ATOM 2933 C CA . GLY B 1 30 ? 11.375 -27.859 -25.594 1 94.88 30 GLY B CA 1
ATOM 2934 C C . GLY B 1 30 ? 12.344 -27.859 -24.438 1 94.88 30 GLY B C 1
ATOM 2935 O O . GLY B 1 30 ? 13.172 -28.766 -24.312 1 94.88 30 GLY B O 1
ATOM 2936 N N . LEU B 1 31 ? 12.297 -26.891 -23.641 1 96.5 31 LEU B N 1
ATOM 2937 C CA . LEU B 1 31 ? 13.227 -26.797 -22.516 1 96.5 31 LEU B CA 1
ATOM 2938 C C . LEU B 1 31 ? 12.641 -27.438 -21.266 1 96.5 31 LEU B C 1
ATOM 2940 O O . LEU B 1 31 ? 11.438 -27.359 -21.031 1 96.5 31 LEU B O 1
ATOM 2944 N N . LYS B 1 32 ? 13.492 -28.094 -20.531 1 96.69 32 LYS B N 1
ATOM 2945 C CA . LYS B 1 32 ? 13.117 -28.594 -19.203 1 96.69 32 LYS B CA 1
ATOM 2946 C C . LYS B 1 32 ? 13.156 -27.484 -18.156 1 96.69 32 LYS B C 1
ATOM 2948 O O . LYS B 1 32 ? 14.211 -26.891 -17.906 1 96.69 32 LYS B O 1
ATOM 2953 N N . ILE B 1 33 ? 12.062 -27.297 -17.5 1 96.56 33 ILE B N 1
ATOM 2954 C CA . ILE B 1 33 ? 11.938 -26.141 -16.609 1 96.56 33 ILE B CA 1
ATOM 2955 C C . ILE B 1 33 ? 11.859 -26.594 -15.164 1 96.56 33 ILE B C 1
ATOM 2957 O O . ILE B 1 33 ? 11.266 -27.641 -14.859 1 96.56 33 ILE B O 1
ATOM 2961 N N . GLY B 1 34 ? 12.531 -25.828 -14.297 1 96.94 34 GLY B N 1
ATOM 2962 C CA . GLY B 1 34 ? 12.352 -25.922 -12.859 1 96.94 34 GLY B CA 1
ATOM 2963 C C . GLY B 1 34 ? 11.781 -24.656 -12.242 1 96.94 34 GLY B C 1
ATOM 2964 O O . GLY B 1 34 ? 11.711 -23.625 -12.906 1 96.94 34 GLY B O 1
ATOM 2965 N N . TYR B 1 35 ? 11.375 -24.812 -11.039 1 97 35 TYR B N 1
ATOM 2966 C CA . TYR B 1 35 ? 10.766 -23.703 -10.312 1 97 35 TYR B CA 1
ATOM 2967 C C . TYR B 1 35 ? 11.117 -23.75 -8.836 1 97 35 TYR B C 1
ATOM 2969 O O . TYR B 1 35 ? 11.203 -24.828 -8.25 1 97 35 TYR B O 1
ATOM 2977 N N . MET B 1 36 ? 11.32 -22.562 -8.32 1 97.06 36 MET B N 1
ATOM 2978 C CA . MET B 1 36 ? 11.609 -22.453 -6.895 1 97.06 36 MET B CA 1
ATOM 2979 C C . MET B 1 36 ? 10.992 -21.188 -6.316 1 97.06 36 MET B C 1
ATOM 2981 O O . MET B 1 36 ? 11.008 -20.141 -6.961 1 97.06 36 MET B O 1
ATOM 2985 N N . LYS B 1 37 ? 10.43 -21.219 -5.152 1 95.94 37 LYS B N 1
ATOM 2986 C CA . LYS B 1 37 ? 10.086 -20.094 -4.277 1 95.94 37 LYS B CA 1
ATOM 2987 C C . LYS B 1 37 ? 10.828 -20.188 -2.949 1 95.94 37 LYS B C 1
ATOM 2989 O O . LYS B 1 37 ? 10.328 -20.797 -1.996 1 95.94 37 LYS B O 1
ATOM 2994 N N . PRO B 1 38 ? 12.016 -19.594 -2.904 1 96.44 38 PRO B N 1
ATOM 2995 C CA . PRO B 1 38 ? 12.914 -19.844 -1.774 1 96.44 38 PRO B CA 1
ATOM 2996 C C . PRO B 1 38 ? 12.242 -19.594 -0.424 1 96.44 38 PRO B C 1
ATOM 2998 O O . PRO B 1 38 ? 12.461 -20.359 0.524 1 96.44 38 PRO B O 1
ATOM 3001 N N . VAL B 1 39 ? 11.477 -18.547 -0.383 1 93.81 39 VAL B N 1
ATOM 3002 C CA . VAL B 1 39 ? 10.852 -18.141 0.874 1 93.81 39 VAL B CA 1
ATOM 3003 C C . VAL B 1 39 ? 9.336 -18.172 0.734 1 93.81 39 VAL B C 1
ATOM 3005 O O . VAL B 1 39 ? 8.758 -17.422 -0.048 1 93.81 39 VAL B O 1
ATOM 3008 N N . GLY B 1 40 ? 8.719 -19.109 1.477 1 89.38 40 GLY B N 1
ATOM 3009 C CA . GLY B 1 40 ? 7.27 -19.219 1.452 1 89.38 40 GLY B CA 1
ATOM 3010 C C . GLY B 1 40 ? 6.594 -18.359 2.512 1 89.38 40 GLY B C 1
ATOM 3011 O O . GLY B 1 40 ? 7.047 -18.312 3.658 1 89.38 40 GLY B O 1
ATOM 3012 N N . ASN B 1 41 ? 5.562 -17.625 2.109 1 81.25 41 ASN B N 1
ATOM 3013 C CA . ASN B 1 41 ? 4.867 -16.781 3.066 1 81.25 41 ASN B CA 1
ATOM 3014 C C . ASN B 1 41 ? 3.387 -17.141 3.168 1 81.25 41 ASN B C 1
ATOM 3016 O O . ASN B 1 41 ? 2.703 -16.719 4.105 1 81.25 41 ASN B O 1
ATOM 3020 N N . LEU B 1 42 ? 2.834 -17.781 2.197 1 80.06 42 LEU B N 1
ATOM 3021 C CA . LEU B 1 42 ? 1.472 -18.312 2.254 1 80.06 42 LEU B CA 1
ATOM 3022 C C . LEU B 1 42 ? 1.476 -19.797 2.533 1 80.06 42 LEU B C 1
ATOM 3024 O O . LEU B 1 42 ? 1.302 -20.609 1.618 1 80.06 42 LEU B O 1
ATOM 3028 N N . LEU B 1 43 ? 1.597 -20.094 3.777 1 79.88 43 LEU B N 1
ATOM 3029 C CA . LEU B 1 43 ? 1.866 -21.484 4.16 1 79.88 43 LEU B CA 1
ATOM 3030 C C . LEU B 1 43 ? 0.566 -22.25 4.363 1 79.88 43 LEU B C 1
ATOM 3032 O O . LEU B 1 43 ? -0.36 -21.75 5.012 1 79.88 43 LEU B O 1
ATOM 3036 N N . ILE B 1 44 ? 0.427 -23.312 3.709 1 76.62 44 ILE B N 1
ATOM 3037 C CA . ILE B 1 44 ? -0.701 -24.234 3.848 1 76.62 44 ILE B CA 1
ATOM 3038 C C . ILE B 1 44 ? -0.193 -25.625 4.176 1 76.62 44 ILE B C 1
ATOM 3040 O O . ILE B 1 44 ? 0.983 -25.938 3.961 1 76.62 44 ILE B O 1
ATOM 3044 N N . ASP B 1 45 ? -1.076 -26.375 4.773 1 79.62 45 ASP B N 1
ATOM 3045 C CA . ASP B 1 45 ? -0.791 -27.781 5.035 1 79.62 45 ASP B CA 1
ATOM 3046 C C . ASP B 1 45 ? -1.363 -28.672 3.936 1 79.62 45 ASP B C 1
ATOM 3048 O O . ASP B 1 45 ? -2.562 -28.625 3.656 1 79.62 45 ASP B O 1
ATOM 3052 N N . VAL B 1 46 ? -0.532 -29.297 3.195 1 73.56 46 VAL B N 1
ATOM 3053 C CA . VAL B 1 46 ? -0.951 -30.266 2.184 1 73.56 46 VAL B CA 1
ATOM 3054 C C . VAL B 1 46 ? -0.468 -31.672 2.572 1 73.56 46 VAL B C 1
ATOM 3056 O O . VAL B 1 46 ? 0.733 -31.953 2.541 1 73.56 46 VAL B O 1
ATOM 3059 N N . ASP B 1 47 ? -1.404 -32.562 2.885 1 74.56 47 ASP B N 1
ATOM 3060 C CA . ASP B 1 47 ? -1.126 -33.938 3.262 1 74.56 47 ASP B CA 1
ATOM 3061 C C . ASP B 1 47 ? -0.119 -34 4.41 1 74.56 47 ASP B C 1
ATOM 3063 O O . ASP B 1 47 ? 0.839 -34.781 4.355 1 74.56 47 ASP B O 1
ATOM 3067 N N . GLY B 1 48 ? -0.194 -33.031 5.359 1 76.12 48 GLY B N 1
ATOM 3068 C CA . GLY B 1 48 ? 0.631 -33.031 6.559 1 76.12 48 GLY B CA 1
ATOM 3069 C C . GLY B 1 48 ? 1.955 -32.312 6.383 1 76.12 48 GLY B C 1
ATOM 3070 O O . GLY B 1 48 ? 2.773 -32.281 7.305 1 76.12 48 GLY B O 1
ATOM 3071 N N . SER B 1 49 ? 2.168 -31.859 5.184 1 78 49 SER B N 1
ATOM 3072 C CA . SER B 1 49 ? 3.41 -31.141 4.926 1 78 49 SER B CA 1
ATOM 3073 C C . SER B 1 49 ? 3.146 -29.672 4.66 1 78 49 SER B C 1
ATOM 3075 O O . SER B 1 49 ? 2.227 -29.312 3.914 1 78 49 SER B O 1
ATOM 3077 N N . LEU B 1 50 ? 3.939 -28.844 5.336 1 82.25 50 LEU B N 1
ATOM 3078 C CA . LEU B 1 50 ? 3.84 -27.406 5.156 1 82.25 50 LEU B CA 1
ATOM 3079 C C . LEU B 1 50 ? 4.43 -26.984 3.818 1 82.25 50 LEU B C 1
ATOM 3081 O O . LEU B 1 50 ? 5.523 -27.422 3.451 1 82.25 50 LEU B O 1
ATOM 3085 N N . THR B 1 51 ? 3.607 -26.375 3.061 1 82.44 51 THR B N 1
ATOM 3086 C CA . THR B 1 51 ? 4.082 -25.859 1.781 1 82.44 51 THR B CA 1
ATOM 3087 C C . THR B 1 51 ? 3.465 -24.484 1.489 1 82.44 51 THR B C 1
ATOM 3089 O O . THR B 1 51 ? 2.693 -23.969 2.295 1 82.44 51 THR B O 1
ATOM 3092 N N . ASP B 1 52 ? 3.961 -23.922 0.45 1 86.25 52 ASP B N 1
ATOM 3093 C CA . ASP B 1 52 ? 3.445 -22.625 0.019 1 86.25 52 ASP B CA 1
ATOM 3094 C C . ASP B 1 52 ? 2.354 -22.781 -1.035 1 86.25 52 ASP B C 1
ATOM 3096 O O . ASP B 1 52 ? 2.535 -23.5 -2.018 1 86.25 52 ASP B O 1
ATOM 3100 N N . GLU B 1 53 ? 1.256 -22.156 -0.832 1 81.38 53 GLU B N 1
ATOM 3101 C CA . GLU B 1 53 ? 0.084 -22.312 -1.687 1 81.38 53 GLU B CA 1
ATOM 3102 C C . GLU B 1 53 ? 0.386 -21.906 -3.123 1 81.38 53 GLU B C 1
ATOM 3104 O O . GLU B 1 53 ? 0.022 -22.609 -4.066 1 81.38 53 GLU B O 1
ATOM 3109 N N . ASP B 1 54 ? 1.052 -20.812 -3.311 1 83.44 54 ASP B N 1
ATOM 3110 C CA . ASP B 1 54 ? 1.367 -20.312 -4.645 1 83.44 54 ASP B CA 1
ATOM 3111 C C . ASP B 1 54 ? 2.303 -21.266 -5.383 1 83.44 54 ASP B C 1
ATOM 3113 O O . ASP B 1 54 ? 2.09 -21.578 -6.559 1 83.44 54 ASP B O 1
ATOM 3117 N N . SER B 1 55 ? 3.279 -21.75 -4.695 1 87.88 55 SER B N 1
ATOM 3118 C CA . SER B 1 55 ? 4.262 -22.625 -5.305 1 87.88 55 SER B CA 1
ATOM 3119 C C . SER B 1 55 ? 3.619 -23.938 -5.77 1 87.88 55 SER B C 1
ATOM 3121 O O . SER B 1 55 ? 3.961 -24.453 -6.832 1 87.88 55 SER B O 1
ATOM 3123 N N . GLU B 1 56 ? 2.695 -24.422 -4.98 1 85.75 56 GLU B N 1
ATOM 3124 C CA . GLU B 1 56 ? 2.01 -25.656 -5.355 1 85.75 56 GLU B CA 1
ATOM 3125 C C . GLU B 1 56 ? 1.169 -25.469 -6.613 1 85.75 56 GLU B C 1
ATOM 3127 O O . GLU B 1 56 ? 1.108 -26.344 -7.469 1 85.75 56 GLU B O 1
ATOM 3132 N N . GLY B 1 57 ? 0.505 -24.344 -6.68 1 84.88 57 GLY B N 1
ATOM 3133 C CA . GLY B 1 57 ? -0.284 -24.031 -7.859 1 84.88 57 GLY B CA 1
ATOM 3134 C C . GLY B 1 57 ? 0.546 -23.953 -9.125 1 84.88 57 GLY B C 1
ATOM 3135 O O . GLY B 1 57 ? 0.182 -24.547 -10.148 1 84.88 57 GLY B O 1
ATOM 3136 N N . ILE B 1 58 ? 1.65 -23.312 -9.039 1 89.62 58 ILE B N 1
ATOM 3137 C CA . ILE B 1 58 ? 2.527 -23.125 -10.195 1 89.62 58 ILE B CA 1
ATOM 3138 C C . ILE B 1 58 ? 3.119 -24.469 -10.609 1 89.62 58 ILE B C 1
ATOM 3140 O O . ILE B 1 58 ? 3.16 -24.797 -11.797 1 89.62 58 ILE B O 1
ATOM 3144 N N . LYS B 1 59 ? 3.564 -25.25 -9.625 1 90.38 59 LYS B N 1
ATOM 3145 C CA . LYS B 1 59 ? 4.098 -26.594 -9.906 1 90.38 59 LYS B CA 1
ATOM 3146 C C . LYS B 1 59 ? 3.088 -27.438 -10.672 1 90.38 59 LYS B C 1
ATOM 3148 O O . LYS B 1 59 ? 3.436 -28.062 -11.672 1 90.38 59 LYS B O 1
ATOM 3153 N N . SER B 1 60 ? 1.914 -27.391 -10.188 1 88.69 60 SER B N 1
ATOM 3154 C CA . SER B 1 60 ? 0.853 -28.188 -10.805 1 88.69 60 SER B CA 1
ATOM 3155 C C . SER B 1 60 ? 0.595 -27.75 -12.242 1 88.69 60 SER B C 1
ATOM 3157 O O . SER B 1 60 ? 0.527 -28.578 -13.148 1 88.69 60 SER B O 1
ATOM 3159 N N . LEU B 1 61 ? 0.505 -26.484 -12.469 1 88.88 61 LEU B N 1
ATOM 3160 C CA . LEU B 1 61 ? 0.16 -25.938 -13.781 1 88.88 61 LEU B CA 1
ATOM 3161 C C . LEU B 1 61 ? 1.283 -26.188 -14.781 1 88.88 61 LEU B C 1
ATOM 3163 O O . LEU B 1 61 ? 1.025 -26.375 -15.969 1 88.88 61 LEU B O 1
ATOM 3167 N N . LEU B 1 62 ? 2.562 -26.219 -14.297 1 93.06 62 LEU B N 1
ATOM 3168 C CA . LEU B 1 62 ? 3.703 -26.406 -15.188 1 93.06 62 LEU B CA 1
ATOM 3169 C C . LEU B 1 62 ? 4.133 -27.859 -15.25 1 93.06 62 LEU B C 1
ATOM 3171 O O . LEU B 1 62 ? 5.047 -28.219 -15.992 1 93.06 62 LEU B O 1
ATOM 3175 N N . GLY B 1 63 ? 3.506 -28.719 -14.383 1 93.06 63 GLY B N 1
ATOM 3176 C CA . GLY B 1 63 ? 3.84 -30.141 -14.383 1 93.06 63 GLY B CA 1
ATOM 3177 C C . GLY B 1 63 ? 5.191 -30.422 -13.758 1 93.06 63 GLY B C 1
ATOM 3178 O O . GLY B 1 63 ? 5.918 -31.312 -14.219 1 93.06 63 GLY B O 1
ATOM 3179 N N . ILE B 1 64 ? 5.562 -29.641 -12.828 1 93.44 64 ILE B N 1
ATOM 3180 C CA . ILE B 1 64 ? 6.828 -29.828 -12.125 1 93.44 64 ILE B CA 1
ATOM 3181 C C . ILE B 1 64 ? 6.633 -30.766 -10.945 1 93.44 64 ILE B C 1
ATOM 3183 O O . ILE B 1 64 ? 5.742 -30.562 -10.117 1 93.44 64 ILE B O 1
ATOM 3187 N N . GLU B 1 65 ? 7.473 -31.719 -10.781 1 92.88 65 GLU B N 1
ATOM 3188 C CA . GLU B 1 65 ? 7.254 -32.781 -9.82 1 92.88 65 GLU B CA 1
ATOM 3189 C C . GLU B 1 65 ? 8.234 -32.688 -8.656 1 92.88 65 GLU B C 1
ATOM 3191 O O . GLU B 1 65 ? 8.195 -33.531 -7.738 1 92.88 65 GLU B O 1
ATOM 3196 N N . ASP B 1 66 ? 9.062 -31.75 -8.688 1 94.06 66 ASP B N 1
ATOM 3197 C CA . ASP B 1 66 ? 10.023 -31.594 -7.598 1 94.06 66 ASP B CA 1
ATOM 3198 C C . ASP B 1 66 ? 9.312 -31.547 -6.242 1 94.06 66 ASP B C 1
ATOM 3200 O O . ASP B 1 66 ? 8.195 -31.031 -6.141 1 94.06 66 ASP B O 1
ATOM 3204 N N . SER B 1 67 ? 9.961 -32.094 -5.238 1 92.88 67 SER B N 1
ATOM 3205 C CA . SER B 1 67 ? 9.391 -32.094 -3.895 1 92.88 67 SER B CA 1
ATOM 3206 C C . SER B 1 67 ? 9.211 -30.688 -3.357 1 92.88 67 SER B C 1
ATOM 3208 O O . SER B 1 67 ? 10.078 -29.828 -3.549 1 92.88 67 SER B O 1
ATOM 3210 N N . ALA B 1 68 ? 8.125 -30.5 -2.6 1 91.31 68 ALA B N 1
ATOM 3211 C CA . ALA B 1 68 ? 7.758 -29.188 -2.055 1 91.31 68 ALA B CA 1
ATOM 3212 C C . ALA B 1 68 ? 8.867 -28.641 -1.158 1 91.31 68 ALA B C 1
ATOM 3214 O O . ALA B 1 68 ? 9.109 -27.438 -1.134 1 91.31 68 ALA B O 1
ATOM 3215 N N . LYS B 1 69 ? 9.555 -29.531 -0.483 1 92.5 69 LYS B N 1
ATOM 3216 C CA . LYS B 1 69 ? 10.562 -29.094 0.483 1 92.5 69 LYS B CA 1
ATOM 3217 C C . LYS B 1 69 ? 11.742 -28.438 -0.215 1 92.5 69 LYS B C 1
ATOM 3219 O O . LYS B 1 69 ? 12.445 -27.609 0.387 1 92.5 69 LYS B O 1
ATOM 3224 N N . TYR B 1 70 ? 11.961 -28.812 -1.501 1 94.81 70 TYR B N 1
ATOM 3225 C CA . TYR B 1 70 ? 13.055 -28.203 -2.246 1 94.81 70 TYR B CA 1
ATOM 3226 C C . TYR B 1 70 ? 12.562 -27 -3.055 1 94.81 70 TYR B C 1
ATOM 3228 O O . TYR B 1 70 ? 13.328 -26.094 -3.352 1 94.81 70 TYR B O 1
ATOM 3236 N N . VAL B 1 71 ? 11.297 -26.984 -3.391 1 95.38 71 VAL B N 1
ATOM 3237 C CA . VAL B 1 71 ? 10.711 -25.875 -4.141 1 95.38 71 VAL B CA 1
ATOM 3238 C C . VAL B 1 71 ? 10.586 -24.656 -3.238 1 95.38 71 VAL B C 1
ATOM 3240 O O . VAL B 1 71 ? 10.875 -23.531 -3.658 1 95.38 71 VAL B O 1
ATOM 3243 N N . THR B 1 72 ? 10.148 -24.891 -2.033 1 95.69 72 THR B N 1
ATOM 3244 C CA . THR B 1 72 ? 10.078 -23.844 -1.008 1 95.69 72 THR B CA 1
ATOM 3245 C C . THR B 1 72 ? 10.797 -24.297 0.26 1 95.69 72 THR B C 1
ATOM 3247 O O . THR B 1 72 ? 10.164 -24.719 1.227 1 95.69 72 THR B O 1
ATOM 3250 N N . PRO B 1 73 ? 12.055 -24.047 0.305 1 95.38 73 PRO B N 1
ATOM 3251 C CA . PRO B 1 73 ? 12.852 -24.641 1.381 1 95.38 73 PRO B CA 1
ATOM 3252 C C . PRO B 1 73 ? 12.742 -23.859 2.689 1 95.38 73 PRO B C 1
ATOM 3254 O O . PRO B 1 73 ? 13.086 -24.375 3.754 1 95.38 73 PRO B O 1
ATOM 3257 N N . ILE B 1 74 ? 12.383 -22.656 2.625 1 95.44 74 ILE B N 1
ATOM 3258 C CA . ILE B 1 74 ? 12.344 -21.828 3.826 1 95.44 74 ILE B CA 1
ATOM 3259 C C . ILE B 1 74 ? 10.93 -21.281 4.035 1 95.44 74 ILE B C 1
ATOM 3261 O O . ILE B 1 74 ? 10.359 -20.656 3.137 1 95.44 74 ILE B O 1
ATOM 3265 N N . HIS B 1 75 ? 10.367 -21.516 5.188 1 91.81 75 HIS B N 1
ATOM 3266 C CA . HIS B 1 75 ? 9.023 -21.062 5.551 1 91.81 75 HIS B CA 1
ATOM 3267 C C . HIS B 1 75 ? 9.07 -19.953 6.582 1 91.81 75 HIS B C 1
ATOM 3269 O O . HIS B 1 75 ? 9.734 -20.078 7.613 1 91.81 75 HIS B O 1
ATOM 3275 N N . LEU B 1 76 ? 8.414 -18.859 6.25 1 88.44 76 LEU B N 1
ATOM 3276 C CA . LEU B 1 76 ? 8.352 -17.75 7.195 1 88.44 76 LEU B CA 1
ATOM 3277 C C . LEU B 1 76 ? 7.355 -18.047 8.312 1 88.44 76 LEU B C 1
ATOM 3279 O O . LEU B 1 76 ? 6.203 -17.609 8.242 1 88.44 76 LEU B O 1
ATOM 3283 N N . THR B 1 77 ? 7.828 -18.703 9.359 1 87.81 77 THR B N 1
ATOM 3284 C CA . THR B 1 77 ? 7.016 -19 10.531 1 87.81 77 THR B CA 1
ATOM 3285 C C . THR B 1 77 ? 7.309 -18.031 11.664 1 87.81 77 THR B C 1
ATOM 3287 O O . THR B 1 77 ? 8.32 -17.328 11.633 1 87.81 77 THR B O 1
ATOM 3290 N N . ASP B 1 78 ? 6.426 -17.984 12.625 1 87.69 78 ASP B N 1
ATOM 3291 C CA . ASP B 1 78 ? 6.641 -17.141 13.797 1 87.69 78 ASP B CA 1
ATOM 3292 C C . ASP B 1 78 ? 7.922 -17.531 14.531 1 87.69 78 ASP B C 1
ATOM 3294 O O . ASP B 1 78 ? 8.656 -16.656 15.016 1 87.69 78 ASP B O 1
ATOM 3298 N N . SER B 1 79 ? 8.133 -18.828 14.555 1 90.19 79 SER B N 1
ATOM 3299 C CA . SER B 1 79 ? 9.336 -19.312 15.211 1 90.19 79 SER B CA 1
ATOM 3300 C C . SER B 1 79 ? 10.594 -18.828 14.492 1 90.19 79 SER B C 1
ATOM 3302 O O . SER B 1 79 ? 11.57 -18.438 15.125 1 90.19 79 SER B O 1
ATOM 3304 N N . LEU B 1 80 ? 10.57 -18.844 13.188 1 91.88 80 LEU B N 1
ATOM 3305 C CA . LEU B 1 80 ? 11.719 -18.375 12.422 1 91.88 80 LEU B CA 1
ATOM 3306 C C . LEU B 1 80 ? 11.93 -16.875 12.617 1 91.88 80 LEU B C 1
ATOM 3308 O O . LEU B 1 80 ? 13.062 -16.406 12.711 1 91.88 80 LEU B O 1
ATOM 3312 N N . ILE B 1 81 ? 10.836 -16.156 12.688 1 91.31 81 ILE B N 1
ATOM 3313 C CA . ILE B 1 81 ? 10.898 -14.719 12.93 1 91.31 81 ILE B CA 1
ATOM 3314 C C . ILE B 1 81 ? 11.586 -14.453 14.266 1 91.31 81 ILE B C 1
ATOM 3316 O O . ILE B 1 81 ? 12.531 -13.664 14.336 1 91.31 81 ILE B O 1
ATOM 3320 N N . ASP B 1 82 ? 11.156 -15.172 15.242 1 91.94 82 ASP B N 1
ATOM 3321 C CA . ASP B 1 82 ? 11.711 -14.992 16.578 1 91.94 82 ASP B CA 1
ATOM 3322 C C . ASP B 1 82 ? 13.195 -15.344 16.609 1 91.94 82 ASP B C 1
ATOM 3324 O O . ASP B 1 82 ? 14 -14.617 17.203 1 91.94 82 ASP B O 1
ATOM 3328 N N . ASP B 1 83 ? 13.5 -16.406 16 1 93.81 83 ASP B N 1
ATOM 3329 C CA . ASP B 1 83 ? 14.891 -16.844 15.961 1 93.81 83 ASP B CA 1
ATOM 3330 C C . ASP B 1 83 ? 15.766 -15.805 15.258 1 93.81 83 ASP B C 1
ATOM 3332 O O . ASP B 1 83 ? 16.859 -15.469 15.734 1 93.81 83 ASP B O 1
ATOM 3336 N N . ALA B 1 84 ? 15.273 -15.312 14.148 1 92.81 84 ALA B N 1
ATOM 3337 C CA . ALA B 1 84 ? 16.016 -14.305 13.398 1 92.81 84 ALA B CA 1
ATOM 3338 C C . ALA B 1 84 ? 16.25 -13.047 14.234 1 92.81 84 ALA B C 1
ATOM 3340 O O . ALA B 1 84 ? 17.359 -12.523 14.289 1 92.81 84 ALA B O 1
ATOM 3341 N N . LEU B 1 85 ? 15.258 -12.68 14.945 1 93.69 85 LEU B N 1
ATOM 3342 C CA . LEU B 1 85 ? 15.32 -11.445 15.727 1 93.69 85 LEU B CA 1
ATOM 3343 C C . LEU B 1 85 ? 16.219 -11.617 16.953 1 93.69 85 LEU B C 1
ATOM 3345 O O . LEU B 1 85 ? 16.844 -10.656 17.406 1 93.69 85 LEU B O 1
ATOM 3349 N N . LYS B 1 86 ? 16.312 -12.82 17.422 1 93 86 LYS B N 1
ATOM 3350 C CA . LYS B 1 86 ? 17.125 -13.102 18.594 1 93 86 LYS B CA 1
ATOM 3351 C C . LYS B 1 86 ? 18.562 -13.453 18.203 1 93 86 LYS B C 1
ATOM 3353 O O . LYS B 1 86 ? 19.406 -13.648 19.062 1 93 86 LYS B O 1
ATOM 3358 N N . GLY B 1 87 ? 18.766 -13.586 16.891 1 90.62 87 GLY B N 1
ATOM 3359 C CA . GLY B 1 87 ? 20.109 -13.836 16.422 1 90.62 87 GLY B CA 1
ATOM 3360 C C . GLY B 1 87 ? 20.484 -15.305 16.438 1 90.62 87 GLY B C 1
ATOM 3361 O O . GLY B 1 87 ? 21.672 -15.656 16.484 1 90.62 87 GLY B O 1
ATOM 3362 N N . VAL B 1 88 ? 19.5 -16.125 16.484 1 91.5 88 VAL B N 1
ATOM 3363 C CA . VAL B 1 88 ? 19.734 -17.562 16.453 1 91.5 88 VAL B CA 1
ATOM 3364 C C . VAL B 1 88 ? 20.062 -18 15.023 1 91.5 88 VAL B C 1
ATOM 3366 O O . VAL B 1 88 ? 19.312 -17.719 14.094 1 91.5 88 VAL B O 1
ATOM 3369 N N . GLU B 1 89 ? 21.141 -18.625 14.891 1 88.62 89 GLU B N 1
ATOM 3370 C CA . GLU B 1 89 ? 21.578 -19.062 13.562 1 88.62 89 GLU B CA 1
ATOM 3371 C C . GLU B 1 89 ? 20.781 -20.281 13.109 1 88.62 89 GLU B C 1
ATOM 3373 O O . GLU B 1 89 ? 20.578 -21.219 13.875 1 88.62 89 GLU B O 1
ATOM 3378 N N . LYS B 1 90 ? 20.203 -20.359 11.852 1 90.38 90 LYS B N 1
ATOM 3379 C CA . LYS B 1 90 ? 19.359 -21.453 11.359 1 90.38 90 LYS B CA 1
ATOM 3380 C C . LYS B 1 90 ? 19.906 -22.016 10.047 1 90.38 90 LYS B C 1
ATOM 3382 O O . LYS B 1 90 ? 19.234 -22.812 9.383 1 90.38 90 LYS B O 1
ATOM 3387 N N . ASP B 1 91 ? 21.156 -21.719 9.641 1 93.75 91 ASP B N 1
ATOM 3388 C CA . ASP B 1 91 ? 21.797 -22.219 8.438 1 93.75 91 ASP B CA 1
ATOM 3389 C C . ASP B 1 91 ? 20.906 -22.031 7.215 1 93.75 91 ASP B C 1
ATOM 3391 O O . ASP B 1 91 ? 20.75 -22.953 6.41 1 93.75 91 ASP B O 1
ATOM 3395 N N . LEU B 1 92 ? 20.203 -21.047 7.012 1 96.38 92 LEU B N 1
ATOM 3396 C CA . LEU B 1 92 ? 19.266 -20.797 5.941 1 96.38 92 LEU B CA 1
ATOM 3397 C C . LEU B 1 92 ? 19.969 -20.734 4.59 1 96.38 92 LEU B C 1
ATOM 3399 O O . LEU B 1 92 ? 19.406 -21.172 3.576 1 96.38 92 LEU B O 1
ATOM 3403 N N . ASP B 1 93 ? 21.234 -20.281 4.586 1 96.94 93 ASP B N 1
ATOM 3404 C CA . ASP B 1 93 ? 22 -20.234 3.348 1 96.94 93 ASP B CA 1
ATOM 3405 C C . ASP B 1 93 ? 22.234 -21.625 2.7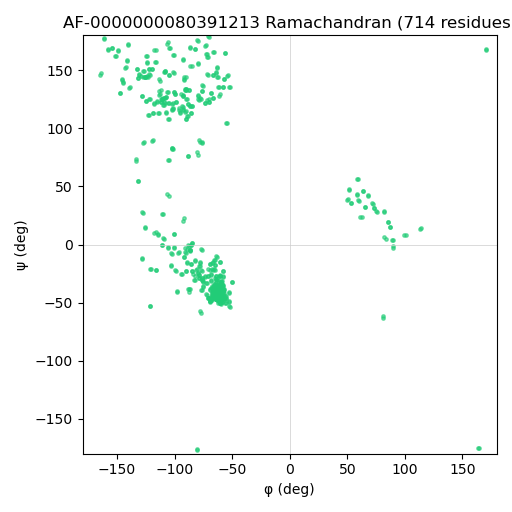91 1 96.94 93 ASP B C 1
ATOM 3407 O O . ASP B 1 93 ? 22.078 -21.859 1.589 1 96.94 93 ASP B O 1
ATOM 3411 N N . LYS B 1 94 ? 22.594 -22.5 3.68 1 97.31 94 LYS B N 1
ATOM 3412 C CA . LYS B 1 94 ? 22.844 -23.875 3.268 1 97.31 94 LYS B CA 1
ATOM 3413 C C . LYS B 1 94 ? 21.562 -24.547 2.766 1 97.31 94 LYS B C 1
ATOM 3415 O O . LYS B 1 94 ? 21.578 -25.25 1.753 1 97.31 94 LYS B O 1
ATOM 3420 N N . ARG B 1 95 ? 20.5 -24.328 3.484 1 97 95 ARG B N 1
ATOM 3421 C CA . ARG B 1 95 ? 19.203 -24.875 3.07 1 97 95 ARG B CA 1
ATOM 3422 C C . ARG B 1 95 ? 18.828 -24.391 1.678 1 97 95 ARG B C 1
ATOM 3424 O O . ARG B 1 95 ? 18.375 -25.188 0.845 1 97 95 ARG B O 1
ATOM 3431 N N . LEU B 1 96 ? 19 -23.109 1.438 1 98 96 LEU B N 1
ATOM 3432 C CA . LEU B 1 96 ? 18.719 -22.484 0.146 1 98 96 LEU B CA 1
ATOM 3433 C C . LEU B 1 96 ? 19.562 -23.109 -0.955 1 98 96 LEU B C 1
ATOM 3435 O O . LEU B 1 96 ? 19.031 -23.562 -1.975 1 98 96 LEU B O 1
ATOM 3439 N N . SER B 1 97 ? 20.844 -23.188 -0.742 1 98.12 97 SER B N 1
ATOM 3440 C CA . SER B 1 97 ? 21.766 -23.703 -1.743 1 98.12 97 SER B CA 1
ATOM 3441 C C . SER B 1 97 ? 21.531 -25.172 -2.023 1 98.12 97 SER B C 1
ATOM 3443 O O . SER B 1 97 ? 21.578 -25.609 -3.176 1 98.12 97 SER B O 1
ATOM 3445 N N . ASP B 1 98 ? 21.281 -25.938 -0.928 1 98.19 98 ASP B N 1
ATOM 3446 C CA . ASP B 1 98 ? 21 -27.359 -1.084 1 98.19 98 ASP B CA 1
ATOM 3447 C C . ASP B 1 98 ? 19.75 -27.594 -1.913 1 98.19 98 ASP B C 1
ATOM 3449 O O . ASP B 1 98 ? 19.75 -28.422 -2.834 1 98.19 98 ASP B O 1
ATOM 3453 N N . ALA B 1 99 ? 18.75 -26.891 -1.583 1 97.81 99 ALA B N 1
ATOM 3454 C CA . ALA B 1 99 ? 17.484 -27.047 -2.305 1 97.81 99 ALA B CA 1
ATOM 3455 C C . ALA B 1 99 ? 17.656 -26.672 -3.775 1 97.81 99 ALA B C 1
ATOM 3457 O O . ALA B 1 99 ? 17.172 -27.375 -4.66 1 97.81 99 ALA B O 1
ATOM 3458 N N . PHE B 1 100 ? 18.344 -25.625 -4.047 1 98.38 100 PHE B N 1
ATOM 3459 C CA . PHE B 1 100 ? 18.562 -25.156 -5.414 1 98.38 100 PHE B CA 1
ATOM 3460 C C . PHE B 1 100 ? 19.344 -26.203 -6.215 1 98.38 100 PHE B C 1
ATOM 3462 O O . PHE B 1 100 ? 19.031 -26.453 -7.379 1 98.38 100 PHE B O 1
ATOM 3469 N N . SER B 1 101 ? 20.281 -26.734 -5.531 1 97.94 101 SER B N 1
ATOM 3470 C CA . SER B 1 101 ? 21.094 -27.766 -6.176 1 97.94 101 SER B CA 1
ATOM 3471 C C . SER B 1 101 ? 20.234 -28.953 -6.586 1 97.94 101 SER B C 1
ATOM 3473 O O . SER B 1 101 ? 20.422 -29.516 -7.668 1 97.94 101 SER B O 1
ATOM 3475 N N . VAL B 1 102 ? 19.344 -29.312 -5.793 1 97.56 102 VAL B N 1
ATOM 3476 C CA . VAL B 1 102 ? 18.469 -30.453 -6.059 1 97.56 102 VAL B CA 1
ATOM 3477 C C . VAL B 1 102 ? 17.516 -30.109 -7.199 1 97.56 102 VAL B C 1
ATOM 3479 O O . VAL B 1 102 ? 17.391 -30.875 -8.156 1 97.56 102 VAL B O 1
ATOM 3482 N N . ILE B 1 103 ? 16.906 -28.953 -7.172 1 96.06 103 ILE B N 1
ATOM 3483 C CA . ILE B 1 103 ? 15.867 -28.562 -8.125 1 96.06 103 ILE B CA 1
ATOM 3484 C C . ILE B 1 103 ? 16.5 -28.328 -9.5 1 96.06 103 ILE B C 1
ATOM 3486 O O . ILE B 1 103 ? 15.82 -28.453 -10.523 1 96.06 103 ILE B O 1
ATOM 3490 N N . SER B 1 104 ? 17.703 -27.984 -9.484 1 96.19 104 SER B N 1
ATOM 3491 C CA . SER B 1 104 ? 18.391 -27.609 -10.719 1 96.19 104 SER B CA 1
ATOM 3492 C C . SER B 1 104 ? 18.781 -28.844 -11.523 1 96.19 104 SER B C 1
ATOM 3494 O O . SER B 1 104 ? 19.109 -28.734 -12.703 1 96.19 104 SER B O 1
ATOM 3496 N N . LYS B 1 105 ? 18.75 -29.984 -10.898 1 95.69 105 LYS B N 1
ATOM 3497 C CA . LYS B 1 105 ? 19.188 -31.203 -11.578 1 95.69 105 LYS B CA 1
ATOM 3498 C C . LYS B 1 105 ? 18.328 -31.484 -12.805 1 95.69 105 LYS B C 1
ATOM 3500 O O . LYS B 1 105 ? 17.094 -31.469 -12.719 1 95.69 105 LYS B O 1
ATOM 3505 N N . GLU B 1 106 ? 18.984 -31.688 -13.945 1 94.81 106 GLU B N 1
ATOM 3506 C CA . GLU B 1 106 ? 18.391 -32.094 -15.211 1 94.81 106 GLU B CA 1
ATOM 3507 C C . GLU B 1 106 ? 17.406 -31.047 -15.727 1 94.81 106 GLU B C 1
ATOM 3509 O O . GLU B 1 106 ? 16.406 -31.391 -16.359 1 94.81 106 GLU B O 1
ATOM 3514 N N . LYS B 1 107 ? 17.547 -29.828 -15.328 1 97.25 107 LYS B N 1
ATOM 3515 C CA . LYS B 1 107 ? 16.734 -28.734 -15.844 1 97.25 107 LYS B CA 1
ATOM 3516 C C . LYS B 1 107 ? 17.547 -27.812 -16.75 1 97.25 107 LYS B C 1
ATOM 3518 O O . LYS B 1 107 ? 18.766 -27.703 -16.609 1 97.25 107 LYS B O 1
ATOM 3523 N N . ASP B 1 108 ? 16.922 -27.25 -17.703 1 97 108 ASP B N 1
ATOM 3524 C CA . ASP B 1 108 ? 17.547 -26.281 -18.578 1 97 108 ASP B CA 1
ATOM 3525 C C . ASP B 1 108 ? 17.422 -24.859 -18.016 1 97 108 ASP B C 1
ATOM 3527 O O . ASP B 1 108 ? 18.359 -24.062 -18.125 1 97 108 ASP B O 1
ATOM 3531 N N . VAL B 1 109 ? 16.297 -24.531 -17.422 1 97.75 109 VAL B N 1
ATOM 3532 C CA . VAL B 1 109 ? 16.031 -23.203 -16.891 1 97.75 109 VAL B CA 1
ATOM 3533 C C . VAL B 1 109 ? 15.297 -23.328 -15.555 1 97.75 109 VAL B C 1
ATOM 3535 O O . VAL B 1 109 ? 14.359 -24.125 -15.43 1 97.75 109 VAL B O 1
ATOM 3538 N N . ILE B 1 110 ? 15.688 -22.578 -14.547 1 98.06 110 ILE B N 1
ATOM 3539 C CA . ILE B 1 110 ? 14.992 -22.5 -13.266 1 98.06 110 ILE B CA 1
ATOM 3540 C C . ILE B 1 110 ? 14.445 -21.094 -13.062 1 98.06 110 ILE B C 1
ATOM 3542 O O . ILE B 1 110 ? 15.188 -20.109 -13.141 1 98.06 110 ILE B O 1
ATOM 3546 N N . PHE B 1 111 ? 13.18 -20.984 -12.859 1 97.94 111 PHE B N 1
ATOM 3547 C CA . PHE B 1 111 ? 12.57 -19.734 -12.438 1 97.94 111 PHE B CA 1
ATOM 3548 C C . PHE B 1 111 ? 12.461 -19.672 -10.914 1 97.94 111 PHE B C 1
ATOM 3550 O O . PHE B 1 111 ? 11.828 -20.531 -10.297 1 97.94 111 PHE B O 1
ATOM 3557 N N . VAL B 1 112 ? 13.102 -18.719 -10.352 1 98.06 112 VAL B N 1
ATOM 3558 C CA . VAL B 1 112 ? 13.055 -18.484 -8.906 1 98.06 112 VAL B CA 1
ATOM 3559 C C . VAL B 1 112 ? 12.117 -17.312 -8.602 1 98.06 112 VAL B C 1
ATOM 3561 O O . VAL B 1 112 ? 12.352 -16.188 -9.047 1 98.06 112 VAL B O 1
ATOM 3564 N N . GLU B 1 113 ? 11.047 -17.562 -7.891 1 96.81 113 GLU B N 1
ATOM 3565 C CA . GLU B 1 113 ? 10.062 -16.547 -7.555 1 96.81 113 GLU B CA 1
ATOM 3566 C C . GLU B 1 113 ? 10.43 -15.828 -6.258 1 96.81 113 GLU B C 1
ATOM 3568 O O . GLU B 1 113 ? 10.594 -16.469 -5.215 1 96.81 113 GLU B O 1
ATOM 3573 N N . GLY B 1 114 ? 10.594 -14.562 -6.348 1 96.31 114 GLY B N 1
ATOM 3574 C CA . GLY B 1 114 ? 10.938 -13.766 -5.18 1 96.31 114 GLY B CA 1
ATOM 3575 C C . GLY B 1 114 ? 9.789 -13.641 -4.191 1 96.31 114 GLY B C 1
ATOM 3576 O O . GLY B 1 114 ? 8.703 -14.164 -4.426 1 96.31 114 GLY B O 1
ATOM 3577 N N . THR B 1 115 ? 10.109 -12.945 -3.141 1 90.25 115 THR B N 1
ATOM 3578 C CA . THR B 1 115 ? 9.125 -12.734 -2.082 1 90.25 115 THR B CA 1
ATOM 3579 C C . THR B 1 115 ? 8.164 -11.609 -2.453 1 90.25 115 THR B C 1
ATOM 3581 O O . THR B 1 115 ? 8.156 -11.141 -3.594 1 90.25 115 THR B O 1
ATOM 3584 N N . GLY B 1 116 ? 7.242 -11.242 -1.54 1 86.94 116 GLY B N 1
ATOM 3585 C CA . GLY B 1 116 ? 6.215 -10.242 -1.767 1 86.94 116 GLY B CA 1
ATOM 3586 C C . GLY B 1 116 ? 6.762 -8.938 -2.324 1 86.94 116 GLY B C 1
ATOM 3587 O O . GLY B 1 116 ? 6.094 -8.266 -3.117 1 86.94 116 GLY B O 1
ATOM 3588 N N . CYS B 1 117 ? 7.961 -8.57 -1.961 1 91.69 117 CYS B N 1
ATOM 3589 C CA . CYS B 1 117 ? 8.648 -7.398 -2.49 1 91.69 117 CYS B CA 1
ATOM 3590 C C . CYS B 1 117 ? 10.156 -7.621 -2.52 1 91.69 117 CYS B C 1
ATOM 3592 O O . CYS B 1 117 ? 10.656 -8.578 -1.93 1 91.69 117 CYS B O 1
ATOM 3594 N N . ILE B 1 118 ? 10.859 -6.793 -3.172 1 95.25 118 ILE B N 1
ATOM 3595 C CA . ILE B 1 118 ? 12.273 -6.977 -3.482 1 95.25 118 ILE B CA 1
ATOM 3596 C C . ILE B 1 118 ? 13.078 -7.059 -2.188 1 95.25 118 ILE B C 1
ATOM 3598 O O . ILE B 1 118 ? 14.109 -7.738 -2.131 1 95.25 118 ILE B O 1
ATOM 3602 N N . GLY B 1 119 ? 12.617 -6.461 -1.151 1 93.44 119 GLY B N 1
ATOM 3603 C CA . GLY B 1 119 ? 13.328 -6.461 0.12 1 93.44 119 GLY B CA 1
ATOM 3604 C C . GLY B 1 119 ? 12.773 -7.473 1.106 1 93.44 119 GLY B C 1
ATOM 3605 O O . GLY B 1 119 ? 13.281 -7.598 2.225 1 93.44 119 GLY B O 1
ATOM 3606 N N . GLY B 1 120 ? 11.719 -8.164 0.691 1 92.62 120 GLY B N 1
ATOM 3607 C CA . GLY B 1 120 ? 11.148 -9.172 1.57 1 92.62 120 GLY B CA 1
ATOM 3608 C C . GLY B 1 120 ? 12.141 -10.242 1.973 1 92.62 120 GLY B C 1
ATOM 3609 O O . GLY B 1 120 ? 12.922 -10.711 1.144 1 92.62 120 GLY B O 1
ATOM 3610 N N . GLY B 1 121 ? 12.141 -10.594 3.32 1 93.75 121 GLY B N 1
ATOM 3611 C CA . GLY B 1 121 ? 13.047 -11.609 3.826 1 93.75 121 GLY B CA 1
ATOM 3612 C C . GLY B 1 121 ? 14.383 -11.055 4.277 1 93.75 121 GLY B C 1
ATOM 3613 O O . GLY B 1 121 ? 15.258 -11.805 4.707 1 93.75 121 GLY B O 1
ATOM 3614 N N . SER B 1 122 ? 14.539 -9.758 4.23 1 94.06 122 SER B N 1
ATOM 3615 C CA . SER B 1 122 ? 15.797 -9.133 4.617 1 94.06 122 SER B CA 1
ATOM 3616 C C . SER B 1 122 ? 16.156 -9.477 6.059 1 94.06 122 SER B C 1
ATOM 3618 O O . SER B 1 122 ? 17.344 -9.617 6.387 1 94.06 122 SER B O 1
ATOM 3620 N N . MET B 1 123 ? 15.211 -9.602 6.891 1 93.31 123 MET B N 1
ATOM 3621 C CA . MET B 1 123 ? 15.445 -9.922 8.297 1 93.31 123 MET B CA 1
ATOM 3622 C C . MET B 1 123 ? 16.203 -11.242 8.43 1 93.31 123 MET B C 1
ATOM 3624 O O . MET B 1 123 ? 16.938 -11.445 9.398 1 93.31 123 MET B O 1
ATOM 3628 N N . TYR B 1 124 ? 16.125 -12.109 7.383 1 94 124 TYR B N 1
ATOM 3629 C CA . TYR B 1 124 ? 16.75 -13.43 7.398 1 94 124 TYR B CA 1
ATOM 3630 C C . TYR B 1 124 ? 18 -13.453 6.523 1 94 124 TYR B C 1
ATOM 3632 O O . TYR B 1 124 ? 18.641 -14.5 6.379 1 94 124 TYR B O 1
ATOM 3640 N N . GLY B 1 125 ? 18.266 -12.344 5.879 1 93.94 125 GLY B N 1
ATOM 3641 C CA . GLY B 1 125 ? 19.312 -12.336 4.879 1 93.94 125 GLY B CA 1
ATOM 3642 C C . GLY B 1 125 ? 18.906 -13.008 3.582 1 93.94 125 GLY B C 1
ATOM 3643 O O . GLY B 1 125 ? 19.75 -13.609 2.904 1 93.94 125 GLY B O 1
ATOM 3644 N N . LEU B 1 126 ? 17.609 -12.938 3.336 1 96.19 126 LEU B N 1
ATOM 3645 C CA . LEU B 1 126 ? 17.094 -13.656 2.18 1 96.19 126 LEU B CA 1
ATOM 3646 C C . LEU B 1 126 ? 16.25 -12.734 1.297 1 96.19 126 LEU B C 1
ATOM 3648 O O . LEU B 1 126 ? 15.273 -13.172 0.685 1 96.19 126 LEU B O 1
ATOM 3652 N N . SER B 1 127 ? 16.547 -11.406 1.316 1 95.94 127 SER B N 1
ATOM 3653 C CA . SER B 1 127 ? 15.914 -10.555 0.322 1 95.94 127 SER B CA 1
ATOM 3654 C C . SER B 1 127 ? 16.188 -11.047 -1.094 1 95.94 127 SER B C 1
ATOM 3656 O O . SER B 1 127 ? 17.078 -11.867 -1.305 1 95.94 127 SER B O 1
ATOM 3658 N N . ASP B 1 128 ? 15.445 -10.555 -2.037 1 97.19 128 ASP B N 1
ATOM 3659 C CA . ASP B 1 128 ? 15.594 -11.016 -3.412 1 97.19 128 ASP B CA 1
ATOM 3660 C C . ASP B 1 128 ? 17.031 -10.82 -3.906 1 97.19 128 ASP B C 1
ATOM 3662 O O . ASP B 1 128 ? 17.625 -11.742 -4.461 1 97.19 128 ASP B O 1
ATOM 3666 N N . PRO B 1 129 ? 17.641 -9.617 -3.684 1 97.12 129 PRO B N 1
ATOM 3667 C CA . PRO B 1 129 ? 19.031 -9.469 -4.113 1 97.12 129 PRO B CA 1
ATOM 3668 C C . PRO B 1 129 ? 19.984 -10.398 -3.369 1 97.12 129 PRO B C 1
ATOM 3670 O O . PRO B 1 129 ? 20.953 -10.898 -3.953 1 97.12 129 PRO B O 1
ATOM 3673 N N . GLU B 1 130 ? 19.734 -10.641 -2.135 1 96.62 130 GLU B N 1
ATOM 3674 C CA . GLU B 1 130 ? 20.594 -11.539 -1.362 1 96.62 130 GLU B CA 1
ATOM 3675 C C . GLU B 1 130 ? 20.469 -12.977 -1.863 1 96.62 130 GLU B C 1
ATOM 3677 O O . GLU B 1 130 ? 21.484 -13.68 -1.999 1 96.62 130 GLU B O 1
ATOM 3682 N N . VAL B 1 131 ? 19.25 -13.391 -2.121 1 97.62 131 VAL B N 1
ATOM 3683 C CA . VAL B 1 131 ? 19.031 -14.727 -2.664 1 97.62 131 VAL B CA 1
ATOM 3684 C C . VAL B 1 131 ? 19.719 -14.859 -4.02 1 97.62 131 VAL B C 1
ATOM 3686 O O . VAL B 1 131 ? 20.406 -15.852 -4.277 1 97.62 131 VAL B O 1
ATOM 3689 N N . ALA B 1 132 ? 19.547 -13.875 -4.875 1 97.81 132 ALA B N 1
ATOM 3690 C CA . ALA B 1 132 ? 20.203 -13.891 -6.188 1 97.81 132 ALA B CA 1
ATOM 3691 C C . ALA B 1 132 ? 21.719 -14.008 -6.047 1 97.81 132 ALA B C 1
ATOM 3693 O O . ALA B 1 132 ? 22.359 -14.781 -6.762 1 97.81 132 ALA B O 1
ATOM 3694 N N . SER B 1 133 ? 22.25 -13.219 -5.148 1 97.06 133 SER B N 1
ATOM 3695 C CA . SER B 1 133 ? 23.688 -13.234 -4.914 1 97.06 133 SER B CA 1
ATOM 3696 C C . SER B 1 133 ? 24.156 -14.594 -4.406 1 97.06 133 SER B C 1
ATOM 3698 O O . SER B 1 133 ? 25.141 -15.141 -4.902 1 97.06 133 SER B O 1
ATOM 3700 N N . LYS B 1 134 ? 23.484 -15.148 -3.424 1 97.06 134 LYS B N 1
ATOM 3701 C CA . LYS B 1 134 ? 23.844 -16.422 -2.807 1 97.06 134 LYS B CA 1
ATOM 3702 C C . LYS B 1 134 ? 23.797 -17.562 -3.824 1 97.06 134 LYS B C 1
ATOM 3704 O O . LYS B 1 134 ? 24.609 -18.484 -3.773 1 97.06 134 LYS B O 1
ATOM 3709 N N . LEU B 1 135 ? 22.844 -17.469 -4.727 1 97.5 135 LEU B N 1
ATOM 3710 C CA . LEU B 1 135 ? 22.688 -18.531 -5.723 1 97.5 135 LEU B CA 1
ATOM 3711 C C . LEU B 1 135 ? 23.484 -18.219 -6.98 1 97.5 135 LEU B C 1
ATOM 3713 O O . LEU B 1 135 ? 23.609 -19.062 -7.867 1 97.5 135 LEU B O 1
ATOM 3717 N N . GLY B 1 136 ? 23.984 -17.031 -7.094 1 96.12 136 GLY B N 1
ATOM 3718 C CA . GLY B 1 136 ? 24.734 -16.625 -8.273 1 96.12 136 GLY B CA 1
ATOM 3719 C C . GLY B 1 136 ? 23.875 -16.516 -9.523 1 96.12 136 GLY B C 1
ATOM 3720 O O . GLY B 1 136 ? 24.266 -17 -10.586 1 96.12 136 GLY B O 1
ATOM 3721 N N . ILE B 1 137 ? 22.719 -15.961 -9.367 1 97.12 137 ILE B N 1
ATOM 3722 C CA . ILE B 1 137 ? 21.828 -15.914 -10.508 1 97.12 137 ILE B CA 1
ATOM 3723 C C . ILE B 1 137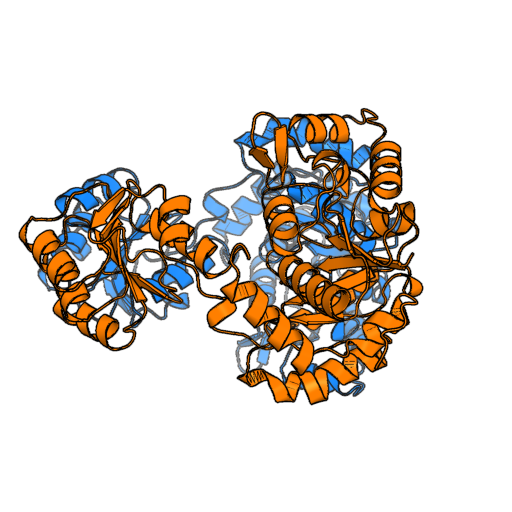 ? 21.391 -14.477 -10.773 1 97.12 137 ILE B C 1
ATOM 3725 O O . ILE B 1 137 ? 21.5 -13.617 -9.891 1 97.12 137 ILE B O 1
ATOM 3729 N N . ALA B 1 138 ? 20.875 -14.172 -11.969 1 97.06 138 ALA B N 1
ATOM 3730 C CA . ALA B 1 138 ? 20.406 -12.852 -12.367 1 97.06 138 ALA B CA 1
ATOM 3731 C C . ALA B 1 138 ? 18.984 -12.602 -11.867 1 97.06 138 ALA B C 1
ATOM 3733 O O . ALA B 1 138 ? 18.312 -13.523 -11.383 1 97.06 138 ALA B O 1
ATOM 3734 N N . MET B 1 139 ? 18.578 -11.336 -11.984 1 98.06 139 MET B N 1
ATOM 3735 C CA . MET B 1 139 ? 17.234 -10.953 -11.531 1 98.06 139 MET B CA 1
ATOM 3736 C C . MET B 1 139 ? 16.469 -10.234 -12.633 1 98.06 139 MET B C 1
ATOM 3738 O O . MET B 1 139 ? 17.078 -9.602 -13.5 1 98.06 139 MET B O 1
ATOM 3742 N N . MET B 1 140 ? 15.258 -10.383 -12.617 1 98.31 140 MET B N 1
ATOM 3743 C CA . MET B 1 140 ? 14.32 -9.555 -13.367 1 98.31 140 MET B CA 1
ATOM 3744 C C . MET B 1 140 ? 13.258 -8.961 -12.438 1 98.31 140 MET B C 1
ATOM 3746 O O . MET B 1 140 ? 12.836 -9.609 -11.477 1 98.31 140 MET B O 1
ATOM 3750 N N . LEU B 1 141 ? 12.844 -7.746 -12.703 1 98.38 141 LEU B N 1
ATOM 3751 C CA . LEU B 1 141 ? 11.914 -7.027 -11.836 1 98.38 141 LEU B CA 1
ATOM 3752 C C . LEU B 1 141 ? 10.562 -6.84 -12.516 1 98.38 141 LEU B C 1
ATOM 3754 O O . LEU B 1 141 ? 10.5 -6.363 -13.656 1 98.38 141 LEU B O 1
ATOM 3758 N N . VAL B 1 142 ? 9.562 -7.312 -11.891 1 98.19 142 VAL B N 1
ATOM 3759 C CA . VAL B 1 142 ? 8.195 -7.047 -12.336 1 98.19 142 VAL B CA 1
ATOM 3760 C C . VAL B 1 142 ? 7.598 -5.91 -11.508 1 98.19 142 VAL B C 1
ATOM 3762 O O . VAL B 1 142 ? 7.547 -5.984 -10.281 1 98.19 142 VAL B O 1
ATOM 3765 N N . THR B 1 143 ? 7.164 -4.855 -12.156 1 97.81 143 THR B N 1
ATOM 3766 C CA . THR B 1 143 ? 6.59 -3.705 -11.469 1 97.81 143 THR B CA 1
ATOM 3767 C C . THR B 1 143 ? 5.195 -3.393 -12 1 97.81 143 THR B C 1
ATOM 3769 O O . THR B 1 143 ? 5.012 -3.213 -13.211 1 97.81 143 THR B O 1
ATOM 3772 N N . ARG B 1 144 ? 4.25 -3.379 -11.062 1 95.81 144 ARG B N 1
ATOM 3773 C CA . ARG B 1 144 ? 2.936 -2.877 -11.453 1 95.81 144 ARG B CA 1
ATOM 3774 C C . ARG B 1 144 ? 2.99 -1.388 -11.773 1 95.81 144 ARG B C 1
ATOM 3776 O O . ARG B 1 144 ? 3.508 -0.596 -10.984 1 95.81 144 ARG B O 1
ATOM 3783 N N . PHE B 1 145 ? 2.531 -1.036 -12.914 1 96.88 145 PHE B N 1
ATOM 3784 C CA . PHE B 1 145 ? 2.541 0.366 -13.312 1 96.88 145 PHE B CA 1
ATOM 3785 C C . PHE B 1 145 ? 1.155 0.982 -13.164 1 96.88 145 PHE B C 1
ATOM 3787 O O . PHE B 1 145 ? 0.439 1.163 -14.148 1 96.88 145 PHE B O 1
ATOM 3794 N N . ASP B 1 146 ? 0.872 1.37 -12 1 92.38 146 ASP B N 1
ATOM 3795 C CA . ASP B 1 146 ? -0.433 1.946 -11.688 1 92.38 146 ASP B CA 1
ATOM 3796 C C . ASP B 1 146 ? -0.424 3.461 -11.883 1 92.38 146 ASP B C 1
ATOM 3798 O O . ASP B 1 146 ? -1.48 4.078 -12.039 1 92.38 146 ASP B O 1
ATOM 3802 N N . SER B 1 147 ? 0.694 4.105 -11.836 1 92 147 SER B N 1
ATOM 3803 C CA . SER B 1 147 ? 0.882 5.539 -12.047 1 92 147 SER B CA 1
ATOM 3804 C C . SER B 1 147 ? 2.336 5.863 -12.375 1 92 147 SER B C 1
ATOM 3806 O O . SER B 1 147 ? 3.199 4.984 -12.328 1 92 147 SER B O 1
ATOM 3808 N N . ILE B 1 148 ? 2.584 7.066 -12.617 1 92 148 ILE B N 1
ATOM 3809 C CA . ILE B 1 148 ? 3.918 7.535 -12.977 1 92 148 ILE B CA 1
ATOM 3810 C C . ILE B 1 148 ? 4.875 7.324 -11.805 1 92 148 ILE B C 1
ATOM 3812 O O . ILE B 1 148 ? 6.09 7.254 -11.992 1 92 148 ILE B O 1
ATOM 3816 N N . ASN B 1 149 ? 4.32 7.137 -10.633 1 91.56 149 ASN B N 1
ATOM 3817 C CA . ASN B 1 149 ? 5.137 6.914 -9.445 1 91.56 149 ASN B CA 1
ATOM 3818 C C . ASN B 1 149 ? 5.836 5.559 -9.5 1 91.56 149 ASN B C 1
ATOM 3820 O O . ASN B 1 149 ? 6.77 5.309 -8.734 1 91.56 149 ASN B O 1
ATOM 3824 N N . ALA B 1 150 ? 5.348 4.699 -10.375 1 96 150 ALA B N 1
ATOM 3825 C CA . ALA B 1 150 ? 6.008 3.412 -10.57 1 96 150 ALA B CA 1
ATOM 3826 C C . ALA B 1 150 ? 7.465 3.6 -10.977 1 96 150 ALA B C 1
ATOM 3828 O O . ALA B 1 150 ? 8.312 2.75 -10.688 1 96 150 ALA B O 1
ATOM 3829 N N . ILE B 1 151 ? 7.785 4.719 -11.633 1 96.69 151 ILE B N 1
ATOM 3830 C CA . ILE B 1 151 ? 9.148 5.008 -12.062 1 96.69 151 ILE B CA 1
ATOM 3831 C C . ILE B 1 151 ? 10.055 5.148 -10.844 1 96.69 151 ILE B C 1
ATOM 3833 O O . ILE B 1 151 ? 11.125 4.539 -10.789 1 96.69 151 ILE B O 1
ATOM 3837 N N . ASP B 1 152 ? 9.617 5.906 -9.875 1 95 152 ASP B N 1
ATOM 3838 C CA . ASP B 1 152 ? 10.398 6.062 -8.648 1 95 152 ASP B CA 1
ATOM 3839 C C . ASP B 1 152 ? 10.57 4.723 -7.938 1 95 152 ASP B C 1
ATOM 3841 O O . ASP B 1 152 ? 11.633 4.449 -7.367 1 95 152 ASP B O 1
ATOM 3845 N N . ARG B 1 153 ? 9.516 3.895 -7.957 1 95.19 153 ARG B N 1
ATOM 3846 C CA . ARG B 1 153 ? 9.609 2.574 -7.344 1 95.19 153 ARG B CA 1
ATOM 3847 C C . ARG B 1 153 ? 10.695 1.736 -8.016 1 95.19 153 ARG B C 1
ATOM 3849 O O . ARG B 1 153 ? 11.492 1.087 -7.332 1 95.19 153 ARG B O 1
ATOM 3856 N N . ILE B 1 154 ? 10.75 1.781 -9.32 1 97.19 154 ILE B N 1
ATOM 3857 C CA . ILE B 1 154 ? 11.75 1.03 -10.078 1 97.19 154 ILE B CA 1
ATOM 3858 C C . ILE B 1 154 ? 13.148 1.537 -9.742 1 97.19 154 ILE B C 1
ATOM 3860 O O . ILE B 1 154 ? 14.055 0.744 -9.469 1 97.19 154 ILE B O 1
ATOM 3864 N N . LEU B 1 155 ? 13.312 2.828 -9.742 1 95.69 155 LEU B N 1
ATOM 3865 C CA . LEU B 1 155 ? 14.625 3.41 -9.453 1 95.69 155 LEU B CA 1
ATOM 3866 C C . LEU B 1 155 ? 15.086 3.051 -8.047 1 95.69 155 LEU B C 1
ATOM 3868 O O . LEU B 1 155 ? 16.266 2.801 -7.824 1 95.69 155 LEU B O 1
ATOM 3872 N N . CYS B 1 156 ? 14.172 2.98 -7.16 1 94.19 156 CYS B N 1
ATOM 3873 C CA . CYS B 1 156 ? 14.492 2.561 -5.801 1 94.19 156 CYS B CA 1
ATOM 3874 C C . CYS B 1 156 ? 14.906 1.096 -5.766 1 94.19 156 CYS B C 1
ATOM 3876 O O . CYS B 1 156 ? 15.883 0.738 -5.098 1 94.19 156 CYS B O 1
ATOM 3878 N N . ASP B 1 157 ? 14.133 0.313 -6.441 1 96.06 157 ASP B N 1
ATOM 3879 C CA . ASP B 1 157 ? 14.438 -1.113 -6.484 1 96.06 157 ASP B CA 1
ATOM 3880 C C . ASP B 1 157 ? 15.836 -1.355 -7.047 1 96.06 157 ASP B C 1
ATOM 3882 O O . ASP B 1 157 ? 16.562 -2.232 -6.57 1 96.06 157 ASP B O 1
ATOM 3886 N N . VAL B 1 158 ? 16.203 -0.583 -8.039 1 95.25 158 VAL B N 1
ATOM 3887 C CA . VAL B 1 158 ? 17.531 -0.692 -8.633 1 95.25 158 VAL B CA 1
ATOM 3888 C C . VAL B 1 158 ? 18.594 -0.386 -7.578 1 95.25 158 VAL B C 1
ATOM 3890 O O . VAL B 1 158 ? 19.625 -1.058 -7.516 1 95.25 158 VAL B O 1
ATOM 3893 N N . ARG B 1 159 ? 18.344 0.566 -6.707 1 93 159 ARG B N 1
ATOM 3894 C CA . ARG B 1 159 ? 19.266 0.891 -5.625 1 93 159 ARG B CA 1
ATOM 3895 C C . ARG B 1 159 ? 19.375 -0.262 -4.633 1 93 159 ARG B C 1
ATOM 3897 O O . ARG B 1 159 ? 20.453 -0.544 -4.113 1 93 159 ARG B O 1
ATOM 3904 N N . ILE B 1 160 ? 18.25 -0.868 -4.383 1 94.19 160 ILE B N 1
ATOM 3905 C CA . ILE B 1 160 ? 18.219 -1.98 -3.439 1 94.19 160 ILE B CA 1
ATOM 3906 C C . ILE B 1 160 ? 19.031 -3.145 -3.988 1 94.19 160 ILE B C 1
ATOM 3908 O O . ILE B 1 160 ? 19.75 -3.822 -3.236 1 94.19 160 ILE B O 1
ATOM 3912 N N . VAL B 1 161 ? 18.922 -3.377 -5.281 1 94.88 161 VAL B N 1
ATOM 3913 C CA . VAL B 1 161 ? 19.703 -4.438 -5.922 1 94.88 161 VAL B CA 1
ATOM 3914 C C . VAL B 1 161 ? 21.188 -4.133 -5.805 1 94.88 161 VAL B C 1
ATOM 3916 O O . VAL B 1 161 ? 21.984 -5.02 -5.5 1 94.88 161 VAL B O 1
ATOM 3919 N N . GLY B 1 162 ? 21.578 -2.824 -5.988 1 88.88 162 GLY B N 1
ATOM 3920 C CA . GLY B 1 162 ? 22.953 -2.383 -5.844 1 88.88 162 GLY B CA 1
ATOM 3921 C C . GLY B 1 162 ? 23.812 -2.654 -7.07 1 88.88 162 GLY B C 1
ATOM 3922 O O . GLY B 1 162 ? 24.188 -1.726 -7.781 1 88.88 162 GLY B O 1
ATOM 3923 N N . ASP B 1 163 ? 23.938 -3.98 -7.391 1 88 163 ASP B N 1
ATOM 3924 C CA . ASP B 1 163 ? 24.734 -4.352 -8.562 1 88 163 ASP B CA 1
ATOM 3925 C C . ASP B 1 163 ? 23.859 -4.383 -9.82 1 88 163 ASP B C 1
ATOM 3927 O O . ASP B 1 163 ? 23.047 -5.297 -10 1 88 163 ASP B O 1
ATOM 3931 N N . LYS B 1 164 ? 24.109 -3.453 -10.672 1 84.25 164 LYS B N 1
ATOM 3932 C CA . LYS B 1 164 ? 23.328 -3.316 -11.898 1 84.25 164 LYS B CA 1
ATOM 3933 C C . LYS B 1 164 ? 23.438 -4.566 -12.766 1 84.25 164 LYS B C 1
ATOM 3935 O O . LYS B 1 164 ? 22.5 -4.906 -13.492 1 84.25 164 LYS B O 1
ATOM 3940 N N . ALA B 1 165 ? 24.531 -5.227 -12.586 1 89.31 165 ALA B N 1
ATOM 3941 C CA . ALA B 1 165 ? 24.75 -6.414 -13.414 1 89.31 165 ALA B CA 1
ATOM 3942 C C . ALA B 1 165 ? 23.812 -7.543 -13.008 1 89.31 165 ALA B C 1
ATOM 3944 O O . ALA B 1 165 ? 23.562 -8.461 -13.789 1 89.31 165 ALA B O 1
ATOM 3945 N N . THR B 1 166 ? 23.328 -7.449 -11.82 1 95 166 THR B N 1
ATOM 3946 C CA . THR B 1 166 ? 22.438 -8.492 -11.305 1 95 166 THR B CA 1
ATOM 3947 C C . THR B 1 166 ? 21.047 -8.359 -11.914 1 95 166 THR B C 1
ATOM 3949 O O . THR B 1 166 ? 20.359 -9.367 -12.117 1 95 166 THR B O 1
ATOM 3952 N N . LEU B 1 167 ? 20.625 -7.164 -12.242 1 97.12 167 LEU B N 1
ATOM 3953 C CA . LEU B 1 167 ? 19.297 -6.922 -12.797 1 97.12 167 LEU B CA 1
ATOM 3954 C C . LEU B 1 167 ? 19.312 -6.945 -14.32 1 97.12 167 LEU B C 1
ATOM 3956 O O . LEU B 1 167 ? 19.969 -6.105 -14.945 1 97.12 167 LEU B O 1
ATOM 3960 N N . THR B 1 168 ? 18.625 -7.883 -14.883 1 97.56 168 THR B N 1
ATOM 3961 C CA . THR B 1 168 ? 18.656 -8.039 -16.344 1 97.56 168 THR B CA 1
ATOM 3962 C C . THR B 1 168 ? 17.688 -7.078 -17 1 97.56 168 THR B C 1
ATOM 3964 O O . THR B 1 168 ? 17.859 -6.727 -18.172 1 97.56 168 THR B O 1
ATOM 3967 N N . GLY B 1 169 ? 16.672 -6.707 -16.312 1 97.94 169 GLY B N 1
ATOM 3968 C CA . GLY B 1 169 ? 15.672 -5.809 -16.859 1 97.94 169 GLY B CA 1
ATOM 3969 C C . GLY B 1 169 ? 14.391 -5.789 -16.047 1 97.94 169 GLY B C 1
ATOM 3970 O O . GLY B 1 169 ? 14.336 -6.355 -14.953 1 97.94 169 GLY B O 1
ATOM 3971 N N . VAL B 1 170 ? 13.359 -5.023 -16.594 1 98.44 170 VAL B N 1
ATOM 3972 C CA . VAL B 1 170 ? 12.102 -4.863 -15.875 1 98.44 170 VAL B CA 1
ATOM 3973 C C . VAL B 1 170 ? 10.93 -5.148 -16.812 1 98.44 170 VAL B C 1
ATOM 3975 O O . VAL B 1 170 ? 11.062 -5.004 -18.031 1 98.44 170 VAL B O 1
ATOM 3978 N N . ILE B 1 171 ? 9.914 -5.68 -16.297 1 98.62 171 ILE B N 1
ATOM 3979 C CA . ILE B 1 171 ? 8.617 -5.805 -16.953 1 98.62 171 ILE B CA 1
ATOM 3980 C C . ILE B 1 171 ? 7.613 -4.855 -16.312 1 98.62 171 ILE B C 1
ATOM 3982 O O . ILE B 1 171 ? 7.449 -4.855 -15.086 1 98.62 171 ILE B O 1
ATOM 3986 N N . LEU B 1 172 ? 7.027 -3.959 -17.094 1 98.62 172 LEU B N 1
ATOM 3987 C CA . LEU B 1 172 ? 5.926 -3.135 -16.609 1 98.62 172 LEU B CA 1
ATOM 3988 C C . LEU B 1 172 ? 4.594 -3.865 -16.766 1 98.62 172 LEU B C 1
ATOM 3990 O O . LEU B 1 172 ? 4.16 -4.137 -17.891 1 98.62 172 LEU B O 1
ATOM 3994 N N . ASN B 1 173 ? 4.016 -4.188 -15.648 1 97 173 ASN B N 1
ATOM 3995 C CA . ASN B 1 173 ? 2.811 -5.008 -15.648 1 97 173 ASN B CA 1
ATOM 3996 C C . ASN B 1 173 ? 1.578 -4.199 -15.266 1 97 173 ASN B C 1
ATOM 3998 O O . ASN B 1 173 ? 1.687 -3.193 -14.555 1 97 173 ASN B O 1
ATOM 4002 N N . GLU B 1 174 ? 0.443 -4.609 -15.828 1 94.75 174 GLU B N 1
ATOM 4003 C CA . GLU B 1 174 ? -0.871 -4.039 -15.547 1 94.75 174 GLU B CA 1
ATOM 4004 C C . GLU B 1 174 ? -0.904 -2.545 -15.852 1 94.75 174 GLU B C 1
ATOM 4006 O O . GLU B 1 174 ? -1.394 -1.752 -15.039 1 94.75 174 GLU B O 1
ATOM 4011 N N . VAL B 1 175 ? -0.331 -2.207 -16.938 1 97.38 175 VAL B N 1
ATOM 4012 C CA . VAL B 1 175 ? -0.353 -0.82 -17.391 1 97.38 175 VAL B CA 1
ATOM 4013 C C . VAL B 1 175 ? -1.761 -0.447 -17.844 1 97.38 175 VAL B C 1
ATOM 4015 O O . VAL B 1 175 ? -2.346 -1.129 -18.688 1 97.38 175 VAL B O 1
ATOM 4018 N N . PRO B 1 176 ? -2.301 0.611 -17.266 1 95.12 176 PRO B N 1
ATOM 4019 C CA . PRO B 1 176 ? -3.605 1.042 -17.781 1 95.12 176 PRO B CA 1
ATOM 4020 C C . PRO B 1 176 ? -3.582 1.351 -19.266 1 95.12 176 PRO B C 1
ATOM 4022 O O . PRO B 1 176 ? -2.625 1.951 -19.766 1 95.12 176 PRO B O 1
ATOM 4025 N N . ARG B 1 177 ? -4.648 0.999 -19.938 1 93.38 177 ARG B N 1
ATOM 4026 C CA . ARG B 1 177 ? -4.703 1.162 -21.391 1 93.38 177 ARG B CA 1
ATOM 4027 C C . ARG B 1 177 ? -4.594 2.631 -21.781 1 93.38 177 ARG B C 1
ATOM 4029 O O . ARG B 1 177 ? -4.008 2.963 -22.812 1 93.38 177 ARG B O 1
ATOM 4036 N N . ASN B 1 178 ? -5.07 3.455 -20.922 1 94.44 178 ASN B N 1
ATOM 4037 C CA . ASN B 1 178 ? -5.047 4.883 -21.234 1 94.44 178 ASN B CA 1
ATOM 4038 C C . ASN B 1 178 ? -3.652 5.473 -21.047 1 94.44 178 ASN B C 1
ATOM 4040 O O . ASN B 1 178 ? -3.418 6.637 -21.375 1 94.44 178 ASN B O 1
ATOM 4044 N N . MET B 1 179 ? -2.746 4.676 -20.578 1 95.19 179 MET B N 1
ATOM 4045 C CA . MET B 1 179 ? -1.38 5.152 -20.375 1 95.19 179 MET B CA 1
ATOM 4046 C C . MET B 1 179 ? -0.431 4.512 -21.391 1 95.19 179 MET B C 1
ATOM 4048 O O . MET B 1 179 ? 0.783 4.707 -21.312 1 95.19 179 MET B O 1
ATOM 4052 N N . GLU B 1 180 ? -0.971 3.795 -22.266 1 95.12 180 GLU B N 1
ATOM 4053 C CA . GLU B 1 180 ? -0.169 3.018 -23.203 1 95.12 180 GLU B CA 1
ATOM 4054 C C . GLU B 1 180 ? 0.867 3.895 -23.906 1 95.12 180 GLU B C 1
ATOM 4056 O O . GLU B 1 180 ? 2.064 3.607 -23.859 1 95.12 180 GLU B O 1
ATOM 4061 N N . ASP B 1 181 ? 0.442 4.996 -24.516 1 95.44 181 ASP B N 1
ATOM 4062 C CA . ASP B 1 181 ? 1.333 5.867 -25.281 1 95.44 181 ASP B CA 1
ATOM 4063 C C . ASP B 1 181 ? 2.387 6.504 -24.375 1 95.44 181 ASP B C 1
ATOM 4065 O O . ASP B 1 181 ? 3.572 6.516 -24.719 1 95.44 181 ASP B O 1
ATOM 4069 N N . ARG B 1 182 ? 1.944 7.016 -23.266 1 94.38 182 ARG B N 1
ATOM 4070 C CA . ARG B 1 182 ? 2.857 7.656 -22.328 1 94.38 182 ARG B CA 1
ATOM 4071 C C . ARG B 1 182 ? 3.934 6.68 -21.859 1 94.38 182 ARG B C 1
ATOM 4073 O O . ARG B 1 182 ? 5.109 7.035 -21.781 1 94.38 182 ARG B O 1
ATOM 4080 N N . VAL B 1 183 ? 3.551 5.445 -21.578 1 97.31 183 VAL B N 1
ATOM 4081 C CA . VAL B 1 183 ? 4.48 4.449 -21.062 1 97.31 183 VAL B CA 1
ATOM 4082 C C . VAL B 1 183 ? 5.457 4.035 -22.156 1 97.31 183 VAL B C 1
ATOM 4084 O O . VAL B 1 183 ? 6.676 4.031 -21.938 1 97.31 183 VAL B O 1
ATOM 4087 N N . THR B 1 184 ? 4.988 3.764 -23.359 1 96.62 184 THR B N 1
ATOM 4088 C CA . THR B 1 184 ? 5.828 3.24 -24.422 1 96.62 184 THR B CA 1
ATOM 4089 C C . THR B 1 184 ? 6.711 4.34 -25 1 96.62 184 THR B C 1
ATOM 4091 O O . THR B 1 184 ? 7.867 4.094 -25.359 1 96.62 184 THR B O 1
ATOM 4094 N N . GLU B 1 185 ? 6.234 5.551 -25 1 95.88 185 GLU B N 1
ATOM 4095 C CA . GLU B 1 185 ? 6.934 6.609 -25.719 1 95.88 185 GLU B CA 1
ATOM 4096 C C . GLU B 1 185 ? 7.781 7.457 -24.781 1 95.88 185 GLU B C 1
ATOM 4098 O O . GLU B 1 185 ? 8.703 8.148 -25.219 1 95.88 185 GLU B O 1
ATOM 4103 N N . ILE B 1 186 ? 7.422 7.418 -23.547 1 95.44 186 ILE B N 1
ATOM 4104 C CA . ILE B 1 186 ? 8.094 8.344 -22.641 1 95.44 186 ILE B CA 1
ATOM 4105 C C . ILE B 1 186 ? 8.781 7.562 -21.531 1 95.44 186 ILE B C 1
ATOM 4107 O O . ILE B 1 186 ? 9.992 7.668 -21.344 1 95.44 186 ILE B O 1
ATOM 4111 N N . VAL B 1 187 ? 8.047 6.699 -20.859 1 97.19 187 VAL B N 1
ATOM 4112 C CA . VAL B 1 187 ? 8.539 6.02 -19.672 1 97.19 187 VAL B CA 1
ATOM 4113 C C . VAL B 1 187 ? 9.625 5.023 -20.062 1 97.19 187 VAL B C 1
ATOM 4115 O O . VAL B 1 187 ? 10.703 5.004 -19.453 1 97.19 187 VAL B O 1
ATOM 4118 N N . VAL B 1 188 ? 9.367 4.184 -21.078 1 98.12 188 VAL B N 1
ATOM 4119 C CA . VAL B 1 188 ? 10.305 3.139 -21.484 1 98.12 188 VAL B CA 1
ATOM 4120 C C . VAL B 1 188 ? 11.625 3.77 -21.922 1 98.12 188 VAL B C 1
ATOM 4122 O O . VAL B 1 188 ? 12.688 3.408 -21.422 1 98.12 188 VAL B O 1
ATOM 4125 N N . PRO B 1 189 ? 11.602 4.758 -22.797 1 97.44 189 PRO B N 1
ATOM 4126 C CA . PRO B 1 189 ? 12.859 5.395 -23.172 1 97.44 189 PRO B CA 1
ATOM 4127 C C . PRO B 1 189 ? 13.594 6.012 -21.984 1 97.44 189 PRO B C 1
ATOM 4129 O O . PRO B 1 189 ? 14.82 5.965 -21.906 1 97.44 189 PRO B O 1
ATOM 4132 N N . PHE B 1 190 ? 12.891 6.602 -21.047 1 96.69 190 PHE B N 1
ATOM 4133 C CA . PHE B 1 190 ? 13.5 7.168 -19.859 1 96.69 190 PHE B CA 1
ATOM 4134 C C . PHE B 1 190 ? 14.258 6.105 -19.078 1 96.69 190 PHE B C 1
ATOM 4136 O O . PHE B 1 190 ? 15.422 6.305 -18.719 1 96.69 190 PHE B O 1
ATOM 4143 N N . LEU B 1 191 ? 13.586 4.988 -18.844 1 97.62 191 LEU B N 1
ATOM 4144 C CA . LEU B 1 191 ? 14.219 3.904 -18.094 1 97.62 191 LEU B CA 1
ATOM 4145 C C . LEU B 1 191 ? 15.438 3.373 -18.844 1 97.62 191 LEU B C 1
ATOM 4147 O O . LEU B 1 191 ? 16.469 3.107 -18.219 1 97.62 191 LEU B O 1
ATOM 4151 N N . GLU B 1 192 ? 15.352 3.248 -20.125 1 97.31 192 GLU B N 1
ATOM 4152 C CA . GLU B 1 192 ? 16.469 2.748 -20.922 1 97.31 192 GLU B CA 1
ATOM 4153 C C . GLU B 1 192 ? 17.641 3.721 -20.906 1 97.31 192 GLU B C 1
ATOM 4155 O O . GLU B 1 192 ? 18.797 3.303 -20.875 1 97.31 192 GLU B O 1
ATOM 4160 N N . ARG B 1 193 ? 17.359 4.988 -20.906 1 95.38 193 ARG B N 1
ATOM 4161 C CA . ARG B 1 193 ? 18.406 5.988 -20.797 1 95.38 193 ARG B CA 1
ATOM 4162 C C . ARG B 1 193 ? 19.109 5.891 -19.453 1 95.38 193 ARG B C 1
ATOM 4164 O O . ARG B 1 193 ? 20.281 6.25 -19.328 1 95.38 193 ARG B O 1
ATOM 4171 N N . LYS B 1 194 ? 18.406 5.402 -18.484 1 94.31 194 LYS B N 1
ATOM 4172 C CA . LYS B 1 194 ? 18.984 5.215 -17.156 1 94.31 194 LYS B CA 1
ATOM 4173 C C . LYS B 1 194 ? 19.719 3.873 -17.062 1 94.31 194 LYS B C 1
ATOM 4175 O O . LYS B 1 194 ? 20.188 3.494 -15.992 1 94.31 194 LYS B O 1
ATOM 4180 N N . GLY B 1 195 ? 19.75 3.137 -18.156 1 95.12 195 GLY B N 1
ATOM 4181 C CA . GLY B 1 195 ? 20.438 1.862 -18.203 1 95.12 195 GLY B CA 1
ATOM 4182 C C . GLY B 1 195 ? 19.578 0.695 -17.75 1 95.12 195 GLY B C 1
ATOM 4183 O O . GLY B 1 195 ? 20.109 -0.372 -17.406 1 95.12 195 GLY B O 1
ATOM 4184 N N . ILE B 1 196 ? 18.281 0.874 -17.672 1 96.88 196 ILE B N 1
ATOM 4185 C CA . ILE B 1 196 ? 17.359 -0.175 -17.234 1 96.88 196 ILE B CA 1
ATOM 4186 C C . ILE B 1 196 ? 16.609 -0.74 -18.438 1 96.88 196 ILE B C 1
ATOM 4188 O O . ILE B 1 196 ? 15.734 -0.077 -19 1 96.88 196 ILE B O 1
ATOM 4192 N N . LYS B 1 197 ? 16.922 -1.918 -18.828 1 97.94 197 LYS B N 1
ATOM 4193 C CA . LYS B 1 197 ? 16.266 -2.561 -19.953 1 97.94 197 LYS B CA 1
ATOM 4194 C C . LYS B 1 197 ? 14.805 -2.883 -19.625 1 97.94 197 LYS B C 1
ATOM 4196 O O . LYS B 1 197 ? 14.516 -3.406 -18.547 1 97.94 197 LYS B O 1
ATOM 4201 N N . VAL B 1 198 ? 13.891 -2.512 -20.5 1 98.62 198 VAL B N 1
ATOM 4202 C CA . VAL B 1 198 ? 12.492 -2.889 -20.359 1 98.62 198 VAL B CA 1
ATOM 4203 C C . VAL B 1 198 ? 12.164 -4.043 -21.297 1 98.62 198 VAL B C 1
ATOM 4205 O O . VAL B 1 198 ? 12.227 -3.887 -22.531 1 98.62 198 VAL B O 1
ATOM 4208 N N . PHE B 1 199 ? 11.789 -5.184 -20.75 1 98.69 199 PHE B N 1
ATOM 4209 C CA . PHE B 1 199 ? 11.539 -6.383 -21.547 1 98.69 199 PHE B CA 1
ATOM 4210 C C . PHE B 1 199 ? 10.156 -6.328 -22.188 1 98.69 199 PHE B C 1
ATOM 4212 O O . PHE B 1 199 ? 9.891 -7.039 -23.156 1 98.69 199 PHE B O 1
ATOM 4219 N N . GLY B 1 200 ? 9.289 -5.57 -21.578 1 98.38 200 GLY B N 1
ATOM 4220 C CA . GLY B 1 200 ? 7.961 -5.445 -22.156 1 98.38 200 GLY B CA 1
ATOM 4221 C C . GLY B 1 200 ? 6.977 -4.73 -21.25 1 98.38 200 GLY B C 1
ATOM 4222 O O . GLY B 1 200 ? 7.289 -4.434 -20.109 1 98.38 200 GLY B O 1
ATOM 4223 N N . VAL B 1 201 ? 5.852 -4.379 -21.875 1 98.38 201 VAL B N 1
ATOM 4224 C CA . VAL B 1 201 ? 4.742 -3.682 -21.219 1 98.38 201 VAL B CA 1
ATOM 4225 C C . VAL B 1 201 ? 3.467 -4.508 -21.359 1 98.38 201 VAL B C 1
ATOM 4227 O O . VAL B 1 201 ? 2.965 -4.715 -22.469 1 98.38 201 VAL B O 1
ATOM 4230 N N . ILE B 1 202 ? 3.037 -5.012 -20.203 1 97.75 202 ILE B N 1
ATOM 4231 C CA . ILE B 1 202 ? 1.797 -5.781 -20.203 1 97.75 202 ILE B CA 1
ATOM 4232 C C . ILE B 1 202 ? 0.649 -4.91 -19.703 1 97.75 202 ILE B C 1
ATOM 4234 O O . ILE B 1 202 ? 0.751 -4.289 -18.641 1 97.75 202 ILE B O 1
ATOM 4238 N N . TYR B 1 203 ? -0.426 -4.914 -20.422 1 96.38 203 TYR B N 1
ATOM 4239 C CA . TYR B 1 203 ? -1.543 -4.035 -20.094 1 96.38 203 TYR B CA 1
ATOM 4240 C C . TYR B 1 203 ? -2.549 -4.742 -19.188 1 96.38 203 TYR B C 1
ATOM 4242 O O . TYR B 1 203 ? -2.545 -5.973 -19.094 1 96.38 203 TYR B O 1
ATOM 4250 N N . GLU B 1 204 ? -3.342 -3.932 -18.516 1 92.38 204 GLU B N 1
ATOM 4251 C CA . GLU B 1 204 ? -4.418 -4.488 -17.688 1 92.38 204 GLU B CA 1
ATOM 4252 C C . GLU B 1 204 ? -5.285 -5.445 -18.5 1 92.38 204 GLU B C 1
ATOM 4254 O O . GLU B 1 204 ? -5.578 -5.191 -19.672 1 92.38 204 GLU B O 1
ATOM 4259 N N . ASP B 1 205 ? -5.562 -6.543 -17.875 1 89.69 205 ASP B N 1
ATOM 4260 C CA . ASP B 1 205 ? -6.359 -7.574 -18.531 1 89.69 205 ASP B CA 1
ATOM 4261 C C . ASP B 1 205 ? -7.531 -8 -17.656 1 89.69 205 ASP B C 1
ATOM 4263 O O . ASP B 1 205 ? -7.34 -8.391 -16.5 1 89.69 205 ASP B O 1
ATOM 4267 N N . HIS B 1 206 ? -8.695 -7.984 -18.172 1 82.12 206 HIS B N 1
ATOM 4268 C CA . HIS B 1 206 ? -9.922 -8.266 -17.438 1 82.12 206 HIS B CA 1
ATOM 4269 C C . HIS B 1 206 ? -9.93 -9.688 -16.891 1 82.12 206 HIS B C 1
ATOM 4271 O O . HIS B 1 206 ? -10.359 -9.922 -15.758 1 82.12 206 HIS B O 1
ATOM 4277 N N . THR B 1 207 ? -9.516 -10.602 -17.672 1 81.88 207 THR B N 1
ATOM 4278 C CA . THR B 1 207 ? -9.508 -12.008 -17.266 1 81.88 207 THR B CA 1
ATOM 4279 C C . THR B 1 207 ? -8.578 -12.227 -16.078 1 81.88 207 THR B C 1
ATOM 4281 O O . THR B 1 207 ? -8.93 -12.938 -15.141 1 81.88 207 THR B O 1
ATOM 4284 N N . LEU B 1 208 ? -7.457 -11.594 -16.094 1 83.31 208 LEU B N 1
ATOM 4285 C CA . LEU B 1 208 ? -6.465 -11.805 -15.047 1 83.31 208 LEU B CA 1
ATOM 4286 C C . LEU B 1 208 ? -6.871 -11.078 -13.766 1 83.31 208 LEU B C 1
ATOM 4288 O O . LEU B 1 208 ? -6.461 -11.477 -12.672 1 83.31 208 LEU B O 1
ATOM 4292 N N . ARG B 1 209 ? -7.676 -10.094 -13.852 1 80.19 209 ARG B N 1
ATOM 4293 C CA . ARG B 1 209 ? -8.117 -9.344 -12.68 1 80.19 209 ARG B CA 1
ATOM 4294 C C . ARG B 1 209 ? -9.375 -9.953 -12.07 1 80.19 209 ARG B C 1
ATOM 4296 O O . ARG B 1 209 ? -9.742 -9.633 -10.938 1 80.19 209 ARG B O 1
ATOM 4303 N N . SER B 1 210 ? -9.969 -10.773 -12.844 1 82.75 210 SER B N 1
ATOM 4304 C CA . SER B 1 210 ? -11.219 -11.375 -12.383 1 82.75 210 SER B CA 1
ATOM 4305 C C . SER B 1 210 ? -10.953 -12.531 -11.422 1 82.75 210 SER B C 1
ATOM 4307 O O . SER B 1 210 ? -9.852 -13.086 -11.391 1 82.75 210 SER B O 1
ATOM 4309 N N . VAL B 1 211 ? -11.922 -12.812 -10.609 1 86.06 211 VAL B N 1
ATOM 4310 C CA . VAL B 1 211 ? -11.852 -13.93 -9.68 1 86.06 211 VAL B CA 1
ATOM 4311 C C . VAL B 1 211 ? -13.055 -14.852 -9.867 1 86.06 211 VAL B C 1
ATOM 4313 O O . VAL B 1 211 ? -14.148 -14.383 -10.18 1 86.06 211 VAL B O 1
ATOM 4316 N N . PHE B 1 212 ? -12.773 -16.078 -9.695 1 87.06 212 PHE B N 1
ATOM 4317 C CA . PHE B 1 212 ? -13.891 -17.016 -9.742 1 87.06 212 PHE B CA 1
ATOM 4318 C C . PHE B 1 212 ? -14.766 -16.891 -8.5 1 87.06 212 PHE B C 1
ATOM 4320 O O . PHE B 1 212 ? -14.258 -16.641 -7.402 1 87.06 212 PHE B O 1
ATOM 4327 N N . ILE B 1 213 ? -16.062 -17.109 -8.672 1 92.19 213 ILE B N 1
ATOM 4328 C CA . ILE B 1 213 ? -16.984 -17.078 -7.535 1 92.19 213 ILE B CA 1
ATOM 4329 C C . ILE B 1 213 ? -16.562 -18.125 -6.508 1 92.19 213 ILE B C 1
ATOM 4331 O O . ILE B 1 213 ? -16.688 -17.906 -5.301 1 92.19 213 ILE B O 1
ATOM 4335 N N . SER B 1 214 ? -15.984 -19.203 -7.008 1 90.69 214 SER B N 1
ATOM 4336 C CA . SER B 1 214 ? -15.523 -20.234 -6.098 1 90.69 214 SER B CA 1
ATOM 4337 C C . SER B 1 214 ? -14.43 -19.719 -5.168 1 90.69 214 SER B C 1
ATOM 4339 O O . SER B 1 214 ? -14.359 -20.109 -4.004 1 90.69 214 SER B O 1
ATOM 4341 N N . GLU B 1 215 ? -13.586 -18.906 -5.656 1 86.75 215 GLU B N 1
ATOM 4342 C CA . GLU B 1 215 ? -12.539 -18.281 -4.84 1 86.75 215 GLU B CA 1
ATOM 4343 C C . GLU B 1 215 ? -13.141 -17.359 -3.789 1 86.75 215 GLU B C 1
ATOM 4345 O O . GLU B 1 215 ? -12.633 -17.266 -2.67 1 86.75 215 GLU B O 1
ATOM 4350 N N . ILE B 1 216 ? -14.195 -16.688 -4.172 1 91.25 216 ILE B N 1
ATOM 4351 C CA . ILE B 1 216 ? -14.898 -15.805 -3.244 1 91.25 216 ILE B CA 1
ATOM 4352 C C . ILE B 1 216 ? -15.484 -16.625 -2.104 1 91.25 216 ILE B C 1
ATOM 4354 O O . ILE B 1 216 ? -15.328 -16.281 -0.931 1 91.25 216 ILE B O 1
ATOM 4358 N N . VAL B 1 217 ? -16.109 -17.703 -2.494 1 94.25 217 VAL B N 1
ATOM 4359 C CA . VAL B 1 217 ? -16.734 -18.594 -1.515 1 94.25 217 VAL B CA 1
ATOM 4360 C C . VAL B 1 217 ? -15.672 -19.078 -0.522 1 94.25 217 VAL B C 1
ATOM 4362 O O . VAL B 1 217 ? -15.898 -19.062 0.69 1 94.25 217 VAL B O 1
ATOM 4365 N N . GLU B 1 218 ? -14.594 -19.422 -1.059 1 88.19 218 GLU B N 1
ATOM 4366 C CA . GLU B 1 218 ? -13.516 -19.953 -0.226 1 88.19 218 GLU B CA 1
ATOM 4367 C C . GLU B 1 218 ? -12.953 -18.875 0.696 1 88.19 218 GLU B C 1
ATOM 4369 O O . GLU B 1 218 ? -12.82 -19.094 1.902 1 88.19 218 GLU B O 1
ATOM 4374 N N . ASP B 1 219 ? -12.688 -17.766 0.181 1 87.44 219 ASP B N 1
ATOM 4375 C CA . ASP B 1 219 ? -12.047 -16.688 0.941 1 87.44 219 ASP B CA 1
ATOM 4376 C C . ASP B 1 219 ? -12.977 -16.156 2.033 1 87.44 219 ASP B C 1
ATOM 4378 O O . ASP B 1 219 ? -12.531 -15.836 3.133 1 87.44 219 ASP B O 1
ATOM 4382 N N . LEU B 1 220 ? -14.281 -16.125 1.718 1 92.75 220 LEU B N 1
ATOM 4383 C CA . LEU B 1 220 ? -15.25 -15.57 2.666 1 92.75 220 LEU B CA 1
ATOM 4384 C C . LEU B 1 220 ? -15.789 -16.656 3.584 1 92.75 220 LEU B C 1
ATOM 4386 O O . LEU B 1 220 ? -16.578 -16.391 4.492 1 92.75 220 LEU B O 1
ATOM 4390 N N . HIS B 1 221 ? -15.359 -17.891 3.342 1 92.88 221 HIS B N 1
ATOM 4391 C CA . HIS B 1 221 ? -15.945 -19.016 4.051 1 92.88 221 HIS B CA 1
ATOM 4392 C C . HIS B 1 221 ? -17.469 -19 3.967 1 92.88 221 HIS B C 1
ATOM 4394 O O . HIS B 1 221 ? -18.156 -19.109 4.984 1 92.88 221 HIS B O 1
ATOM 4400 N N . ALA B 1 222 ? -17.906 -18.797 2.838 1 96.06 222 ALA B N 1
ATOM 4401 C CA . ALA B 1 222 ? -19.328 -18.594 2.611 1 96.06 222 ALA B CA 1
ATOM 4402 C C . ALA B 1 222 ? -20.062 -19.922 2.453 1 96.06 222 ALA B C 1
ATOM 4404 O O . ALA B 1 222 ? -19.453 -20.938 2.102 1 96.06 222 ALA B O 1
ATOM 4405 N N . GLU B 1 223 ? -21.281 -19.891 2.768 1 97.06 223 GLU B N 1
ATOM 4406 C CA . GLU B 1 223 ? -22.203 -20.984 2.461 1 97.06 223 GLU B CA 1
ATOM 4407 C C . GLU B 1 223 ? -22.906 -20.75 1.131 1 97.06 223 GLU B C 1
ATOM 4409 O O . GLU B 1 223 ? -23.5 -19.688 0.912 1 97.06 223 GLU B O 1
ATOM 4414 N N . VAL B 1 224 ? -22.812 -21.766 0.3 1 97.88 224 VAL B N 1
ATOM 4415 C CA . VAL B 1 224 ? -23.5 -21.656 -0.983 1 97.88 224 VAL B CA 1
ATOM 4416 C C . VAL B 1 224 ? -24.969 -22.078 -0.83 1 97.88 224 VAL B C 1
ATOM 4418 O O . VAL B 1 224 ? -25.25 -23.234 -0.51 1 97.88 224 VAL B O 1
ATOM 4421 N N . LEU B 1 225 ? -25.828 -21.219 -1.097 1 97.69 225 LEU B N 1
ATOM 4422 C CA . LEU B 1 225 ? -27.25 -21.5 -0.925 1 97.69 225 LEU B CA 1
ATOM 4423 C C . LEU B 1 225 ? -27.891 -21.906 -2.25 1 97.69 225 LEU B C 1
ATOM 4425 O O . LEU B 1 225 ? -28.797 -22.734 -2.279 1 97.69 225 LEU B O 1
ATOM 4429 N N . VAL B 1 226 ? -27.469 -21.203 -3.252 1 97.31 226 VAL B N 1
ATOM 4430 C CA . VAL B 1 226 ? -28.078 -21.453 -4.559 1 97.31 226 VAL B CA 1
ATOM 4431 C C . VAL B 1 226 ? -26.984 -21.609 -5.613 1 97.31 226 VAL B C 1
ATOM 4433 O O . VAL B 1 226 ? -25.938 -20.969 -5.539 1 97.31 226 VAL B O 1
ATOM 4436 N N . ALA B 1 227 ? -27.203 -22.562 -6.648 1 96.19 227 ALA B N 1
ATOM 4437 C CA . ALA B 1 227 ? -26.484 -22.75 -7.902 1 96.19 227 ALA B CA 1
ATOM 4438 C C . ALA B 1 227 ? -25.016 -23.047 -7.641 1 96.19 227 ALA B C 1
ATOM 4440 O O . ALA B 1 227 ? -24.125 -22.391 -8.195 1 96.19 227 ALA B O 1
ATOM 4441 N N . PRO B 1 228 ? -24.703 -24.062 -6.879 1 95.25 228 PRO B N 1
ATOM 4442 C CA . PRO B 1 228 ? -23.312 -24.469 -6.617 1 95.25 228 PRO B CA 1
ATOM 4443 C C . PRO B 1 228 ? -22.562 -24.859 -7.887 1 95.25 228 PRO B C 1
ATOM 4445 O O . PRO B 1 228 ? -21.328 -24.891 -7.891 1 95.25 228 PRO B O 1
ATOM 4448 N N . ASP B 1 229 ? -23.281 -25.078 -8.938 1 94.25 229 ASP B N 1
ATOM 4449 C CA . ASP B 1 229 ? -22.672 -25.516 -10.188 1 94.25 229 ASP B CA 1
ATOM 4450 C C . ASP B 1 229 ? -22.203 -24.312 -11.016 1 94.25 229 ASP B C 1
ATOM 4452 O O . ASP B 1 229 ? -21.578 -24.484 -12.055 1 94.25 229 ASP B O 1
ATOM 4456 N N . LYS B 1 230 ? -22.484 -23.125 -10.578 1 94.94 230 LYS B N 1
ATOM 4457 C CA . LYS B 1 230 ? -22.156 -21.922 -11.344 1 94.94 230 LYS B CA 1
ATOM 4458 C C . LYS B 1 230 ? -21.047 -21.125 -10.68 1 94.94 230 LYS B C 1
ATOM 4460 O O . LYS B 1 230 ? -20.891 -19.922 -10.93 1 94.94 230 LYS B O 1
ATOM 4465 N N . LEU B 1 231 ? -20.234 -21.766 -9.938 1 94.06 231 LEU B N 1
ATOM 4466 C CA . LEU B 1 231 ? -19.203 -21.078 -9.164 1 94.06 231 LEU B CA 1
ATOM 4467 C C . LEU B 1 231 ? -17.953 -20.875 -10.008 1 94.06 231 LEU B C 1
ATOM 4469 O O . LEU B 1 231 ? -17.031 -20.156 -9.594 1 94.06 231 LEU B O 1
ATOM 4473 N N . ASP B 1 232 ? -17.922 -21.375 -11.18 1 88.62 232 ASP B N 1
ATOM 4474 C CA . ASP B 1 232 ? -16.766 -21.234 -12.055 1 88.62 232 ASP B CA 1
ATOM 4475 C C . ASP B 1 232 ? -16.906 -20.016 -12.961 1 88.62 232 ASP B C 1
ATOM 4477 O O . ASP B 1 232 ? -16.25 -19.922 -14 1 88.62 232 ASP B O 1
ATOM 4481 N N . GLN B 1 233 ? -17.75 -19.109 -12.547 1 89.06 233 GLN B N 1
ATOM 4482 C CA . GLN B 1 233 ? -17.891 -17.859 -13.281 1 89.06 233 GLN B CA 1
ATOM 4483 C C . GLN B 1 233 ? -16.938 -16.797 -12.758 1 89.06 233 GLN B C 1
ATOM 4485 O O . GLN B 1 233 ? -16.625 -16.766 -11.57 1 89.06 233 GLN B O 1
ATOM 4490 N N . LEU B 1 234 ? -16.438 -15.977 -13.711 1 84.81 234 LEU B N 1
ATOM 4491 C CA . LEU B 1 234 ? -15.5 -14.914 -13.383 1 84.81 234 LEU B CA 1
ATOM 4492 C C . LEU B 1 234 ? -16.234 -13.617 -13.062 1 84.81 234 LEU B C 1
ATOM 4494 O O . LEU B 1 234 ? -17.219 -13.273 -13.734 1 84.81 234 LEU B O 1
ATOM 4498 N N . VAL B 1 235 ? -15.812 -13.023 -12.016 1 87.88 235 VAL B N 1
ATOM 4499 C CA . VAL B 1 235 ? -16.359 -11.719 -11.672 1 87.88 235 VAL B CA 1
ATOM 4500 C C . VAL B 1 235 ? -15.219 -10.703 -11.547 1 87.88 235 VAL B C 1
ATOM 4502 O O . VAL B 1 235 ? -14.117 -11.039 -11.109 1 87.88 235 VAL B O 1
ATOM 4505 N N . GLU B 1 236 ? -15.555 -9.453 -11.969 1 79.5 236 GLU B N 1
ATOM 4506 C CA . GLU B 1 236 ? -14.523 -8.422 -12.008 1 79.5 236 GLU B CA 1
ATOM 4507 C C . GLU B 1 236 ? -14.836 -7.293 -11.031 1 79.5 236 GLU B C 1
ATOM 4509 O O . GLU B 1 236 ? -13.953 -6.504 -10.68 1 79.5 236 GLU B O 1
ATOM 4514 N N . ASN B 1 237 ? -16.125 -7.164 -10.672 1 82.56 237 ASN B N 1
ATOM 4515 C CA . ASN B 1 237 ? -16.547 -6.043 -9.836 1 82.56 237 ASN B CA 1
ATOM 4516 C C . ASN B 1 237 ? -17.594 -6.457 -8.82 1 82.56 237 ASN B C 1
ATOM 4518 O O . ASN B 1 237 ? -18.203 -7.523 -8.945 1 82.56 237 ASN B O 1
ATOM 4522 N N . TYR B 1 238 ? -17.703 -5.676 -7.801 1 87.69 238 TYR B N 1
ATOM 4523 C CA . TYR B 1 238 ? -18.766 -5.891 -6.836 1 87.69 238 TYR B CA 1
ATOM 4524 C C . TYR B 1 238 ? -19.484 -4.578 -6.512 1 87.69 238 TYR B C 1
ATOM 4526 O O . TYR B 1 238 ? -18.906 -3.5 -6.668 1 87.69 238 TYR B O 1
ATOM 4534 N N . LEU B 1 239 ? -20.766 -4.695 -6.156 1 87.69 239 LEU B N 1
ATOM 4535 C CA . LEU B 1 239 ? -21.625 -3.588 -5.73 1 87.69 239 LEU B CA 1
ATOM 4536 C C . LEU B 1 239 ? -22.188 -3.844 -4.34 1 87.69 239 LEU B C 1
ATOM 4538 O O . LEU B 1 239 ? -22.297 -4.992 -3.908 1 87.69 239 LEU B O 1
ATOM 4542 N N . VAL B 1 240 ? -22.438 -2.75 -3.674 1 87.31 240 VAL B N 1
ATOM 4543 C CA . VAL B 1 240 ? -23.031 -2.865 -2.348 1 87.31 240 VAL B CA 1
ATOM 4544 C C . VAL B 1 240 ? -24.453 -2.326 -2.377 1 87.31 240 VAL B C 1
ATOM 4546 O O . VAL B 1 240 ? -24.688 -1.197 -2.812 1 87.31 240 VAL B O 1
ATOM 4549 N N . GLY B 1 241 ? -25.375 -3.107 -1.958 1 86.31 241 GLY B N 1
ATOM 4550 C CA . GLY B 1 241 ? -26.766 -2.709 -1.885 1 86.31 241 GLY B CA 1
ATOM 4551 C C . GLY B 1 241 ? -27.125 -2.043 -0.57 1 86.31 241 GLY B C 1
ATOM 4552 O O . GLY B 1 241 ? -27.859 -2.619 0.245 1 86.31 241 GLY B O 1
ATOM 4553 N N . ALA B 1 242 ? -26.75 -0.842 -0.4 1 80.38 242 ALA B N 1
ATOM 4554 C CA . ALA B 1 242 ? -27.016 -0.104 0.831 1 80.38 242 ALA B CA 1
ATOM 4555 C C . ALA B 1 242 ? -28.172 0.879 0.64 1 80.38 242 ALA B C 1
ATOM 4557 O O . ALA B 1 242 ? -28.797 1.298 1.61 1 80.38 242 ALA B O 1
ATOM 4558 N N . MET B 1 243 ? -28.453 1.165 -0.565 1 76.38 243 MET B N 1
ATOM 4559 C CA . MET B 1 243 ? -29.469 2.156 -0.871 1 76.38 243 MET B CA 1
ATOM 4560 C C . MET B 1 243 ? -30.859 1.513 -0.922 1 76.38 243 MET B C 1
ATOM 4562 O O . MET B 1 243 ? -30.984 0.293 -0.803 1 76.38 243 MET B O 1
ATOM 4566 N N . GLU B 1 244 ? -31.844 2.441 -0.985 1 80.75 244 GLU B N 1
ATOM 4567 C CA . GLU B 1 244 ? -33.188 1.924 -1.3 1 80.75 244 GLU B CA 1
ATOM 4568 C C . GLU B 1 244 ? -33.219 1.298 -2.691 1 80.75 244 GLU B C 1
ATOM 4570 O O . GLU B 1 244 ? -32.406 1.668 -3.562 1 80.75 244 GLU B O 1
ATOM 4575 N N . VAL B 1 245 ? -34.125 0.349 -2.805 1 84.75 245 VAL B N 1
ATOM 4576 C CA . VAL B 1 245 ? -34.156 -0.507 -3.984 1 84.75 245 VAL B CA 1
ATOM 4577 C C . VAL B 1 245 ? -34.312 0.347 -5.242 1 84.75 245 VAL B C 1
ATOM 4579 O O . VAL B 1 245 ? -33.75 0.045 -6.281 1 84.75 245 VAL B O 1
ATOM 4582 N N . GLY B 1 246 ? -35.094 1.335 -5.18 1 81.38 246 GLY B N 1
ATOM 4583 C CA . GLY B 1 246 ? -35.312 2.184 -6.34 1 81.38 246 GLY B CA 1
ATOM 4584 C C . GLY B 1 246 ? -34.031 2.828 -6.852 1 81.38 246 GLY B C 1
ATOM 4585 O O . GLY B 1 246 ? -33.875 2.986 -8.062 1 81.38 246 GLY B O 1
ATOM 4586 N N . SER B 1 247 ? -33.219 3.125 -6.117 1 79.75 247 SER B N 1
ATOM 4587 C CA . SER B 1 247 ? -31.938 3.74 -6.461 1 79.75 247 SER B CA 1
ATOM 4588 C C . SER B 1 247 ? -30.891 2.688 -6.797 1 79.75 247 SER B C 1
ATOM 4590 O O . SER B 1 247 ? -30.109 2.857 -7.738 1 79.75 247 SER B O 1
ATOM 4592 N N . ALA B 1 248 ? -30.891 1.594 -6.094 1 82.38 248 ALA B N 1
ATOM 4593 C CA . ALA B 1 248 ? -29.891 0.544 -6.234 1 82.38 248 ALA B CA 1
ATOM 4594 C C . ALA B 1 248 ? -29.969 -0.112 -7.609 1 82.38 248 ALA B C 1
ATOM 4596 O O . ALA B 1 248 ? -28.938 -0.45 -8.203 1 82.38 248 ALA B O 1
ATOM 4597 N N . ILE B 1 249 ? -31.125 -0.211 -8.125 1 86.25 249 ILE B N 1
ATOM 4598 C CA . ILE B 1 249 ? -31.359 -0.962 -9.359 1 86.25 249 ILE B CA 1
ATOM 4599 C C . ILE B 1 249 ? -30.625 -0.292 -10.516 1 86.25 249 ILE B C 1
ATOM 4601 O O . ILE B 1 249 ? -30.141 -0.968 -11.422 1 86.25 249 ILE B O 1
ATOM 4605 N N . LYS B 1 250 ? -30.578 1.002 -10.484 1 84.94 250 LYS B N 1
ATOM 4606 C CA . LYS B 1 250 ? -29.859 1.729 -11.539 1 84.94 250 LYS B CA 1
ATOM 4607 C C . LYS B 1 250 ? -28.406 1.307 -11.617 1 84.94 250 LYS B C 1
ATOM 4609 O O . LYS B 1 250 ? -27.844 1.171 -12.703 1 84.94 250 LYS B O 1
ATOM 4614 N N . TYR B 1 251 ? -27.844 1.045 -10.57 1 81.56 251 TYR B N 1
ATOM 4615 C CA . TYR B 1 251 ? -26.438 0.648 -10.508 1 81.56 251 TYR B CA 1
ATOM 4616 C C . TYR B 1 251 ? -26.266 -0.803 -10.945 1 81.56 251 TYR B C 1
ATOM 4618 O O . TYR B 1 251 ? -25.312 -1.135 -11.648 1 81.56 251 TYR B O 1
ATOM 4626 N N . PHE B 1 252 ? -27.188 -1.651 -10.547 1 86.88 252 PHE B N 1
ATOM 4627 C CA . PHE B 1 252 ? -27.109 -3.057 -10.93 1 86.88 252 PHE B CA 1
ATOM 4628 C C . PHE B 1 252 ? -27.188 -3.215 -12.445 1 86.88 252 PHE B C 1
ATOM 4630 O O . PHE B 1 252 ? -26.438 -4.012 -13.023 1 86.88 252 PHE B O 1
ATOM 4637 N N . ARG B 1 253 ? -27.938 -2.416 -13.078 1 86.44 253 ARG B N 1
ATOM 4638 C CA . ARG B 1 253 ? -28.156 -2.506 -14.523 1 86.44 253 ARG B CA 1
ATOM 4639 C C . ARG B 1 253 ? -26.938 -1.969 -15.281 1 86.44 253 ARG B C 1
ATOM 4641 O O . ARG B 1 253 ? -26.641 -2.43 -16.391 1 86.44 253 ARG B O 1
ATOM 4648 N N . ARG B 1 254 ? -26.297 -1.099 -14.688 1 84.25 254 ARG B N 1
ATOM 4649 C CA . ARG B 1 254 ? -25.141 -0.478 -15.328 1 84.25 254 ARG B CA 1
ATOM 4650 C C . ARG B 1 254 ? -23.922 -1.39 -15.258 1 84.25 254 ARG B C 1
ATOM 4652 O O . ARG B 1 254 ? -22.984 -1.232 -16.031 1 84.25 254 ARG B O 1
ATOM 4659 N N . GLN B 1 255 ? -23.953 -2.387 -14.336 1 82.81 255 GLN B N 1
ATOM 4660 C CA . GLN B 1 255 ? -22.812 -3.297 -14.172 1 82.81 255 GLN B CA 1
ATOM 4661 C C . GLN B 1 255 ? -23.281 -4.746 -14.094 1 82.81 255 GLN B C 1
ATOM 4663 O O . GLN B 1 255 ? -23.203 -5.379 -13.039 1 82.81 255 GLN B O 1
ATOM 4668 N N . PRO B 1 256 ? -23.703 -5.297 -15.156 1 74.38 256 PRO B N 1
ATOM 4669 C CA . PRO B 1 256 ? -24.344 -6.617 -15.133 1 74.38 256 PRO B CA 1
ATOM 4670 C C . PRO B 1 256 ? -23.375 -7.73 -14.742 1 74.38 256 PRO B C 1
ATOM 4672 O O . PRO B 1 256 ? -23.797 -8.805 -14.312 1 74.38 256 PRO B O 1
ATOM 4675 N N . ASN B 1 257 ? -22.109 -7.613 -14.734 1 79.81 257 ASN B N 1
ATOM 4676 C CA . ASN B 1 257 ? -21.156 -8.656 -14.406 1 79.81 257 ASN B CA 1
ATOM 4677 C C . ASN B 1 257 ? -20.562 -8.453 -13.016 1 79.81 257 ASN B C 1
ATOM 4679 O O . ASN B 1 257 ? -19.375 -8.742 -12.797 1 79.81 257 ASN B O 1
ATOM 4683 N N . SER B 1 258 ? -21.562 -8.062 -12.102 1 88.12 258 SER B N 1
ATOM 4684 C CA . SER B 1 258 ? -21.062 -7.738 -10.773 1 88.12 258 SER B CA 1
ATOM 4685 C C . SER B 1 258 ? -21.609 -8.695 -9.727 1 88.12 258 SER B C 1
ATOM 4687 O O . SER B 1 258 ? -22.594 -9.391 -9.969 1 88.12 258 SER B O 1
ATOM 4689 N N . 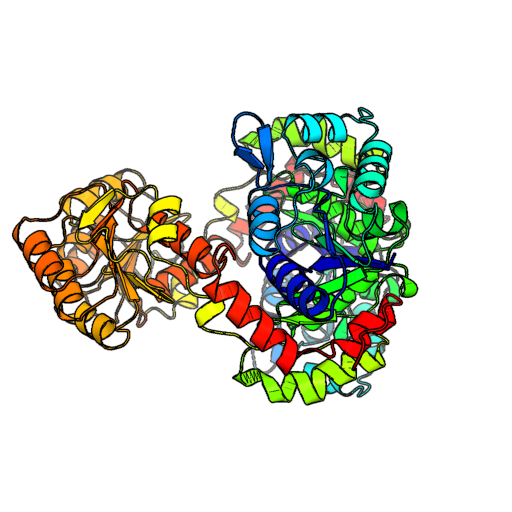VAL B 1 259 ? -20.875 -8.766 -8.648 1 93 259 VAL B N 1
ATOM 4690 C CA . VAL B 1 259 ? -21.359 -9.359 -7.406 1 93 259 VAL B CA 1
ATOM 4691 C C . VAL B 1 259 ? -22.016 -8.289 -6.539 1 93 259 VAL B C 1
ATOM 4693 O O . VAL B 1 259 ? -21.516 -7.168 -6.445 1 93 259 VAL B O 1
ATOM 4696 N N . VAL B 1 260 ? -23.156 -8.672 -6.047 1 93.5 260 VAL B N 1
ATOM 4697 C CA . VAL B 1 260 ? -23.828 -7.707 -5.184 1 93.5 260 VAL B CA 1
ATOM 4698 C C . VAL B 1 260 ? -23.75 -8.172 -3.73 1 93.5 260 VAL B C 1
ATOM 4700 O O . VAL B 1 260 ? -24.094 -9.312 -3.418 1 93.5 260 VAL B O 1
ATOM 4703 N N . ILE B 1 261 ? -23.281 -7.324 -2.898 1 93.25 261 ILE B N 1
ATOM 4704 C CA . ILE B 1 261 ? -23.188 -7.559 -1.461 1 93.25 261 ILE B CA 1
ATOM 4705 C C . ILE B 1 261 ? -24.312 -6.816 -0.746 1 93.25 261 ILE B C 1
ATOM 4707 O O . ILE B 1 261 ? -24.453 -5.598 -0.874 1 93.25 261 ILE B O 1
ATOM 4711 N N . THR B 1 262 ? -25.156 -7.5 -0.022 1 92.19 262 THR B N 1
ATOM 4712 C CA . THR B 1 262 ? -26.234 -6.871 0.734 1 92.19 262 THR B CA 1
ATOM 4713 C C . THR B 1 262 ? -26.641 -7.738 1.923 1 92.19 262 THR B C 1
ATOM 4715 O O . THR B 1 262 ? -26.172 -8.875 2.055 1 92.19 262 THR B O 1
ATOM 4718 N N . GLY B 1 263 ? -27.422 -7.133 2.754 1 89.69 263 GLY B N 1
ATOM 4719 C CA . GLY B 1 263 ? -27.891 -7.879 3.908 1 89.69 263 GLY B CA 1
ATOM 4720 C C . GLY B 1 263 ? -28.812 -9.031 3.543 1 89.69 263 GLY B C 1
ATOM 4721 O O . GLY B 1 263 ? -29.609 -8.914 2.607 1 89.69 263 GLY B O 1
ATOM 4722 N N . GLY B 1 264 ? -28.688 -10.062 4.332 1 90.75 264 GLY B N 1
ATOM 4723 C CA . GLY B 1 264 ? -29.562 -11.195 4.117 1 90.75 264 GLY B CA 1
ATOM 4724 C C . GLY B 1 264 ? -31.031 -10.875 4.387 1 90.75 264 GLY B C 1
ATOM 4725 O O . GLY B 1 264 ? -31.922 -11.625 3.986 1 90.75 264 GLY B O 1
ATOM 4726 N N . ASP B 1 265 ? -31.25 -9.781 5.008 1 89.19 265 ASP B N 1
ATOM 4727 C CA . ASP B 1 265 ? -32.594 -9.383 5.391 1 89.19 265 ASP B CA 1
ATOM 4728 C C . ASP B 1 265 ? -33.156 -8.352 4.414 1 89.19 265 ASP B C 1
ATOM 4730 O O . ASP B 1 265 ? -34.25 -7.82 4.629 1 89.19 265 ASP B O 1
ATOM 4734 N N . ARG B 1 266 ? -32.469 -8.133 3.322 1 90.56 266 ARG B N 1
ATOM 4735 C CA . ARG B 1 266 ? -32.875 -7.117 2.355 1 90.56 266 ARG B CA 1
ATOM 4736 C C . ARG B 1 266 ? -33.469 -7.762 1.113 1 90.56 266 ARG B C 1
ATOM 4738 O O . ARG B 1 266 ? -32.938 -7.625 0.012 1 90.56 266 ARG B O 1
ATOM 4745 N N . ALA B 1 267 ? -34.656 -8.266 1.269 1 93.31 267 ALA B N 1
ATOM 4746 C CA . ALA B 1 267 ? -35.312 -9.023 0.202 1 93.31 267 ALA B CA 1
ATOM 4747 C C . ALA B 1 267 ? -35.531 -8.156 -1.032 1 93.31 267 ALA B C 1
ATOM 4749 O O . ALA B 1 267 ? -35.406 -8.633 -2.164 1 93.31 267 ALA B O 1
ATOM 4750 N N . ASP B 1 268 ? -35.812 -6.957 -0.799 1 92.38 268 ASP B N 1
ATOM 4751 C CA . ASP B 1 268 ? -36.094 -6.059 -1.918 1 92.38 268 ASP B CA 1
ATOM 4752 C C . ASP B 1 268 ? -34.844 -5.859 -2.773 1 92.38 268 ASP B C 1
ATOM 4754 O O . ASP B 1 268 ? -34.906 -5.996 -3.998 1 92.38 268 ASP B O 1
ATOM 4758 N N . ILE B 1 269 ? -33.719 -5.648 -2.166 1 92.44 269 ILE B N 1
ATOM 4759 C CA . ILE B 1 269 ? -32.469 -5.445 -2.869 1 92.44 269 ILE B CA 1
ATOM 4760 C C . ILE B 1 269 ? -32.031 -6.75 -3.527 1 92.44 269 ILE B C 1
ATOM 4762 O O . ILE B 1 269 ? -31.516 -6.746 -4.652 1 92.44 269 ILE B O 1
ATOM 4766 N N . GLN B 1 270 ? -32.25 -7.824 -2.828 1 95.94 270 GLN B N 1
ATOM 4767 C CA . GLN B 1 270 ? -31.875 -9.133 -3.355 1 95.94 270 GLN B CA 1
ATOM 4768 C C . GLN B 1 270 ? -32.625 -9.438 -4.645 1 95.94 270 GLN B C 1
ATOM 4770 O O . GLN B 1 270 ? -32.031 -9.828 -5.648 1 95.94 270 GLN B O 1
ATOM 4775 N N . MET B 1 271 ? -33.906 -9.164 -4.574 1 95.62 271 MET B N 1
ATOM 4776 C CA . MET B 1 271 ? -34.719 -9.414 -5.742 1 95.62 271 MET B CA 1
ATOM 4777 C C . MET B 1 271 ? -34.344 -8.508 -6.902 1 95.62 271 MET B C 1
ATOM 4779 O O . MET B 1 271 ? -34.281 -8.953 -8.055 1 95.62 271 MET B O 1
ATOM 4783 N N . ALA B 1 272 ? -34.062 -7.324 -6.59 1 93.56 272 ALA B N 1
ATOM 4784 C CA . ALA B 1 272 ? -33.656 -6.375 -7.621 1 93.56 272 ALA B CA 1
ATOM 4785 C C . ALA B 1 272 ? -32.344 -6.816 -8.281 1 93.56 272 ALA B C 1
ATOM 4787 O O . ALA B 1 272 ? -32.188 -6.695 -9.5 1 93.56 272 ALA B O 1
ATOM 4788 N N . ALA B 1 273 ? -31.422 -7.309 -7.516 1 94.19 273 ALA B N 1
ATOM 4789 C CA . ALA B 1 273 ? -30.141 -7.801 -8.031 1 94.19 273 ALA B CA 1
ATOM 4790 C C . ALA B 1 273 ? -30.359 -9 -8.961 1 94.19 273 ALA B C 1
ATOM 4792 O O . ALA B 1 273 ? -29.766 -9.07 -10.031 1 94.19 273 ALA B O 1
ATOM 4793 N N . ILE B 1 274 ? -31.188 -9.891 -8.555 1 95.12 274 ILE B N 1
ATOM 4794 C CA . ILE B 1 274 ? -31.5 -11.078 -9.352 1 95.12 274 ILE B CA 1
ATOM 4795 C C . ILE B 1 274 ? -32.125 -10.664 -10.672 1 95.12 274 ILE B C 1
ATOM 4797 O O . ILE B 1 274 ? -31.75 -11.141 -11.742 1 95.12 274 ILE B O 1
ATOM 4801 N N . ASP B 1 275 ? -33.031 -9.742 -10.531 1 93.31 275 ASP B N 1
ATOM 4802 C CA . ASP B 1 275 ? -33.75 -9.266 -11.719 1 93.31 275 ASP B CA 1
ATOM 4803 C C . ASP B 1 275 ? -32.781 -8.578 -12.688 1 93.31 275 ASP B C 1
ATOM 4805 O O . ASP B 1 275 ? -33 -8.594 -13.898 1 93.31 275 ASP B O 1
ATOM 4809 N N . SER B 1 276 ? -31.766 -8.008 -12.195 1 92.19 276 SER B N 1
ATOM 4810 C CA . SER B 1 276 ? -30.781 -7.309 -13.008 1 92.19 276 SER B CA 1
ATOM 4811 C C . SER B 1 276 ? -29.719 -8.266 -13.539 1 92.19 276 SER B C 1
ATOM 4813 O O . SER B 1 276 ? -28.781 -7.844 -14.211 1 92.19 276 SER B O 1
ATOM 4815 N N . ARG B 1 277 ? -29.781 -9.547 -13.219 1 91.25 277 ARG B N 1
ATOM 4816 C CA . ARG B 1 277 ? -28.922 -10.617 -13.711 1 91.25 277 ARG B CA 1
ATOM 4817 C C . ARG B 1 277 ? -27.484 -10.406 -13.281 1 91.25 277 ARG B C 1
ATOM 4819 O O . ARG B 1 277 ? -26.562 -10.531 -14.102 1 91.25 277 ARG B O 1
ATOM 4826 N N . VAL B 1 278 ? -27.359 -10.086 -12.039 1 92.56 278 VAL B N 1
ATOM 4827 C CA . VAL B 1 278 ? -26 -10.008 -11.477 1 92.56 278 VAL B CA 1
ATOM 4828 C C . VAL B 1 278 ? -25.375 -11.398 -11.461 1 92.56 278 VAL B C 1
ATOM 4830 O O . VAL B 1 278 ? -26.078 -12.406 -11.609 1 92.56 278 VAL B O 1
ATOM 4833 N N . LYS B 1 279 ? -24.141 -11.508 -11.273 1 93.81 279 LYS B N 1
ATOM 4834 C CA . LYS B 1 279 ? -23.422 -12.781 -11.391 1 93.81 279 LYS B CA 1
ATOM 4835 C C . LYS B 1 279 ? -23.547 -13.594 -10.102 1 93.81 279 LYS B C 1
ATOM 4837 O O . LYS B 1 279 ? -23.516 -14.82 -10.133 1 93.81 279 LYS B O 1
ATOM 4842 N N . CYS B 1 280 ? -23.656 -12.867 -8.977 1 96.06 280 CYS B N 1
ATOM 4843 C CA . CYS B 1 280 ? -23.703 -13.531 -7.68 1 96.06 280 CYS B CA 1
ATOM 4844 C C . CYS B 1 280 ? -24.219 -12.586 -6.598 1 96.06 280 CYS B C 1
ATOM 4846 O O . CYS B 1 280 ? -24.016 -11.375 -6.684 1 96.06 280 CYS B O 1
ATOM 4848 N N . LEU B 1 281 ? -24.891 -13.195 -5.684 1 96.31 281 LEU B N 1
ATOM 4849 C CA . LEU B 1 281 ? -25.359 -12.461 -4.512 1 96.31 281 LEU B CA 1
ATOM 4850 C C . LEU B 1 281 ? -24.609 -12.906 -3.262 1 96.31 281 LEU B C 1
ATOM 4852 O O . LEU B 1 281 ? -24.547 -14.102 -2.965 1 96.31 281 LEU B O 1
ATOM 4856 N N . ILE B 1 282 ? -24.031 -11.953 -2.588 1 96.62 282 ILE B N 1
ATOM 4857 C CA . ILE B 1 282 ? -23.391 -12.211 -1.303 1 96.62 282 ILE B CA 1
ATOM 4858 C C . ILE B 1 282 ? -24.234 -11.617 -0.177 1 96.62 282 ILE B C 1
ATOM 4860 O O . ILE B 1 282 ? -24.359 -10.391 -0.074 1 96.62 282 ILE B O 1
ATOM 4864 N N . LEU B 1 283 ? -24.734 -12.461 0.583 1 96 283 LEU B N 1
ATOM 4865 C CA . LEU B 1 283 ? -25.594 -12.023 1.677 1 96 283 LEU B CA 1
ATOM 4866 C C . LEU B 1 283 ? -24.828 -11.992 2.996 1 96 283 LEU B C 1
ATOM 4868 O O . LEU B 1 283 ? -24.234 -13 3.387 1 96 283 LEU B O 1
ATOM 4872 N N . THR B 1 284 ? -24.922 -10.914 3.652 1 92.06 284 THR B N 1
ATOM 4873 C CA . THR B 1 284 ? -24.094 -10.703 4.832 1 92.06 284 THR B CA 1
ATOM 4874 C C . THR B 1 284 ? -24.906 -10.883 6.109 1 92.06 284 THR B C 1
ATOM 4876 O O . THR B 1 284 ? -26.141 -10.984 6.055 1 92.06 284 THR B O 1
ATOM 4879 N N . GLY B 1 285 ? -24.25 -10.938 7.297 1 87.69 285 GLY B N 1
ATOM 4880 C CA . GLY B 1 285 ? -24.859 -10.938 8.617 1 87.69 285 GLY B CA 1
ATOM 4881 C C . GLY B 1 285 ? -25.359 -12.305 9.055 1 87.69 285 GLY B C 1
ATOM 4882 O O . GLY B 1 285 ? -26.031 -12.422 10.078 1 87.69 285 GLY B O 1
ATOM 4883 N N . ASN B 1 286 ? -25.031 -13.234 8.227 1 89.81 286 ASN B N 1
ATOM 4884 C CA . ASN B 1 286 ? -25.484 -14.594 8.508 1 89.81 286 ASN B CA 1
ATOM 4885 C C . ASN B 1 286 ? -27 -14.688 8.586 1 89.81 286 ASN B C 1
ATOM 4887 O O . ASN B 1 286 ? -27.547 -15.406 9.422 1 89.81 286 ASN B O 1
ATOM 4891 N N . MET B 1 287 ? -27.641 -13.984 7.766 1 88.5 287 MET B N 1
ATOM 4892 C CA . MET B 1 287 ? -29.109 -13.969 7.691 1 88.5 287 MET B CA 1
ATOM 4893 C C . MET B 1 287 ? -29.594 -14.648 6.414 1 88.5 287 MET B C 1
ATOM 4895 O O . MET B 1 287 ? -29.328 -14.156 5.312 1 88.5 287 MET B O 1
ATOM 4899 N N . ARG B 1 288 ? -30.328 -15.641 6.59 1 93.25 288 ARG B N 1
ATOM 4900 C CA . ARG B 1 288 ? -30.797 -16.375 5.43 1 93.25 288 ARG B CA 1
ATOM 4901 C C . ARG B 1 288 ? -31.922 -15.617 4.719 1 93.25 288 ARG B C 1
ATOM 4903 O O . ARG B 1 288 ? -32.812 -15.047 5.363 1 93.25 288 ARG B O 1
ATOM 4910 N N . PRO B 1 289 ? -31.812 -15.625 3.455 1 95.19 289 PRO B N 1
ATOM 4911 C CA . PRO B 1 289 ? -32.844 -14.914 2.699 1 95.19 289 PRO B CA 1
ATOM 4912 C C . PRO B 1 289 ? -34.188 -15.672 2.678 1 95.19 289 PRO B C 1
ATOM 4914 O O . PRO B 1 289 ? -34.25 -16.812 3.117 1 95.19 289 PRO B O 1
ATOM 4917 N N . SER B 1 290 ? -35.188 -15 2.176 1 94.81 290 SER B N 1
ATOM 4918 C CA . SER B 1 290 ? -36.5 -15.602 2.092 1 94.81 290 SER B CA 1
ATOM 4919 C C . SER B 1 290 ? -36.562 -16.703 1.033 1 94.81 290 SER B C 1
ATOM 4921 O O . SER B 1 290 ? -35.719 -16.75 0.141 1 94.81 290 SER B O 1
ATOM 4923 N N . GLY B 1 291 ? -37.531 -17.516 1.14 1 96 291 GLY B N 1
ATOM 4924 C CA . GLY B 1 291 ? -37.719 -18.531 0.131 1 96 291 GLY B CA 1
ATOM 4925 C C . GLY B 1 291 ? -37.969 -17.969 -1.256 1 96 291 GLY B C 1
ATOM 4926 O O . GLY B 1 291 ? -37.531 -18.547 -2.252 1 96 291 GLY B O 1
ATOM 4927 N N . ALA B 1 292 ? -38.625 -16.875 -1.238 1 96.31 292 ALA B N 1
ATOM 4928 C CA . ALA B 1 292 ? -38.906 -16.219 -2.518 1 96.31 292 ALA B CA 1
ATOM 4929 C C . ALA B 1 292 ? -37.594 -15.82 -3.217 1 96.31 292 ALA B C 1
ATOM 4931 O O . ALA B 1 292 ? -37.469 -16 -4.43 1 96.31 292 ALA B O 1
ATOM 4932 N N . VAL B 1 293 ? -36.719 -15.344 -2.504 1 96.69 293 VAL B N 1
ATOM 4933 C CA . VAL B 1 293 ? -35.406 -14.938 -3.041 1 96.69 293 VAL B CA 1
ATOM 4934 C C . VAL B 1 293 ? -34.656 -16.156 -3.549 1 96.69 293 VAL B C 1
ATOM 4936 O O . VAL B 1 293 ? -34.125 -16.141 -4.664 1 96.69 293 VAL B O 1
ATOM 4939 N N . LEU B 1 294 ? -34.656 -17.203 -2.773 1 97.56 294 LEU B N 1
ATOM 4940 C CA . LEU B 1 294 ? -33.938 -18.438 -3.146 1 97.56 294 LEU B CA 1
ATOM 4941 C C . LEU B 1 294 ? -34.531 -19.031 -4.418 1 97.56 294 LEU B C 1
ATOM 4943 O O . LEU B 1 294 ? -33.812 -19.438 -5.316 1 97.56 294 LEU B O 1
ATOM 4947 N N . ALA B 1 295 ? -35.781 -19 -4.457 1 97.19 295 ALA B N 1
ATOM 4948 C CA . ALA B 1 295 ? -36.469 -19.547 -5.629 1 97.19 295 ALA B CA 1
ATOM 4949 C C . ALA B 1 295 ? -36.156 -18.734 -6.875 1 97.19 295 ALA B C 1
ATOM 4951 O O . ALA B 1 295 ? -35.906 -19.281 -7.945 1 97.19 295 ALA B O 1
ATOM 4952 N N . SER B 1 296 ? -36.219 -17.453 -6.754 1 97.38 296 SER B N 1
ATOM 4953 C CA . SER B 1 296 ? -35.938 -16.562 -7.875 1 97.38 296 SER B CA 1
ATOM 4954 C C . SER B 1 296 ? -34.5 -16.734 -8.359 1 97.38 296 SER B C 1
ATOM 4956 O O . SER B 1 296 ? -34.25 -16.766 -9.562 1 97.38 296 SER B O 1
ATOM 4958 N N . ALA B 1 297 ? -33.594 -16.859 -7.473 1 97.38 297 ALA B N 1
ATOM 4959 C CA . ALA B 1 297 ? -32.156 -17.062 -7.809 1 97.38 297 ALA B CA 1
ATOM 4960 C C . ALA B 1 297 ? -31.953 -18.391 -8.523 1 97.38 297 ALA B C 1
ATOM 4962 O O . ALA B 1 297 ? -31.172 -18.469 -9.477 1 97.38 297 ALA B O 1
ATOM 4963 N N . GLU B 1 298 ? -32.625 -19.375 -8.031 1 97.12 298 GLU B N 1
ATOM 4964 C CA . GLU B 1 298 ? -32.531 -20.688 -8.656 1 97.12 298 GLU B CA 1
ATOM 4965 C C . GLU B 1 298 ? -33.031 -20.656 -10.102 1 97.12 298 GLU B C 1
ATOM 4967 O O . GLU B 1 298 ? -32.375 -21.203 -11 1 97.12 298 GLU B O 1
ATOM 4972 N N . GLU B 1 299 ? -34.125 -20.031 -10.211 1 96.75 299 GLU B N 1
ATOM 4973 C CA . GLU B 1 299 ? -34.688 -19.922 -11.547 1 96.75 299 GLU B CA 1
ATOM 4974 C C . GLU B 1 299 ? -33.75 -19.156 -12.484 1 96.75 299 GLU B C 1
ATOM 4976 O O . GLU B 1 299 ? -33.625 -19.516 -13.656 1 96.75 299 GLU B O 1
ATOM 4981 N N . ALA B 1 300 ? -33.125 -18.141 -12.031 1 95.62 300 ALA B N 1
ATOM 4982 C CA . ALA B 1 300 ? -32.25 -17.297 -12.844 1 95.62 300 ALA B CA 1
ATOM 4983 C C . ALA B 1 300 ? -30.875 -17.906 -12.984 1 95.62 300 ALA B C 1
ATOM 4985 O O . ALA B 1 300 ? -30.078 -17.484 -13.828 1 95.62 300 ALA B O 1
ATOM 4986 N N . GLY B 1 301 ? -30.609 -18.906 -12.148 1 96 301 GLY B N 1
ATOM 4987 C CA . GLY B 1 301 ? -29.297 -19.516 -12.148 1 96 301 GLY B CA 1
ATOM 4988 C C . GLY B 1 301 ? -28.219 -18.625 -11.555 1 96 301 GLY B C 1
ATOM 4989 O O . GLY B 1 301 ? -27.078 -18.609 -12.031 1 96 301 GLY B O 1
ATOM 4990 N N . ILE B 1 302 ? -28.547 -17.859 -10.555 1 96.31 302 ILE B N 1
ATOM 4991 C CA . ILE B 1 302 ? -27.609 -16.922 -9.93 1 96.31 302 ILE B CA 1
ATOM 4992 C C . ILE B 1 302 ? -27.172 -17.469 -8.578 1 96.31 302 ILE B C 1
ATOM 4994 O O . ILE B 1 302 ? -28 -17.703 -7.691 1 96.31 302 ILE B O 1
ATOM 4998 N N . PRO B 1 303 ? -25.875 -17.656 -8.414 1 97.75 303 PRO B N 1
ATOM 4999 C CA . PRO B 1 303 ? -25.391 -18.109 -7.109 1 97.75 303 PRO B CA 1
ATOM 5000 C C . PRO B 1 303 ? -25.703 -17.125 -5.984 1 97.75 303 PRO B C 1
ATOM 5002 O O . PRO B 1 303 ? -25.578 -15.914 -6.176 1 97.75 303 PRO B O 1
ATOM 5005 N N . VAL B 1 304 ? -26.172 -17.688 -4.891 1 97.94 304 VAL B N 1
ATOM 5006 C CA . VAL B 1 304 ? -26.375 -16.953 -3.652 1 97.94 304 VAL B CA 1
ATOM 5007 C C . VAL B 1 304 ? -25.5 -17.531 -2.549 1 97.94 304 VAL B C 1
ATOM 5009 O O . VAL B 1 304 ? -25.578 -18.719 -2.244 1 97.94 304 VAL B O 1
ATOM 5012 N N . ILE B 1 305 ? -24.672 -16.656 -2.037 1 97.62 305 ILE B N 1
ATOM 5013 C CA . ILE B 1 305 ? -23.797 -17.141 -0.979 1 97.62 305 ILE B CA 1
ATOM 5014 C C . ILE B 1 305 ? -24.016 -16.328 0.294 1 97.62 305 ILE B C 1
ATOM 5016 O O . ILE B 1 305 ? -24.312 -15.133 0.23 1 97.62 305 ILE B O 1
ATOM 5020 N N . LEU B 1 306 ? -23.891 -17.016 1.415 1 97.12 306 LEU B N 1
ATOM 5021 C CA . LEU B 1 306 ? -24.125 -16.438 2.732 1 97.12 306 LEU B CA 1
ATOM 5022 C C . LEU B 1 306 ? -22.828 -16.359 3.531 1 97.12 306 LEU B C 1
ATOM 5024 O O . LEU B 1 306 ? -22.078 -17.344 3.607 1 97.12 306 LEU B O 1
ATOM 5028 N N . VAL B 1 307 ? -22.594 -15.203 4.043 1 95.44 307 VAL B N 1
ATOM 5029 C CA . VAL B 1 307 ? -21.406 -15.023 4.852 1 95.44 307 VAL B CA 1
ATOM 5030 C C . VAL B 1 307 ? -21.781 -14.602 6.266 1 95.44 307 VAL B C 1
ATOM 5032 O O . VAL B 1 307 ? -22.828 -13.961 6.469 1 95.44 307 VAL B O 1
ATOM 5035 N N . ARG B 1 308 ? -20.969 -14.953 7.191 1 90.5 308 ARG B N 1
ATOM 5036 C CA . ARG B 1 308 ? -21.234 -14.641 8.594 1 90.5 308 ARG B CA 1
ATOM 5037 C C . ARG B 1 308 ? -20.891 -13.195 8.906 1 90.5 308 ARG B C 1
ATOM 5039 O O . ARG B 1 308 ? -21.5 -12.578 9.773 1 90.5 308 ARG B O 1
ATOM 5046 N N . GLY B 1 309 ? -19.969 -12.609 8.234 1 85.31 309 GLY B N 1
ATOM 5047 C CA . GLY B 1 309 ? -19.484 -11.266 8.508 1 85.31 309 GLY B CA 1
ATOM 5048 C C . GLY B 1 309 ? -20.469 -10.188 8.109 1 85.31 309 GLY B C 1
ATOM 5049 O O . GLY B 1 309 ? -21.438 -10.461 7.391 1 85.31 309 GLY B O 1
ATOM 5050 N N . ASP B 1 310 ? -20.25 -8.977 8.625 1 85.38 310 ASP B N 1
ATOM 5051 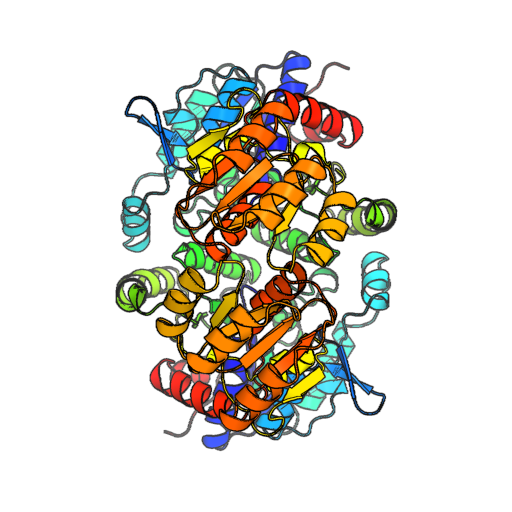C CA . ASP B 1 310 ? -21.062 -7.832 8.242 1 85.38 310 ASP B CA 1
ATOM 5052 C C . ASP B 1 310 ? -20.625 -7.262 6.895 1 85.38 310 ASP B C 1
ATOM 5054 O O . ASP B 1 310 ? -19.656 -7.75 6.297 1 85.38 310 ASP B O 1
ATOM 5058 N N . THR B 1 311 ? -21.359 -6.332 6.465 1 83.5 311 THR B N 1
ATOM 5059 C CA . THR B 1 311 ? -21.141 -5.77 5.137 1 83.5 311 THR B CA 1
ATOM 5060 C C . THR B 1 311 ? -19.734 -5.184 5.02 1 83.5 311 THR B C 1
ATOM 5062 O O . THR B 1 311 ? -19.016 -5.449 4.047 1 83.5 311 THR B O 1
ATOM 5065 N N . MET B 1 312 ? -19.344 -4.441 5.996 1 81.75 312 MET B N 1
ATOM 5066 C CA . MET B 1 312 ? -18.031 -3.781 5.945 1 81.75 312 MET B CA 1
ATOM 5067 C C . MET B 1 312 ? -16.906 -4.805 5.871 1 81.75 312 MET B C 1
ATOM 5069 O O . MET B 1 312 ? -16 -4.672 5.055 1 81.75 312 MET B O 1
ATOM 5073 N N . ASN B 1 313 ? -17 -5.75 6.684 1 84.25 313 ASN B N 1
ATOM 5074 C CA . ASN B 1 313 ? -16 -6.812 6.684 1 84.25 313 ASN B CA 1
ATOM 5075 C C . ASN B 1 313 ? -15.969 -7.559 5.352 1 84.25 313 ASN B C 1
ATOM 5077 O O . ASN B 1 313 ? -14.898 -7.871 4.836 1 84.25 313 ASN B O 1
ATOM 5081 N N . THR B 1 314 ? -17.094 -7.828 4.836 1 89.31 314 THR B N 1
ATOM 5082 C CA . THR B 1 314 ? -17.203 -8.523 3.561 1 89.31 314 THR B CA 1
ATOM 5083 C C . THR B 1 314 ? -16.594 -7.695 2.436 1 89.31 314 THR B C 1
ATOM 5085 O O . THR B 1 314 ? -15.852 -8.219 1.603 1 89.31 314 THR B O 1
ATOM 5088 N N . ILE B 1 315 ? -16.906 -6.457 2.43 1 86.19 315 ILE B N 1
ATOM 5089 C CA . ILE B 1 315 ? -16.359 -5.551 1.42 1 86.19 315 ILE B CA 1
ATOM 5090 C C . ILE B 1 315 ? -14.836 -5.523 1.505 1 86.19 315 ILE B C 1
ATOM 5092 O O . ILE B 1 315 ? -14.156 -5.582 0.482 1 86.19 315 ILE B O 1
ATOM 5096 N N . GLU B 1 316 ? -14.32 -5.383 2.652 1 82.81 316 GLU B N 1
ATOM 5097 C CA . GLU B 1 316 ? -12.875 -5.348 2.848 1 82.81 316 GLU B CA 1
ATOM 5098 C C . GLU B 1 316 ? -12.211 -6.602 2.281 1 82.81 316 GLU B C 1
ATOM 5100 O O . GLU B 1 316 ? -11.18 -6.516 1.609 1 82.81 316 GLU B O 1
ATOM 5105 N N . ARG B 1 317 ? -12.758 -7.711 2.518 1 85.81 317 ARG B N 1
ATOM 5106 C CA . ARG B 1 317 ? -12.227 -8.977 2.027 1 85.81 317 ARG B CA 1
ATOM 5107 C C . ARG B 1 317 ? -12.336 -9.062 0.51 1 85.81 317 ARG B C 1
ATOM 5109 O O . ARG B 1 317 ? -11.414 -9.539 -0.157 1 85.81 317 ARG B O 1
ATOM 5116 N N . MET B 1 318 ? -13.453 -8.609 0.013 1 86.44 318 MET B N 1
ATOM 5117 C CA . MET B 1 318 ? -13.664 -8.633 -1.432 1 86.44 318 MET B CA 1
ATOM 5118 C C . MET B 1 318 ? -12.656 -7.738 -2.141 1 86.44 318 MET B C 1
ATOM 5120 O O . MET B 1 318 ? -12.164 -8.086 -3.217 1 86.44 318 MET B O 1
ATOM 5124 N N . GLU B 1 319 ? -12.43 -6.617 -1.58 1 78.44 319 GLU B N 1
ATOM 5125 C CA . GLU B 1 319 ? -11.453 -5.688 -2.143 1 78.44 319 GLU B CA 1
ATOM 5126 C C . GLU B 1 319 ? -10.078 -6.336 -2.258 1 78.44 319 GLU B C 1
ATOM 5128 O O . GLU B 1 319 ? -9.383 -6.152 -3.26 1 78.44 319 GLU B O 1
ATOM 5133 N N . ASN B 1 320 ? -9.758 -7.086 -1.319 1 74.5 320 ASN B N 1
ATOM 5134 C CA . ASN B 1 320 ? -8.477 -7.777 -1.311 1 74.5 320 ASN B CA 1
ATOM 5135 C C . ASN B 1 320 ? -8.445 -8.914 -2.328 1 74.5 320 ASN B C 1
ATOM 5137 O O . ASN B 1 320 ? -7.398 -9.195 -2.92 1 74.5 320 ASN B O 1
ATOM 5141 N N . LEU B 1 321 ? -9.578 -9.508 -2.496 1 78.38 321 LEU B N 1
ATOM 5142 C CA . LEU B 1 321 ? -9.664 -10.68 -3.359 1 78.38 321 LEU B CA 1
ATOM 5143 C C . LEU B 1 321 ? -9.664 -10.273 -4.828 1 78.38 321 LEU B C 1
ATOM 5145 O O . LEU B 1 321 ? -8.938 -10.859 -5.637 1 78.38 321 LEU B O 1
ATOM 5149 N N . ILE B 1 322 ? -10.602 -9.445 -5.352 1 72 322 ILE B N 1
ATOM 5150 C CA . ILE B 1 322 ? -10.758 -9.086 -6.758 1 72 322 ILE B CA 1
ATOM 5151 C C . ILE B 1 322 ? -9.523 -8.336 -7.242 1 72 322 ILE B C 1
ATOM 5153 O O . ILE B 1 322 ? -9.125 -8.461 -8.398 1 72 322 ILE B O 1
ATOM 5157 N N . GLY B 1 323 ? -8.578 -7.887 -6.43 1 59.5 323 GLY B N 1
ATOM 5158 C CA . GLY B 1 323 ? -7.336 -7.215 -6.789 1 59.5 323 GLY B CA 1
ATOM 5159 C C . GLY B 1 323 ? -6.121 -8.117 -6.715 1 59.5 323 GLY B C 1
ATOM 5160 O O . GLY B 1 323 ? -5.066 -7.801 -7.27 1 59.5 323 GLY B O 1
ATOM 5161 N N . HIS B 1 324 ? -6.391 -9.344 -6.145 1 59.66 324 HIS B N 1
ATOM 5162 C CA . HIS B 1 324 ? -5.238 -10.188 -5.848 1 59.66 324 HIS B CA 1
ATOM 5163 C C . HIS B 1 324 ? -5.449 -11.609 -6.352 1 59.66 324 HIS B C 1
ATOM 5165 O O . HIS B 1 324 ? -5.234 -12.578 -5.613 1 59.66 324 HIS B O 1
ATOM 5171 N N . ALA B 1 325 ? -5.758 -11.703 -7.688 1 57.44 325 ALA B N 1
ATOM 5172 C CA . ALA B 1 325 ? -6.148 -13.008 -8.203 1 57.44 325 ALA B CA 1
ATOM 5173 C C . ALA B 1 325 ? -4.961 -13.969 -8.234 1 57.44 325 ALA B C 1
ATOM 5175 O O . ALA B 1 325 ? -3.842 -13.57 -8.57 1 57.44 325 ALA B O 1
ATOM 5176 N N . HIS B 1 326 ? -5.137 -15.094 -7.543 1 62.69 326 HIS B N 1
ATOM 5177 C CA . HIS B 1 326 ? -4.195 -16.203 -7.598 1 62.69 326 HIS B CA 1
ATOM 5178 C C . HIS B 1 326 ? -4.398 -17.031 -8.859 1 62.69 326 HIS B C 1
ATOM 5180 O O . HIS B 1 326 ? -5.527 -17.188 -9.328 1 62.69 326 HIS B O 1
ATOM 5186 N N . ILE B 1 327 ? -3.281 -17.219 -9.531 1 58.56 327 ILE B N 1
ATOM 5187 C CA . ILE B 1 327 ? -3.361 -17.984 -10.766 1 58.56 327 ILE B CA 1
ATOM 5188 C C . ILE B 1 327 ? -3.434 -19.469 -10.445 1 58.56 327 ILE B C 1
ATOM 5190 O O . ILE B 1 327 ? -2.418 -20.094 -10.117 1 58.56 327 ILE B O 1
ATOM 5194 N N . LYS B 1 328 ? -4.574 -19.984 -10.281 1 66.88 328 LYS B N 1
ATOM 5195 C CA . LYS B 1 328 ? -4.715 -21.406 -10 1 66.88 328 LYS B CA 1
ATOM 5196 C C . LYS B 1 328 ? -5.5 -22.109 -11.102 1 66.88 328 LYS B C 1
ATOM 5198 O O . LYS B 1 328 ? -5.727 -23.328 -11.039 1 66.88 328 LYS B O 1
ATOM 5203 N N . GLN B 1 329 ? -5.676 -21.312 -12.156 1 75.25 329 GLN B N 1
ATOM 5204 C CA . GLN B 1 329 ? -6.574 -21.891 -13.156 1 75.25 329 GLN B CA 1
ATOM 5205 C C . GLN B 1 329 ? -5.945 -21.859 -14.547 1 75.25 329 GLN B C 1
ATOM 5207 O O . GLN B 1 329 ? -5.258 -20.891 -14.898 1 75.25 329 GLN B O 1
ATOM 5212 N N . GLN B 1 330 ? -6.289 -22.922 -15.273 1 81 330 GLN B N 1
ATOM 5213 C CA . GLN B 1 330 ? -5.75 -23.078 -16.625 1 81 330 GLN B CA 1
ATOM 5214 C C . GLN B 1 330 ? -6.117 -21.875 -17.5 1 81 330 GLN B C 1
ATOM 5216 O O . GLN B 1 330 ? -5.301 -21.422 -18.297 1 81 330 GLN B O 1
ATOM 5221 N N . VAL B 1 331 ? -7.289 -21.406 -17.312 1 81.94 331 VAL B N 1
ATOM 5222 C CA . VAL B 1 331 ? -7.77 -20.312 -18.141 1 81.94 331 VAL B CA 1
ATOM 5223 C C . VAL B 1 331 ? -6.867 -19.094 -17.953 1 81.94 331 VAL B C 1
ATOM 5225 O O . VAL B 1 331 ? -6.578 -18.375 -18.906 1 81.94 331 VAL B O 1
ATOM 5228 N N . LYS B 1 332 ? -6.418 -18.891 -16.812 1 84.19 332 LYS B N 1
ATOM 5229 C CA . LYS B 1 332 ? -5.551 -17.75 -16.531 1 84.19 332 LYS B CA 1
ATOM 5230 C C . LYS B 1 332 ? -4.141 -17.984 -17.062 1 84.19 332 LYS B C 1
ATOM 5232 O O . LYS B 1 332 ? -3.498 -17.062 -17.562 1 84.19 332 LYS B O 1
ATOM 5237 N N . LEU B 1 333 ? -3.678 -19.25 -16.984 1 88.62 333 LEU B N 1
ATOM 5238 C CA . LEU B 1 333 ? -2.375 -19.562 -17.547 1 88.62 333 LEU B CA 1
ATOM 5239 C C . LEU B 1 333 ? -2.363 -19.312 -19.047 1 88.62 333 LEU B C 1
ATOM 5241 O O . LEU B 1 333 ? -1.425 -18.703 -19.578 1 88.62 333 LEU B O 1
ATOM 5245 N N . ASP B 1 334 ? -3.406 -19.75 -19.719 1 92.69 334 ASP B N 1
ATOM 5246 C CA . ASP B 1 334 ? -3.498 -19.547 -21.156 1 92.69 334 ASP B CA 1
ATOM 5247 C C . ASP B 1 334 ? -3.492 -18.047 -21.5 1 92.69 334 ASP B C 1
ATOM 5249 O O . ASP B 1 334 ? -2.795 -17.625 -22.422 1 92.69 334 ASP B O 1
ATOM 5253 N N . ARG B 1 335 ? -4.227 -17.328 -20.734 1 92 335 ARG B N 1
ATOM 5254 C CA . ARG B 1 335 ? -4.316 -15.891 -20.984 1 92 335 ARG B CA 1
ATOM 5255 C C . ARG B 1 335 ? -2.977 -15.211 -20.719 1 92 335 ARG B C 1
ATOM 5257 O O . ARG B 1 335 ? -2.547 -14.359 -21.5 1 92 335 ARG B O 1
ATOM 5264 N N . VAL B 1 336 ? -2.344 -15.586 -19.688 1 93.81 336 VAL B N 1
ATOM 5265 C CA . VAL B 1 336 ? -1.044 -15.008 -19.344 1 93.81 336 VAL B CA 1
ATOM 5266 C C . VAL B 1 336 ? -0.044 -15.312 -20.453 1 93.81 336 VAL B C 1
ATOM 5268 O O . VAL B 1 336 ? 0.688 -14.422 -20.906 1 93.81 336 VAL B O 1
ATOM 5271 N N . THR B 1 337 ? -0.017 -16.562 -20.875 1 96.06 337 THR B N 1
ATOM 5272 C CA . THR B 1 337 ? 0.908 -16.969 -21.922 1 96.06 337 THR B CA 1
ATOM 5273 C C . THR B 1 337 ? 0.688 -16.156 -23.188 1 96.06 337 THR B C 1
ATOM 5275 O O . THR B 1 337 ? 1.648 -15.68 -23.812 1 96.06 337 THR B O 1
ATOM 5278 N N . GLU B 1 338 ? -0.528 -15.953 -23.484 1 96.62 338 GLU B N 1
ATOM 5279 C CA . GLU B 1 338 ? -0.869 -15.141 -24.641 1 96.62 338 GLU B CA 1
ATOM 5280 C C . GLU B 1 338 ? -0.37 -13.703 -24.484 1 96.62 338 GLU B C 1
ATOM 5282 O O . GLU B 1 338 ? 0.244 -13.148 -25.391 1 96.62 338 GLU B O 1
ATOM 5287 N N . LEU B 1 339 ? -0.592 -13.156 -23.375 1 96.5 339 LEU B N 1
ATOM 5288 C CA . LEU B 1 339 ? -0.181 -11.781 -23.109 1 96.5 339 LEU B CA 1
ATOM 5289 C C . LEU B 1 339 ? 1.337 -11.648 -23.172 1 96.5 339 LEU B C 1
ATOM 5291 O O . LEU B 1 339 ? 1.86 -10.688 -23.734 1 96.5 339 LEU B O 1
ATOM 5295 N N . LEU B 1 340 ? 2.01 -12.602 -22.594 1 98 340 LEU B N 1
ATOM 5296 C CA . LEU B 1 340 ? 3.469 -12.555 -22.578 1 98 340 LEU B CA 1
ATOM 5297 C C . LEU B 1 340 ? 4.031 -12.648 -24 1 98 340 LEU B C 1
ATOM 5299 O O . LEU B 1 340 ? 4.941 -11.898 -24.359 1 98 340 LEU B O 1
ATOM 5303 N N . ARG B 1 341 ? 3.494 -13.531 -24.797 1 97.44 341 ARG B N 1
ATOM 5304 C CA . ARG B 1 341 ? 3.951 -13.688 -26.172 1 97.44 341 ARG B CA 1
ATOM 5305 C C . ARG B 1 341 ? 3.758 -12.398 -26.969 1 97.44 341 ARG B C 1
ATOM 5307 O O . ARG B 1 341 ? 4.594 -12.047 -27.797 1 97.44 341 ARG B O 1
ATOM 5314 N N . ASN B 1 342 ? 2.732 -11.727 -26.672 1 97.25 342 ASN B N 1
ATOM 5315 C CA . ASN B 1 342 ? 2.359 -10.555 -27.469 1 97.25 342 ASN B CA 1
ATOM 5316 C C . ASN B 1 342 ? 3.104 -9.305 -27 1 97.25 342 ASN B C 1
ATOM 5318 O O . ASN B 1 342 ? 3.289 -8.367 -27.781 1 97.25 342 ASN B O 1
ATOM 5322 N N . HIS B 1 343 ? 3.57 -9.328 -25.734 1 97.62 343 HIS B N 1
ATOM 5323 C CA . HIS B 1 343 ? 3.943 -8.016 -25.203 1 97.62 343 HIS B CA 1
ATOM 5324 C C . HIS B 1 343 ? 5.355 -8.047 -24.625 1 97.62 343 HIS B C 1
ATOM 5326 O O . HIS B 1 343 ? 5.934 -6.992 -24.344 1 97.62 343 HIS B O 1
ATOM 5332 N N . LEU B 1 344 ? 5.934 -9.203 -24.453 1 98.06 344 LEU B N 1
ATOM 5333 C CA . LEU B 1 344 ? 7.289 -9.289 -23.906 1 98.06 344 LEU B CA 1
ATOM 5334 C C . LEU B 1 344 ? 8.289 -9.617 -25.016 1 98.06 344 LEU B C 1
ATOM 5336 O O . LEU B 1 344 ? 7.965 -10.336 -25.953 1 98.06 344 LEU B O 1
ATOM 5340 N N . ASP B 1 345 ? 9.461 -9.086 -24.906 1 97.94 345 ASP B N 1
ATOM 5341 C CA . ASP B 1 345 ? 10.602 -9.531 -25.703 1 97.94 345 ASP B CA 1
ATOM 5342 C C . ASP B 1 345 ? 11.219 -10.797 -25.109 1 97.94 345 ASP B C 1
ATOM 5344 O O . ASP B 1 345 ? 12.273 -10.75 -24.484 1 97.94 345 ASP B O 1
ATOM 5348 N N . ILE B 1 346 ? 10.578 -11.93 -25.391 1 97.56 346 ILE B N 1
ATOM 5349 C CA . ILE B 1 346 ? 10.922 -13.219 -24.797 1 97.56 346 ILE B CA 1
ATOM 5350 C C . ILE B 1 346 ? 12.344 -13.602 -25.188 1 97.56 346 ILE B C 1
ATOM 5352 O O . ILE B 1 346 ? 13.102 -14.148 -24.391 1 97.56 346 ILE B O 1
ATOM 5356 N N . SER B 1 347 ? 12.719 -13.305 -26.406 1 96.44 347 SER B N 1
ATOM 5357 C CA . SER B 1 347 ? 14.062 -13.602 -26.875 1 96.44 347 SER B CA 1
ATOM 5358 C C . SER B 1 347 ? 15.117 -12.852 -26.062 1 96.44 347 SER B C 1
ATOM 5360 O O . SER B 1 347 ? 16.141 -13.422 -25.672 1 96.44 347 SER B O 1
ATOM 5362 N N . ALA B 1 348 ? 14.852 -11.617 -25.797 1 96.94 348 ALA B N 1
ATOM 5363 C CA . ALA B 1 348 ? 15.781 -10.812 -25 1 96.94 348 ALA B CA 1
ATOM 5364 C C . ALA B 1 348 ? 15.898 -11.344 -23.578 1 96.94 348 ALA B C 1
ATOM 5366 O O . ALA B 1 348 ? 16.984 -11.336 -23 1 96.94 348 ALA B O 1
ATOM 5367 N N . ILE B 1 349 ? 14.758 -11.773 -23.047 1 97.62 349 ILE B N 1
ATOM 5368 C CA . ILE B 1 349 ? 14.773 -12.359 -21.703 1 97.62 349 ILE B CA 1
ATOM 5369 C C . ILE B 1 349 ? 15.625 -13.625 -21.703 1 97.62 349 ILE B C 1
ATOM 5371 O O . ILE B 1 349 ? 16.5 -13.789 -20.859 1 97.62 349 ILE B O 1
ATOM 5375 N N . ALA B 1 350 ? 15.398 -14.469 -22.688 1 96.94 350 ALA B N 1
ATOM 5376 C CA . ALA B 1 350 ? 16.156 -15.719 -22.812 1 96.94 350 ALA B CA 1
ATOM 5377 C C . ALA B 1 350 ? 17.641 -15.438 -22.969 1 96.94 350 ALA B C 1
ATOM 5379 O O . ALA B 1 350 ? 18.469 -16.047 -22.281 1 96.94 350 ALA B O 1
ATOM 5380 N N . GLU B 1 351 ? 17.969 -14.484 -23.75 1 95.81 351 GLU B N 1
ATOM 5381 C CA . GLU B 1 351 ? 19.375 -14.117 -23.984 1 95.81 351 GLU B CA 1
ATOM 5382 C C . GLU B 1 351 ? 20.031 -13.578 -22.719 1 95.81 351 GLU B C 1
ATOM 5384 O O . GLU B 1 351 ? 21.203 -13.836 -22.469 1 95.81 351 GLU B O 1
ATOM 5389 N N . SER B 1 352 ? 19.281 -12.906 -21.984 1 94.88 352 SER B N 1
ATOM 5390 C CA . SER B 1 352 ? 19.812 -12.258 -20.797 1 94.88 352 SER B CA 1
ATOM 5391 C C . SER B 1 352 ? 20.234 -13.289 -19.75 1 94.88 352 SER B C 1
ATOM 5393 O O . SER B 1 352 ? 21.047 -12.984 -18.875 1 94.88 352 SER B O 1
ATOM 5395 N N . ILE B 1 353 ? 19.688 -14.484 -19.875 1 94.25 353 ILE B N 1
ATOM 5396 C CA . ILE B 1 353 ? 20.062 -15.508 -18.906 1 94.25 353 ILE B CA 1
ATOM 5397 C C . ILE B 1 353 ? 20.828 -16.625 -19.594 1 94.25 353 ILE B C 1
ATOM 5399 O O . ILE B 1 353 ? 21.047 -17.703 -19.016 1 94.25 353 ILE B O 1
ATOM 5403 N N . GLY B 1 354 ? 21.141 -16.406 -20.797 1 93.44 354 GLY B N 1
ATOM 5404 C CA . GLY B 1 354 ? 22.016 -17.312 -21.516 1 93.44 354 GLY B CA 1
ATOM 5405 C C . GLY B 1 354 ? 21.281 -18.531 -22.078 1 93.44 354 GLY B C 1
ATOM 5406 O O . GLY B 1 354 ? 21.844 -19.625 -22.125 1 93.44 354 GLY B O 1
ATOM 5407 N N . VAL B 1 355 ? 20.016 -18.375 -22.375 1 94 355 VAL B N 1
ATOM 5408 C CA . VAL B 1 355 ? 19.219 -19.453 -22.953 1 94 355 VAL B CA 1
ATOM 5409 C C . VAL B 1 355 ? 18.969 -19.172 -24.422 1 94 355 VAL B C 1
ATOM 5411 O O . VAL B 1 355 ? 18.703 -18.031 -24.812 1 94 355 VAL B O 1
ATOM 5414 N N . GLU B 1 356 ? 19.188 -20.109 -25.266 1 88.19 356 GLU B N 1
ATOM 5415 C CA . GLU B 1 356 ? 18.859 -20.016 -26.672 1 88.19 356 GLU B CA 1
ATOM 5416 C C . GLU B 1 356 ? 17.5 -20.672 -26.953 1 88.19 356 GLU B C 1
ATOM 5418 O O . GLU B 1 356 ? 17.266 -21.828 -26.594 1 88.19 356 GLU B O 1
ATOM 5423 N N . LEU B 1 357 ? 16.594 -19.828 -27.406 1 84.94 357 LEU B N 1
ATOM 5424 C CA . LEU B 1 357 ? 15.289 -20.359 -27.781 1 84.94 357 LEU B CA 1
ATOM 5425 C C . LEU B 1 357 ? 15.266 -20.766 -29.25 1 84.94 357 LEU B C 1
ATOM 5427 O O . LEU B 1 357 ? 15.891 -20.109 -30.078 1 84.94 357 LEU B O 1
ATOM 5431 N N . ASP B 1 358 ? 15.125 -21.984 -29.625 1 69.38 358 ASP B N 1
ATOM 5432 C CA . ASP B 1 358 ? 15.031 -22.406 -31.016 1 69.38 358 ASP B CA 1
ATOM 5433 C C . ASP B 1 358 ? 13.898 -21.672 -31.734 1 69.38 358 ASP B C 1
ATOM 5435 O O . ASP B 1 358 ? 12.812 -21.5 -31.172 1 69.38 358 ASP B O 1
ATOM 5439 N N . GLY B 1 359 ? 14.148 -20.594 -32.656 1 51.69 359 GLY B N 1
ATOM 5440 C CA . GLY B 1 359 ? 13.172 -19.953 -33.5 1 51.69 359 GLY B CA 1
ATOM 5441 C C . GLY B 1 359 ? 12.156 -20.922 -34.094 1 51.69 359 GLY B C 1
ATOM 5442 O O . GLY B 1 359 ? 12.406 -22.125 -34.156 1 51.69 359 GLY B O 1
#

Organism: NCBI:txid1090322

Solvent-accessible surface area (backbone atoms only — not comparable to full-atom values): 37015 Å² total; per-residue (Å²): 115,29,44,38,32,37,25,20,75,38,65,80,31,46,47,68,55,50,49,47,22,52,47,48,54,42,41,75,64,71,43,42,68,31,62,32,30,56,59,26,77,54,74,40,76,56,96,88,36,81,35,33,54,68,59,54,35,47,28,61,77,69,68,47,79,72,56,60,63,42,27,38,54,36,68,74,41,71,66,53,51,52,32,42,45,71,65,50,84,78,63,58,67,57,49,50,54,53,22,49,55,59,54,49,58,93,28,46,36,34,42,30,42,43,41,56,18,41,38,34,48,40,74,73,65,45,12,36,50,44,44,25,59,77,70,70,39,35,29,35,36,28,33,50,32,84,50,80,64,37,53,21,51,50,56,37,50,52,44,55,52,61,51,66,83,39,48,66,28,31,34,38,22,49,26,48,76,93,41,47,66,57,40,64,69,35,49,48,52,35,40,43,74,72,71,40,44,70,45,28,59,36,57,61,49,71,76,63,37,22,29,38,44,48,56,50,36,58,75,59,63,36,46,74,75,28,46,80,85,59,30,83,42,74,32,66,45,71,44,72,48,38,46,47,50,81,62,39,44,60,54,38,60,75,42,41,61,17,32,38,39,32,30,17,73,35,61,64,48,51,46,46,39,54,73,40,52,33,58,30,38,39,21,20,58,59,38,77,60,54,67,67,51,54,51,52,25,52,74,71,60,24,27,32,30,37,22,66,47,45,64,68,60,48,49,55,52,47,59,54,44,42,67,47,49,75,75,75,45,69,69,48,49,54,52,41,32,49,50,45,68,74,34,36,44,60,66,58,57,32,50,70,45,72,43,83,75,78,128,114,29,45,37,32,38,25,18,74,37,63,79,29,45,49,68,54,52,49,46,21,50,48,48,54,43,40,74,65,70,42,42,67,32,64,30,29,56,59,25,76,54,72,40,75,56,95,87,36,81,36,33,53,67,58,52,37,46,29,60,77,68,68,49,78,73,56,59,64,41,25,38,54,35,67,74,40,72,67,52,50,51,32,42,45,71,65,50,85,76,64,59,67,58,48,50,52,51,21,49,56,60,55,48,58,94,28,46,35,34,43,30,43,42,40,57,18,42,40,32,48,40,72,71,64,45,11,38,52,46,44,26,59,76,69,70,37,36,29,35,36,29,33,48,32,84,51,79,63,37,54,21,52,51,57,38,50,53,45,53,52,61,50,67,85,40,50,66,29,31,34,38,22,50,26,48,74,91,41,45,64,55,40,64,70,35,48,48,54,35,40,42,74,72,70,40,46,70,45,29,60,37,56,60,49,70,75,63,37,21,31,39,46,48,55,50,35,60,74,58,64,36,45,77,75,30,47,79,86,59,30,84,41,73,32,66,46,73,44,73,48,40,48,48,51,84,64,39,43,62,55,38,60,74,42,40,60,18,31,39,38,31,29,18,73,35,60,64,47,52,45,44,39,54,72,38,50,34,57,30,38,39,22,18,58,60,38,77,59,53,67,66,52,54,51,53,25,52,74,70,61,26,28,31,31,38,21,67,47,45,63,68,58,46,49,57,52,46,57,54,43,42,68,48,49,73,73,75,43,68,71,49,49,55,50,40,34,51,50,44,69,76,34,37,43,58,67,60,55,33,50,69,46,72,44,83,75,79,129

Sequence (718 aa):
MASILVSSSEEFSGKSSICMGLGKIFQESGLKIGYMKPVGNLLIDVDGSLTDEDSEGIKSLLGIEDSAKYVTPIHLTDSLIDDALKGVEKDLDKRLSDAFSVISKEKDVIFVEGTGCIGGGSMYGLSDPEVASKLGIAMMLVTRFDSINAIDRILCDVRIVGDKATLTGVILNEVPRNMEDRVTEIVVPFLERKGIKVFGVIYEDHTLRSVFISEIVEDLHAEVLVAPDKLDQLVENYLVGAMEVGSAIKYFRRQPNSVVITGGDRADIQMAAIDSRVKCLILTGNMRPSGAVLASAEEAGIPVILVRGDTMNTIERMENLIGHAHIKQQVKLDRVTELLRNHLDISAIAESIGVELDGMASILVSSSEEFSGKSSICMGLGKIFQESGLKIGYMKPVGNLLIDVDGSLTDEDSEGIKSLLGIEDSAKYVTPIHLTDSLIDDALKGVEKDLDKRLSDAFSVISKEKDVIFVEGTGCIGGGSMYGLSDPEVASKLGIAMMLVTRFDSINAIDRILCDVRIVGDKATLTGVILNEVPRNMEDRVTEIVVPFLERKGIKVFGVIYEDHTLRSVFISEIVEDLHAEVLVAPDKLDQLVENYLVGAMEVGSAIKYFRRQPNSVVITGGDRADIQMAAIDSRVKCLILTGNMRPSGAVLASAEEAGIPVILVRGDTMNTIERMENLIGHAHIKQQVKLDRVTELLRNHLDISAIAESIGVELDG